Protein AF-0000000082936559 (afdb_homodimer)

InterPro domains:
  IPR000014 PAS domain [PF13426] (24-121)
  IPR000014 PAS domain [TIGR00229] (24-123)
  IPR000014 PAS domain [cd00130] (22-122)
  IPR003607 HD/PDEase domain [SM00471] (154-304)
  IPR003607 HD/PDEase domain [cd00077] (160-302)
  IPR035965 PAS domain superfamily [SSF55785] (23-120)
  IPR037522 HD-GYP domain [PF13487] (195-325)
  IPR037522 HD-GYP domain [PS51832] (136-346)
  IPR052020 Cyclic di-GMP and 3'3'-cGAMP-specific phosphodiesterases [PTHR45228] (118-339)

Sequence (694 aa):
MKSSKSINSELLPQKLESYLLLSDAVIITDHNHFILDVNKQYEVTTGYNRKTILGLKAGFLKSQLTPKTTHQQLKESLLNQQPWSGVLVNRKKTGELWHSSITITPLEIEGKYYYVGVFRELEQLPQGIYLSEDRKLETQRELLKVLAISCEIRDPEIEQHLVRVQQYTQYLIDEYYNEHVSELCETYLHNIIHCSILHDIGKAGIPEGILYKPGALTFYERQIIEMHPLLGADILNKMSTNINNELITSLEVAENIILYHHEKWDGTGYPKGLKGEEIPFEARVIAIVDVFDALTSRRAYKDSWPLEQAITYIAEQKGIHFDPVLTDTFVKLIRKEQSRPKPEIIHMKSSKSINSELLPQKLESYLLLSDAVIITDHNHFILDVNKQYEVTTGYNRKTILGLKAGFLKSQLTPKTTHQQLKESLLNQQPWSGVLVNRKKTGELWHSSITITPLEIEGKYYYVGVFRELEQLPQGIYLSEDRKLETQRELLKVLAISCEIRDPEIEQHLVRVQQYTQYLIDEYYNEHVSELCETYLHNIIHCSILHDIGKAGIPEGILYKPGALTFYERQIIEMHPLLGADILNKMSTNINNELITSLEVAENIILYHHEKWDGTGYPKGLKGEEIPFEARVIAIVDVFDALTSRRAYKDSWPLEQAITYIAEQKGIHFDPVLTDTFVKLIRKEQSRPKPEIIH

Organism: NCBI:txid1808955

Nearest PDB structures (foldseek):
  8dik-assembly1_A  TM=8.587E-01  e=4.522E-07  Escherichia coli
  1vb6-assembly1_B  TM=8.057E-01  e=4.203E-06  Escherichia coli K-12
  2mwg-assembly1_B  TM=6.690E-01  e=2.462E-07  Bacillus subtilis subsp. subtilis str. 168
  4gcz-assembly1_A  TM=4.541E-01  e=2.849E-09  Bacillus subtilis subsp. subtilis str. 168
  8a7f-assembly1_A  TM=3.632E-01  e=1.551E-09  Pseudomonas putida KT2440

Foldseek 3Di:
DPPPPPPPLPPDPPVCVVLLPDLFWKFKAFLQQFTNFTHPNVCVQQVDDGVVRHRPHPCPFAPVPPDPVLVVVVVVQVVVQHKDWDWGWGAGPVRDTFTWIKIWHWDDDPNTIMIMITIDGQCPDVDDHDDDPVNLLVVLLVVLLVLLCVLVVVAPCLNVLLVQLLVLLLLLLVLVCVVPVDPDDPVLSVCLSSLLSLQQSLCSVADPCLSVPDDDDDPVSVVRSLCSLVSSLVVVVVVCVVDPDPSDPDCPLNNLLNAPLQAFQCQPGDDRSDHHPSRPPSSLSSNLSSQLCVQADDDPRDDHDDNVVSLVVLQVCQNPGHDNVSNVSSSVSSVVVVPPPDPPPPD/DPPPPPPPLPPPDPVCVVLLPDLFWKFKAFLQQFTNFTHPNVCVQQVDDGVVRHRPHPCPFAPVPPDPVQVVVVVVCVVVQHKDWDWGWGAGPVRDTFTWIKIWHWDADPNTIMIMITIDGQCPDVDDHDDDPVNLLVVLLVVLLVLLCVLVVVAPCLNVLLVQLLVLLLLLLVLLCVVPVDPDDPVLSVCLSSLLSLQQSLCSVADPCLVVPDDDHDPVSVVRSLCSLVSSLVVVVVVCVVDPDPSDPDCPLNNLLNAPLQAFQCQPGDDRSDHHPSRPPSSLSSNLSSQLCVQADDDPRDDHDDNVVSLVVLQVCQNPGHDNVSNVSSSVSSVVVVPPPDPPPPD

Solvent-accessible surface area (backbone atoms only — not comparable to full-atom values): 37043 Å² total; per-residue (Å²): 132,79,74,73,74,73,74,76,74,72,72,74,58,72,77,58,54,56,59,47,65,42,67,43,23,23,41,32,22,40,78,85,36,29,25,69,44,60,19,68,42,31,26,68,72,34,61,47,52,60,84,78,48,49,66,36,56,71,69,74,39,62,57,80,70,42,54,67,68,58,52,50,52,46,51,54,27,51,75,67,61,37,60,44,71,38,59,43,37,28,36,28,68,88,62,48,76,40,52,24,40,36,37,34,20,59,40,79,54,96,92,36,53,32,34,42,35,42,38,40,65,42,79,78,35,82,57,37,44,58,32,45,52,68,52,41,52,49,48,36,47,29,50,49,48,42,48,25,44,46,22,38,60,78,44,88,58,41,68,63,50,40,52,48,39,28,50,50,41,43,52,43,50,52,53,46,42,70,73,58,70,55,87,66,50,66,70,57,55,51,43,41,31,60,33,50,49,43,39,62,37,7,51,49,72,43,58,63,76,65,74,67,44,84,73,83,70,49,73,70,52,44,55,54,58,58,40,22,26,61,46,20,40,52,52,51,50,56,41,51,72,50,41,89,41,92,64,71,71,74,62,58,62,38,42,45,25,14,38,35,27,55,33,14,26,64,26,82,27,36,74,81,35,40,41,52,83,68,42,51,69,62,9,50,54,46,32,53,35,50,52,50,50,60,38,53,37,74,46,100,86,39,80,43,44,54,68,68,58,45,49,50,50,50,58,69,30,43,57,40,52,32,48,49,68,59,38,54,51,43,50,53,50,54,56,52,58,67,68,45,78,70,79,74,73,79,122,133,79,75,72,74,71,73,74,74,72,75,75,56,73,76,58,53,54,60,46,65,43,68,45,24,25,41,32,25,38,79,85,37,31,25,68,46,59,18,67,41,32,25,68,70,34,62,49,54,60,84,78,47,51,67,36,53,71,69,74,40,60,57,79,70,40,56,66,66,57,51,50,52,47,50,54,27,51,75,68,63,36,60,42,71,37,61,44,38,26,36,28,68,86,63,48,76,40,52,25,41,34,39,35,21,58,42,79,54,97,90,38,51,32,34,43,34,43,38,40,65,42,81,76,35,80,57,38,45,58,31,45,53,67,52,42,52,49,48,36,47,28,51,48,49,44,48,26,45,46,23,40,60,77,43,89,59,40,66,61,49,38,51,50,39,28,50,48,40,42,52,43,50,53,52,46,42,70,71,56,71,55,86,66,50,66,69,55,55,51,45,42,30,60,34,50,49,43,38,61,36,8,51,48,71,44,57,62,75,63,74,67,43,82,73,83,70,50,76,69,51,44,56,55,58,59,41,21,26,61,46,20,41,53,49,50,52,56,41,50,73,52,39,89,41,92,63,72,70,75,62,59,61,38,41,45,24,16,39,36,27,56,32,14,27,65,26,82,26,36,74,80,34,39,39,52,82,70,41,52,68,60,10,49,54,46,32,52,36,50,51,50,49,60,39,52,37,76,46,100,87,39,82,44,44,55,67,68,58,46,48,50,50,52,58,71,29,44,57,40,51,32,49,49,69,59,40,53,51,43,52,53,50,53,56,52,58,66,68,46,80,69,79,73,74,80,123

Structure (mmCIF, N/CA/C/O backbone):
data_AF-0000000082936559-model_v1
#
loop_
_entity.id
_entity.type
_entity.pdbx_description
1 polymer 'HD domain-containing protein'
#
loop_
_atom_site.group_PDB
_atom_site.id
_atom_site.type_symbol
_atom_site.label_atom_id
_atom_site.label_alt_id
_atom_site.label_comp_id
_atom_site.label_asym_id
_atom_site.label_entity_id
_atom_site.label_seq_id
_atom_site.pdbx_PDB_ins_code
_atom_site.Cartn_x
_atom_site.Cartn_y
_atom_site.Cartn_z
_atom_site.occupancy
_atom_site.B_iso_or_equiv
_atom_site.auth_seq_id
_atom_site.auth_comp_id
_atom_site.auth_asym_id
_atom_site.auth_atom_id
_atom_site.pdbx_PDB_model_num
ATOM 1 N N . MET A 1 1 ? 34.688 -25.5 -45.125 1 20.89 1 MET A N 1
ATOM 2 C CA . MET A 1 1 ? 33.719 -26.578 -45.125 1 20.89 1 MET A CA 1
ATOM 3 C C . MET A 1 1 ? 33.125 -26.828 -43.719 1 20.89 1 MET A C 1
ATOM 5 O O . MET A 1 1 ? 33.781 -27.438 -42.875 1 20.89 1 MET A O 1
ATOM 9 N N . LYS A 1 2 ? 32.531 -25.75 -43.125 1 28.28 2 LYS A N 1
ATOM 10 C CA . LYS A 1 2 ? 32.031 -25.625 -41.781 1 28.28 2 LYS A CA 1
ATOM 11 C C . LYS A 1 2 ? 31.078 -26.781 -41.438 1 28.28 2 LYS A C 1
ATOM 13 O O . LYS A 1 2 ? 30.141 -27.062 -42.156 1 28.28 2 LYS A O 1
ATOM 18 N N . SER A 1 3 ? 31.703 -27.828 -40.906 1 27.31 3 SER A N 1
ATOM 19 C CA . SER A 1 3 ? 30.969 -29.016 -40.5 1 27.31 3 SER A CA 1
ATOM 20 C C . SER A 1 3 ? 29.656 -28.656 -39.844 1 27.31 3 SER A C 1
ATOM 22 O O . SER A 1 3 ? 29.625 -27.797 -38.969 1 27.31 3 SER A O 1
ATOM 24 N N . SER A 1 4 ? 28.609 -28.672 -40.562 1 29.44 4 SER A N 1
ATOM 25 C CA . SER A 1 4 ? 27.25 -28.547 -40.031 1 29.44 4 SER A CA 1
ATOM 26 C C . SER A 1 4 ? 27.016 -29.469 -38.844 1 29.44 4 SER A C 1
ATOM 28 O O . SER A 1 4 ? 27.047 -30.688 -38.969 1 29.44 4 SER A O 1
ATOM 30 N N . LYS A 1 5 ? 27.672 -29.172 -37.688 1 35.56 5 LYS A N 1
ATOM 31 C CA . LYS A 1 5 ? 27.375 -29.906 -36.469 1 35.56 5 LYS A CA 1
ATOM 32 C C . LYS A 1 5 ? 25.922 -30.359 -36.438 1 35.56 5 LYS A C 1
ATOM 34 O O . LYS A 1 5 ? 25.016 -29.531 -36.5 1 35.56 5 LYS A O 1
ATOM 39 N N . SER A 1 6 ? 25.641 -31.406 -37.156 1 33.69 6 SER A N 1
ATOM 40 C CA . SER A 1 6 ? 24.359 -32.094 -37.031 1 33.69 6 SER A CA 1
ATOM 41 C C . SER A 1 6 ? 23.812 -32.062 -35.625 1 33.69 6 SER A C 1
ATOM 43 O O . SER A 1 6 ? 24.484 -32.5 -34.688 1 33.69 6 SER A O 1
ATOM 45 N N . ILE A 1 7 ? 23.25 -30.984 -35.188 1 39.31 7 ILE A N 1
ATOM 46 C CA . ILE A 1 7 ? 22.516 -30.938 -33.938 1 39.31 7 ILE A CA 1
ATOM 47 C C . ILE A 1 7 ? 21.781 -32.25 -33.719 1 39.31 7 ILE A C 1
ATOM 49 O O . ILE A 1 7 ? 20.922 -32.656 -34.5 1 39.31 7 ILE A O 1
ATOM 53 N N . ASN A 1 8 ? 22.422 -33.312 -33.469 1 38.66 8 ASN A N 1
ATOM 54 C CA . ASN A 1 8 ? 21.797 -34.562 -32.969 1 38.66 8 ASN A CA 1
ATOM 55 C C . ASN A 1 8 ? 20.516 -34.281 -32.219 1 38.66 8 ASN A C 1
ATOM 57 O O . ASN A 1 8 ? 20.547 -33.719 -31.125 1 38.66 8 ASN A O 1
ATOM 61 N N . SER A 1 9 ? 19.422 -33.938 -32.781 1 45.56 9 SER A N 1
ATOM 62 C CA . SER A 1 9 ? 18.062 -33.844 -32.281 1 45.56 9 SER A CA 1
ATOM 63 C C . SER A 1 9 ? 17.781 -34.938 -31.25 1 45.56 9 SER A C 1
ATOM 65 O O . SER A 1 9 ? 17.578 -36.094 -31.609 1 45.56 9 SER A O 1
ATOM 67 N N . GLU A 1 10 ? 18.547 -35.094 -30.312 1 54.22 10 GLU A N 1
ATOM 68 C CA . GLU A 1 10 ? 18.234 -36.062 -29.266 1 54.22 10 GLU A CA 1
ATOM 69 C C . GLU A 1 10 ? 16.734 -36.094 -28.984 1 54.22 10 GLU A C 1
ATOM 71 O O . GLU A 1 10 ? 16.109 -35.062 -28.719 1 54.22 10 GLU A O 1
ATOM 76 N N . LEU A 1 11 ? 16.078 -37.125 -29.516 1 68.69 11 LEU A N 1
ATOM 77 C CA . LEU A 1 11 ? 14.656 -37.438 -29.391 1 68.69 11 LEU A CA 1
ATOM 78 C C . LEU A 1 11 ? 14.211 -37.375 -27.938 1 68.69 11 LEU A C 1
ATOM 80 O O . LEU A 1 11 ? 14.906 -37.844 -27.031 1 68.69 11 LEU A O 1
ATOM 84 N N . LEU A 1 12 ? 13.367 -36.531 -27.609 1 82.88 12 LEU A N 1
ATOM 85 C CA . LEU A 1 12 ? 12.727 -36.406 -26.312 1 82.88 12 LEU A CA 1
ATOM 86 C C . LEU A 1 12 ? 12.273 -37.781 -25.797 1 82.88 12 LEU A C 1
ATOM 88 O O . LEU A 1 12 ? 11.547 -38.5 -26.484 1 82.88 12 LEU A O 1
ATOM 92 N N . PRO A 1 13 ? 12.898 -38.188 -24.625 1 86.88 13 PRO A N 1
ATOM 93 C CA . PRO A 1 13 ? 12.406 -39.438 -24.031 1 86.88 13 PRO A CA 1
ATOM 94 C C . PRO A 1 13 ? 10.883 -39.438 -23.875 1 86.88 13 PRO A C 1
ATOM 96 O O . PRO A 1 13 ? 10.289 -38.406 -23.547 1 86.88 13 PRO A O 1
ATOM 99 N N . GLN A 1 14 ? 10.297 -40.531 -24.172 1 85.44 14 GLN A N 1
ATOM 100 C CA . GLN A 1 14 ? 8.852 -40.688 -24.172 1 85.44 14 GLN A CA 1
ATOM 101 C C . GLN A 1 14 ? 8.25 -40.281 -22.812 1 85.44 14 GLN A C 1
ATOM 103 O O . GLN A 1 14 ? 7.172 -39.719 -22.766 1 85.44 14 GLN A O 1
ATOM 108 N N . LYS A 1 15 ? 8.961 -40.531 -21.766 1 87.38 15 LYS A N 1
ATOM 109 C CA . LYS A 1 15 ? 8.484 -40.25 -20.422 1 87.38 15 LYS A CA 1
ATOM 110 C C . LYS A 1 15 ? 8.289 -38.75 -20.188 1 87.38 15 LYS A C 1
ATOM 112 O O . LYS A 1 15 ? 7.531 -38.344 -19.297 1 87.38 15 LYS A O 1
ATOM 117 N N . LEU A 1 16 ? 8.961 -38 -21.016 1 93.12 16 LEU A N 1
ATOM 118 C CA . LEU A 1 16 ? 8.922 -36.562 -20.812 1 93.12 16 LEU A CA 1
ATOM 119 C C . LEU A 1 16 ? 7.801 -35.938 -21.625 1 93.12 16 LEU A C 1
ATOM 121 O O . LEU A 1 16 ? 7.414 -34.781 -21.375 1 93.12 16 LEU A O 1
ATOM 125 N N . GLU A 1 17 ? 7.207 -36.656 -22.547 1 92.62 17 GLU A N 1
ATOM 126 C CA . GLU A 1 17 ? 6.219 -36.125 -23.484 1 92.62 17 GLU A CA 1
ATOM 127 C C . GLU A 1 17 ? 4.934 -35.719 -22.75 1 92.62 17 GLU A C 1
ATOM 129 O O . GLU A 1 17 ? 4.238 -34.812 -23.172 1 92.62 17 GLU A O 1
ATOM 134 N N . SER A 1 18 ? 4.668 -36.438 -21.688 1 92.75 18 SER A N 1
ATOM 135 C CA . SER A 1 18 ? 3.428 -36.188 -20.969 1 92.75 18 SER A CA 1
ATOM 136 C C . SER A 1 18 ? 3.395 -34.75 -20.406 1 92.75 18 SER A C 1
ATOM 138 O O . SER A 1 18 ? 2.336 -34.125 -20.344 1 92.75 18 SER A O 1
ATOM 140 N N . TYR A 1 19 ? 4.535 -34.25 -20.016 1 95.75 19 TYR A N 1
ATOM 141 C CA . TYR A 1 19 ? 4.605 -32.938 -19.391 1 95.75 19 TYR A CA 1
ATOM 142 C C . TYR A 1 19 ? 4.191 -31.828 -20.375 1 95.75 19 TYR A C 1
ATOM 144 O O . TYR A 1 19 ? 3.736 -30.766 -19.969 1 95.75 19 TYR A O 1
ATOM 152 N N . LEU A 1 20 ? 4.34 -32.125 -21.641 1 95.81 20 LEU A N 1
ATOM 153 C CA . LEU A 1 20 ? 4.043 -31.125 -22.672 1 95.81 20 LEU A CA 1
ATOM 154 C C . LEU A 1 20 ? 2.535 -30.953 -22.859 1 95.81 20 LEU A C 1
ATOM 156 O O . LEU A 1 20 ? 2.084 -30.047 -23.547 1 95.81 20 LEU A O 1
ATOM 160 N N . LEU A 1 21 ? 1.77 -31.766 -22.125 1 95.06 21 LEU A N 1
ATOM 161 C CA . LEU A 1 21 ? 0.316 -31.703 -22.234 1 95.06 21 LEU A CA 1
ATOM 162 C C . LEU A 1 21 ? -0.258 -30.781 -21.156 1 95.06 21 LEU A C 1
ATOM 164 O O . LEU A 1 21 ? -1.454 -30.484 -21.156 1 95.06 21 LEU A O 1
ATOM 168 N N . LEU A 1 22 ? 0.573 -30.359 -20.25 1 95.38 22 LEU A N 1
ATOM 169 C CA . LEU A 1 22 ? 0.114 -29.469 -19.188 1 95.38 22 LEU A CA 1
ATOM 170 C C . LEU A 1 22 ? -0.408 -28.156 -19.734 1 95.38 22 LEU A C 1
ATOM 172 O O . LEU A 1 22 ? 0.058 -27.688 -20.781 1 95.38 22 LEU A O 1
ATOM 176 N N . SER A 1 23 ? -1.338 -27.547 -18.984 1 94.31 23 SER A N 1
ATOM 177 C CA . SER A 1 23 ? -1.909 -26.266 -19.391 1 94.31 23 SER A CA 1
ATOM 178 C C . SER A 1 23 ? -1.054 -25.094 -18.922 1 94.31 23 SER A C 1
ATOM 180 O O . SER A 1 23 ? -1.28 -23.953 -19.312 1 94.31 23 SER A O 1
ATOM 182 N N . ASP A 1 24 ? -0.104 -25.359 -18.094 1 94.12 24 ASP A N 1
ATOM 183 C CA . ASP A 1 24 ? 0.945 -24.406 -17.781 1 94.12 24 ASP A CA 1
ATOM 184 C C . ASP A 1 24 ? 1.982 -24.344 -18.891 1 94.12 24 ASP A C 1
ATOM 186 O O . ASP A 1 24 ? 2.096 -25.266 -19.703 1 94.12 24 ASP A O 1
ATOM 190 N N . ALA A 1 25 ? 2.645 -23.25 -18.953 1 95.25 25 ALA A N 1
ATOM 191 C CA . ALA A 1 25 ? 3.791 -23.203 -19.859 1 95.25 25 ALA A CA 1
ATOM 192 C C . ALA A 1 25 ? 4.91 -24.125 -19.375 1 95.25 25 ALA A C 1
ATOM 194 O O . ALA A 1 25 ? 5.293 -24.078 -18.203 1 95.25 25 ALA A O 1
ATOM 195 N N . VAL A 1 26 ? 5.395 -25 -20.281 1 97.56 26 VAL A N 1
ATOM 196 C CA . VAL A 1 26 ? 6.395 -26 -19.906 1 97.56 26 VAL A CA 1
ATOM 197 C C . VAL A 1 26 ? 7.609 -25.891 -20.812 1 97.56 26 VAL A C 1
ATOM 199 O O . VAL A 1 26 ? 7.469 -25.734 -22.031 1 97.56 26 VAL A O 1
ATOM 202 N N . ILE A 1 27 ? 8.758 -25.953 -20.219 1 96.81 27 ILE A N 1
ATOM 203 C CA . ILE A 1 27 ? 10.023 -26.062 -20.938 1 96.81 27 ILE A CA 1
ATOM 204 C C . ILE A 1 27 ? 10.789 -27.297 -20.453 1 96.81 27 ILE A C 1
ATOM 206 O O . ILE A 1 27 ? 10.797 -27.609 -19.266 1 96.81 27 ILE A O 1
ATOM 210 N N . ILE A 1 28 ? 11.336 -28.078 -21.375 1 97.31 28 ILE A N 1
ATOM 211 C CA . ILE A 1 28 ? 12.172 -29.234 -21.047 1 97.31 28 ILE A CA 1
ATOM 212 C C . ILE A 1 28 ? 13.578 -29.016 -21.594 1 97.31 28 ILE A C 1
ATOM 214 O O . ILE A 1 28 ? 13.758 -28.703 -22.781 1 97.31 28 ILE A O 1
ATOM 218 N N . THR A 1 29 ? 14.555 -29.156 -20.719 1 96.19 29 THR A N 1
ATOM 219 C CA . THR A 1 29 ? 15.938 -28.953 -21.125 1 96.19 29 THR A CA 1
ATOM 220 C C . THR A 1 29 ? 16.781 -30.188 -20.797 1 96.19 29 THR A C 1
ATOM 222 O O . THR A 1 29 ? 16.375 -31.031 -19.984 1 96.19 29 THR A O 1
ATOM 225 N N . ASP A 1 30 ? 17.922 -30.25 -21.438 1 94.69 30 ASP A N 1
ATOM 226 C CA . ASP A 1 30 ? 18.891 -31.297 -21.109 1 94.69 30 ASP A CA 1
ATOM 227 C C . ASP A 1 30 ? 19.797 -30.875 -19.969 1 94.69 30 ASP A C 1
ATOM 229 O O . ASP A 1 30 ? 19.547 -29.844 -19.328 1 94.69 30 ASP A O 1
ATOM 233 N N . HIS A 1 31 ? 20.766 -31.734 -19.641 1 92.75 31 HIS A N 1
ATOM 234 C CA . HIS A 1 31 ? 21.641 -31.5 -18.5 1 92.75 31 HIS A CA 1
ATOM 235 C C . HIS A 1 31 ? 22.453 -30.219 -18.672 1 92.75 31 HIS A C 1
ATOM 237 O O . HIS A 1 31 ? 22.906 -29.641 -17.688 1 92.75 31 HIS A O 1
ATOM 243 N N . ASN A 1 32 ? 22.625 -29.766 -19.906 1 92.75 32 ASN A N 1
ATOM 244 C CA . ASN A 1 32 ? 23.344 -28.516 -20.172 1 92.75 32 ASN A CA 1
ATOM 245 C C . ASN A 1 32 ? 22.375 -27.344 -20.344 1 92.75 32 ASN A C 1
ATOM 247 O O . ASN A 1 32 ? 22.797 -26.25 -20.75 1 92.75 32 ASN A O 1
ATOM 251 N N . HIS A 1 33 ? 21.109 -27.562 -20.156 1 94.38 33 HIS A N 1
ATOM 252 C CA . HIS A 1 33 ? 20.062 -26.562 -20.156 1 94.38 33 HIS A CA 1
ATOM 253 C C . HIS A 1 33 ? 19.766 -26.047 -21.562 1 94.38 33 HIS A C 1
ATOM 255 O O . HIS A 1 33 ? 19.406 -24.891 -21.734 1 94.38 33 HIS A O 1
ATOM 261 N N . PHE A 1 34 ? 20.047 -26.922 -22.516 1 95.5 34 PHE A N 1
ATOM 262 C CA . PHE A 1 34 ? 19.547 -26.656 -23.859 1 95.5 34 PHE A CA 1
ATOM 263 C C . PHE A 1 34 ? 18.094 -27.125 -24 1 95.5 34 PHE A C 1
ATOM 265 O O . PHE A 1 34 ? 17.734 -28.219 -23.547 1 95.5 34 PHE A O 1
ATOM 272 N N . ILE A 1 35 ? 17.359 -26.359 -24.672 1 96.56 35 ILE A N 1
ATOM 273 C CA . ILE A 1 35 ? 15.922 -26.609 -24.781 1 96.56 35 ILE A CA 1
ATOM 274 C C . ILE A 1 35 ? 15.68 -27.812 -25.688 1 96.56 35 ILE A C 1
ATOM 276 O O . ILE A 1 35 ? 16.078 -27.797 -26.859 1 96.56 35 ILE A O 1
ATOM 280 N N . LEU A 1 36 ? 15.062 -28.766 -25.156 1 96.25 36 LEU A N 1
ATOM 281 C CA . LEU A 1 36 ? 14.703 -29.938 -25.938 1 96.25 36 LEU A CA 1
ATOM 282 C C . LEU A 1 36 ? 13.289 -29.812 -26.5 1 96.25 36 LEU A C 1
ATOM 284 O O . LEU A 1 36 ? 13.023 -30.281 -27.609 1 96.25 36 LEU A O 1
ATOM 288 N N . ASP A 1 37 ? 12.406 -29.234 -25.703 1 96.62 37 ASP A N 1
ATOM 289 C CA . ASP A 1 37 ? 11.031 -29.047 -26.156 1 96.62 37 ASP A CA 1
ATOM 290 C C . ASP A 1 37 ? 10.289 -28.047 -25.266 1 96.62 37 ASP A C 1
ATOM 292 O O . ASP A 1 37 ? 10.742 -27.734 -24.156 1 96.62 37 ASP A O 1
ATOM 296 N N . VAL A 1 38 ? 9.242 -27.531 -25.812 1 96.94 38 VAL A N 1
ATOM 297 C CA . VAL A 1 38 ? 8.305 -26.672 -25.094 1 96.94 38 VAL A CA 1
ATOM 298 C C . VAL A 1 38 ? 6.875 -27 -25.516 1 96.94 38 VAL A C 1
ATOM 300 O O . VAL A 1 38 ? 6.656 -27.594 -26.578 1 96.94 38 VAL A O 1
ATOM 303 N N . ASN A 1 39 ? 5.926 -26.641 -24.625 1 96.38 39 ASN A N 1
ATOM 304 C CA . ASN A 1 39 ? 4.551 -26.938 -25.016 1 96.38 39 ASN A CA 1
ATOM 305 C C . ASN A 1 39 ? 3.867 -25.734 -25.641 1 96.38 39 ASN A C 1
ATOM 307 O O . ASN A 1 39 ? 4.48 -24.672 -25.797 1 96.38 39 ASN A O 1
ATOM 311 N N . LYS A 1 40 ? 2.625 -25.969 -26.109 1 95.31 40 LYS A N 1
ATOM 312 C CA . LYS A 1 40 ? 1.855 -24.938 -26.797 1 95.31 40 LYS A CA 1
ATOM 313 C C . LYS A 1 40 ? 1.649 -23.719 -25.922 1 95.31 40 LYS A C 1
ATOM 315 O O . LYS A 1 40 ? 1.753 -22.578 -26.391 1 95.31 40 LYS A O 1
ATOM 320 N N . GLN A 1 41 ? 1.406 -23.953 -24.688 1 94.69 41 GLN A N 1
ATOM 321 C CA . GLN A 1 41 ? 1.154 -22.844 -23.766 1 94.69 41 GLN A CA 1
ATOM 322 C C . GLN A 1 41 ? 2.385 -21.953 -23.625 1 94.69 41 GLN A C 1
ATOM 324 O O . GLN A 1 41 ? 2.26 -20.734 -23.484 1 94.69 41 GLN A O 1
ATOM 329 N N . TYR A 1 42 ? 3.555 -22.516 -23.625 1 95.62 42 TYR A N 1
ATOM 330 C CA . TYR A 1 42 ? 4.793 -21.75 -23.594 1 95.62 42 TYR A CA 1
ATOM 331 C C . TYR A 1 42 ? 4.898 -20.828 -24.812 1 95.62 42 TYR A C 1
ATOM 333 O O . TYR A 1 42 ? 5.242 -19.656 -24.672 1 95.62 42 TYR A O 1
ATOM 341 N N . GLU A 1 43 ? 4.535 -21.375 -25.953 1 95.5 43 GLU A N 1
ATOM 342 C CA . GLU A 1 43 ? 4.562 -20.594 -27.188 1 95.5 43 GLU A CA 1
ATOM 343 C C . GLU A 1 43 ? 3.58 -19.438 -27.109 1 95.5 43 GLU A C 1
ATOM 345 O O . GLU A 1 43 ? 3.924 -18.297 -27.469 1 95.5 43 GLU A O 1
ATOM 350 N N . VAL A 1 44 ? 2.432 -19.734 -26.641 1 93.94 44 VAL A N 1
ATOM 351 C CA . VAL A 1 44 ? 1.371 -18.734 -26.594 1 93.94 44 VAL A CA 1
ATOM 352 C C . VAL A 1 44 ? 1.749 -17.641 -25.594 1 93.94 44 VAL A C 1
ATOM 354 O O . VAL A 1 44 ? 1.576 -16.453 -25.875 1 93.94 44 VAL A O 1
ATOM 357 N N . THR A 1 45 ? 2.34 -17.953 -24.531 1 91.38 45 THR A N 1
ATOM 358 C CA . THR A 1 45 ? 2.648 -17.031 -23.453 1 91.38 45 THR A CA 1
ATOM 359 C C . THR A 1 45 ? 3.836 -16.141 -23.828 1 91.38 45 THR A C 1
ATOM 361 O O . THR A 1 45 ? 3.805 -14.93 -23.609 1 91.38 45 THR A O 1
ATOM 364 N N . THR A 1 46 ? 4.867 -16.703 -24.391 1 92.62 46 THR A N 1
ATOM 365 C CA . THR A 1 46 ? 6.109 -15.977 -24.625 1 92.62 46 THR A CA 1
ATOM 366 C C . THR A 1 46 ? 6.113 -15.344 -26.016 1 92.62 46 THR A C 1
ATOM 368 O O . THR A 1 46 ? 6.84 -14.375 -26.266 1 92.62 46 THR A O 1
ATOM 371 N N . GLY A 1 47 ? 5.316 -16 -26.938 1 94.06 47 GLY A N 1
ATOM 372 C CA . GLY A 1 47 ? 5.301 -15.539 -28.312 1 94.06 47 GLY A CA 1
ATOM 373 C C . GLY A 1 47 ? 6.371 -16.188 -29.172 1 94.06 47 GLY A C 1
ATOM 374 O O . GLY A 1 47 ? 6.422 -15.961 -30.375 1 94.06 47 GLY A O 1
ATOM 375 N N . TYR A 1 48 ? 7.262 -17 -28.578 1 94.31 48 TYR A N 1
ATOM 376 C CA . TYR A 1 48 ? 8.312 -17.688 -29.344 1 94.31 48 TYR A CA 1
ATOM 377 C C . TYR A 1 48 ? 7.812 -19.016 -29.891 1 94.31 48 TYR A C 1
ATOM 379 O O . TYR A 1 48 ? 7.145 -19.781 -29.172 1 94.31 48 TYR A O 1
ATOM 387 N N . ASN A 1 49 ? 8.148 -19.25 -31.078 1 94.69 49 ASN A N 1
ATOM 388 C CA . ASN A 1 49 ? 7.754 -20.516 -31.703 1 94.69 49 ASN A CA 1
ATOM 389 C C . ASN A 1 49 ? 8.664 -21.656 -31.281 1 94.69 49 ASN A C 1
ATOM 391 O O . ASN A 1 49 ? 9.883 -21.484 -31.203 1 94.69 49 ASN A O 1
ATOM 395 N N . ARG A 1 50 ? 8.039 -22.766 -31.047 1 94.69 50 ARG A N 1
ATOM 396 C CA . ARG A 1 50 ? 8.75 -23.969 -30.625 1 94.69 50 ARG A CA 1
ATOM 397 C C . ARG A 1 50 ? 9.93 -24.266 -31.547 1 94.69 50 ARG A C 1
ATOM 399 O O . ARG A 1 50 ? 11.055 -24.438 -31.094 1 94.69 50 ARG A O 1
ATOM 406 N N . LYS A 1 51 ? 9.742 -24.219 -32.844 1 93.25 51 LYS A N 1
ATOM 407 C CA . LYS A 1 51 ? 10.758 -24.594 -33.812 1 93.25 51 LYS A CA 1
ATOM 408 C C . LYS A 1 51 ? 11.961 -23.672 -33.75 1 93.25 51 LYS A C 1
ATOM 410 O O . LYS A 1 51 ? 13.102 -24.094 -33.938 1 93.25 51 LYS A O 1
ATOM 415 N N . THR A 1 52 ? 11.734 -22.438 -33.344 1 92.88 52 THR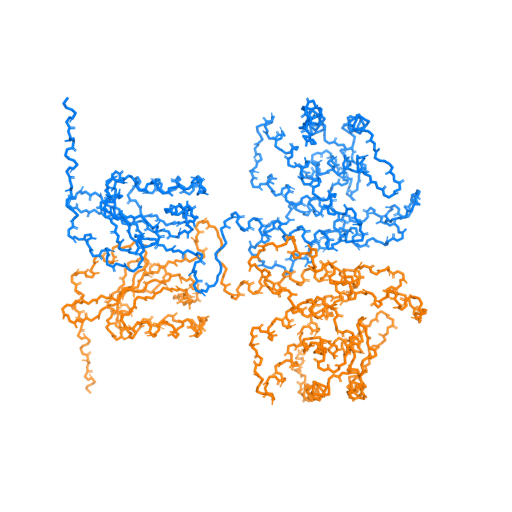 A N 1
ATOM 416 C CA . THR A 1 52 ? 12.789 -21.438 -33.375 1 92.88 52 THR A CA 1
ATOM 417 C C . THR A 1 52 ? 13.625 -21.5 -32.094 1 92.88 52 THR A C 1
ATOM 419 O O . THR A 1 52 ? 14.781 -21.062 -32.094 1 92.88 52 THR A O 1
ATOM 422 N N . ILE A 1 53 ? 13.07 -22.078 -31.078 1 92.88 53 ILE A N 1
ATOM 423 C CA . ILE A 1 53 ? 13.797 -21.938 -29.812 1 92.88 53 ILE A CA 1
ATOM 424 C C . ILE A 1 53 ? 14.383 -23.281 -29.406 1 92.88 53 ILE A C 1
ATOM 426 O O . ILE A 1 53 ? 15.203 -23.344 -28.484 1 92.88 53 ILE A O 1
ATOM 430 N N . LEU A 1 54 ? 14.086 -24.344 -30.109 1 94.38 54 LEU A N 1
ATOM 431 C CA . LEU A 1 54 ? 14.688 -25.641 -29.828 1 94.38 54 LEU A CA 1
ATOM 432 C C . LEU A 1 54 ? 16.203 -25.594 -30.031 1 94.38 54 LEU A C 1
ATOM 434 O O . LEU A 1 54 ? 16.688 -25.047 -31.031 1 94.38 54 LEU A O 1
ATOM 438 N N . GLY A 1 55 ? 16.922 -26.047 -29.031 1 93.19 55 GLY A N 1
ATOM 439 C CA . GLY A 1 55 ? 18.375 -26.094 -29.141 1 93.19 55 GLY A CA 1
ATOM 440 C C . GLY A 1 55 ? 19.047 -24.891 -28.5 1 93.19 55 GLY A C 1
ATOM 441 O O . GLY A 1 55 ? 20.25 -24.891 -28.281 1 93.19 55 GLY A O 1
ATOM 442 N N . LEU A 1 56 ? 18.281 -23.891 -28.172 1 93.62 56 LEU A N 1
ATOM 443 C CA . LEU A 1 56 ? 18.844 -22.734 -27.484 1 93.62 56 LEU A CA 1
ATOM 444 C C . LEU A 1 56 ? 18.984 -23.016 -26 1 93.62 56 LEU A C 1
ATOM 446 O O . LEU A 1 56 ? 18.375 -23.953 -25.469 1 93.62 56 LEU A O 1
ATOM 450 N N . LYS A 1 57 ? 19.781 -22.156 -25.375 1 93.94 57 LYS A N 1
ATOM 451 C CA . LYS A 1 57 ? 19.859 -22.219 -23.922 1 93.94 57 LYS A CA 1
ATOM 452 C C . LYS A 1 57 ? 18.609 -21.594 -23.297 1 93.94 57 LYS A C 1
ATOM 454 O O . LYS A 1 57 ? 18.125 -20.578 -23.75 1 93.94 57 LYS A O 1
ATOM 459 N N . ALA A 1 58 ? 18.109 -22.156 -22.203 1 91.56 58 ALA A N 1
ATOM 460 C CA . ALA A 1 58 ? 16.875 -21.75 -21.547 1 91.56 58 ALA A CA 1
ATOM 461 C C . ALA A 1 58 ? 16.953 -20.297 -21.094 1 91.56 58 ALA A C 1
ATOM 463 O O . ALA A 1 58 ? 15.93 -19.625 -20.953 1 91.56 58 ALA A O 1
ATOM 464 N N . GLY A 1 59 ? 18.094 -19.719 -20.922 1 88.88 59 GLY A N 1
ATOM 465 C CA . GLY A 1 59 ? 18.266 -18.359 -20.422 1 88.88 59 GLY A CA 1
ATOM 466 C C . GLY A 1 59 ? 18.141 -17.297 -21.516 1 88.88 59 GLY A C 1
ATOM 467 O O . GLY A 1 59 ? 18.406 -16.125 -21.266 1 88.88 59 GLY A O 1
ATOM 468 N N . PHE A 1 60 ? 17.656 -17.672 -22.641 1 89.31 60 PHE A N 1
ATOM 469 C CA . PHE A 1 60 ? 17.641 -16.734 -23.766 1 89.31 60 PHE A CA 1
ATOM 470 C C . PHE A 1 60 ? 16.594 -15.648 -23.547 1 89.31 60 PHE A C 1
ATOM 472 O O . PHE A 1 60 ? 16.688 -14.57 -24.141 1 89.31 60 PHE A O 1
ATOM 479 N N . LEU A 1 61 ? 15.586 -15.875 -22.703 1 87.75 61 LEU A N 1
ATOM 480 C CA . LEU A 1 61 ? 14.516 -14.898 -22.5 1 87.75 61 LEU A CA 1
ATOM 481 C C . LEU A 1 61 ? 14.789 -14.047 -21.266 1 87.75 61 LEU A C 1
ATOM 483 O O . LEU A 1 61 ? 13.93 -13.266 -20.844 1 87.75 61 LEU A O 1
ATOM 487 N N . LYS A 1 62 ? 15.945 -14.133 -20.703 1 86.56 62 LYS A N 1
ATOM 488 C CA . LYS A 1 62 ? 16.281 -13.406 -19.484 1 86.56 62 LYS A CA 1
ATOM 489 C C . LYS A 1 62 ? 16.188 -11.898 -19.703 1 86.56 62 LYS A C 1
ATOM 491 O O . LYS A 1 62 ? 16.641 -11.383 -20.719 1 86.56 62 LYS A O 1
ATOM 496 N N . SER A 1 63 ? 15.508 -11.211 -18.797 1 78.62 63 SER A N 1
ATOM 497 C CA . SER A 1 63 ? 15.383 -9.758 -18.875 1 78.62 63 SER A CA 1
ATOM 498 C C . SER A 1 63 ? 16.5 -9.062 -18.109 1 78.62 63 SER A C 1
ATOM 500 O O . SER A 1 63 ? 16.719 -7.863 -18.266 1 78.62 63 SER A O 1
ATOM 502 N N . GLN A 1 64 ? 17.234 -9.719 -17.141 1 76.94 64 GLN A N 1
ATOM 503 C CA . GLN A 1 64 ? 18.266 -9.203 -16.234 1 76.94 64 GLN A CA 1
ATOM 504 C C . GLN A 1 64 ? 17.641 -8.461 -15.062 1 76.94 64 GLN A C 1
ATOM 506 O O . GLN A 1 64 ? 18.344 -7.785 -14.305 1 76.94 64 GLN A O 1
ATOM 511 N N . LEU A 1 65 ? 16.359 -8.586 -14.992 1 71.25 65 LEU A N 1
ATOM 512 C CA . LEU A 1 65 ? 15.656 -7.922 -13.898 1 71.25 65 LEU A CA 1
ATOM 513 C C . LEU A 1 65 ? 15.43 -8.883 -12.734 1 71.25 65 LEU A C 1
ATOM 515 O O . LEU A 1 65 ? 15.078 -8.461 -11.633 1 71.25 65 LEU A O 1
ATOM 519 N N . THR A 1 66 ? 15.664 -10.117 -12.969 1 77.56 66 THR A N 1
ATOM 520 C CA . THR A 1 66 ? 15.641 -11.078 -11.867 1 77.56 66 THR A CA 1
ATOM 521 C C . THR A 1 66 ? 16.828 -10.852 -10.93 1 77.56 66 THR A C 1
ATOM 523 O O . THR A 1 66 ? 17.969 -10.719 -11.383 1 77.56 66 THR A O 1
ATOM 526 N N . PRO A 1 67 ? 16.562 -10.805 -9.688 1 70.56 67 PRO A N 1
ATOM 527 C CA . PRO A 1 67 ? 17.656 -10.594 -8.734 1 70.56 67 PRO A CA 1
ATOM 528 C C . PRO A 1 67 ? 18.766 -11.625 -8.883 1 70.56 67 PRO A C 1
ATOM 530 O O . PRO A 1 67 ? 18.5 -12.805 -9.133 1 70.56 67 PRO A O 1
ATOM 533 N N . LYS A 1 68 ? 19.969 -11.156 -8.656 1 79.25 68 LYS A N 1
ATOM 534 C CA . LYS A 1 68 ? 21.125 -12.023 -8.789 1 79.25 68 LYS A CA 1
ATOM 535 C C . LYS A 1 68 ? 21.094 -13.164 -7.785 1 79.25 68 LYS A C 1
ATOM 537 O O . LYS A 1 68 ? 21.484 -14.289 -8.094 1 79.25 68 LYS A O 1
ATOM 542 N N . THR A 1 69 ? 20.578 -12.828 -6.645 1 78.06 69 THR A N 1
ATOM 543 C CA . THR A 1 69 ? 20.469 -13.844 -5.602 1 78.06 69 THR A CA 1
ATOM 544 C C . THR A 1 69 ? 19.562 -14.984 -6.039 1 78.06 69 THR A C 1
ATOM 546 O O . THR A 1 69 ? 19.859 -16.156 -5.793 1 78.06 69 THR A O 1
ATOM 549 N N . THR A 1 70 ? 18.531 -14.617 -6.734 1 81.44 70 THR A N 1
ATOM 550 C CA . THR A 1 70 ? 17.578 -15.609 -7.234 1 81.44 70 THR A CA 1
ATOM 551 C C . THR A 1 70 ? 18.25 -16.5 -8.281 1 81.44 70 THR A C 1
ATOM 553 O O . THR A 1 70 ? 18.109 -17.719 -8.242 1 81.44 70 THR A O 1
ATOM 556 N N . HIS A 1 71 ? 19.016 -15.93 -9.109 1 85.88 71 HIS A N 1
ATOM 557 C CA . HIS A 1 71 ? 19.703 -16.688 -10.156 1 85.88 71 HIS A CA 1
ATOM 558 C C . HIS A 1 71 ? 20.75 -17.625 -9.57 1 85.88 71 HIS A C 1
ATOM 560 O O . HIS A 1 71 ? 20.922 -18.75 -10.039 1 85.88 71 HIS A O 1
ATOM 566 N N . GLN A 1 72 ? 21.391 -17.078 -8.625 1 88.25 72 GLN A N 1
ATOM 567 C CA . GLN A 1 72 ? 22.406 -17.891 -7.973 1 88.25 72 GLN A CA 1
ATOM 568 C C . GLN A 1 72 ? 21.797 -19.109 -7.289 1 88.25 72 GLN A C 1
ATOM 570 O O . GLN A 1 72 ? 22.328 -20.219 -7.398 1 88.25 72 GLN A O 1
ATOM 575 N N . GLN A 1 73 ? 20.75 -18.859 -6.645 1 88.75 73 GLN A N 1
ATOM 576 C CA . GLN A 1 73 ? 20.047 -19.953 -5.984 1 88.75 73 GLN A CA 1
ATOM 577 C C . GLN A 1 73 ? 19.578 -20.984 -7 1 88.75 73 GLN A C 1
ATOM 579 O O . GLN A 1 73 ? 19.703 -22.203 -6.762 1 88.75 73 GLN A O 1
ATOM 584 N N . LEU A 1 74 ? 19.109 -20.516 -8.062 1 91.12 74 LEU A N 1
ATOM 585 C CA . LEU A 1 74 ? 18.641 -21.375 -9.148 1 91.12 74 LEU A CA 1
ATOM 586 C C . LEU A 1 74 ? 19.781 -22.219 -9.688 1 91.12 74 LEU A C 1
ATOM 588 O O . LEU A 1 74 ? 19.672 -23.453 -9.75 1 91.12 74 LEU A O 1
ATOM 592 N N . LYS A 1 75 ? 20.844 -21.641 -9.977 1 91.38 75 LYS A N 1
ATOM 593 C CA . LYS A 1 75 ? 22 -22.344 -10.531 1 91.38 75 LYS A CA 1
ATOM 594 C C . LYS A 1 75 ? 22.531 -23.391 -9.555 1 91.38 75 LYS A C 1
ATOM 596 O O . LYS A 1 75 ? 22.828 -24.516 -9.945 1 91.38 75 LYS A O 1
ATOM 601 N N . GLU A 1 76 ? 22.625 -22.953 -8.359 1 93.25 76 GLU A N 1
ATOM 602 C CA . GLU A 1 76 ? 23.156 -23.844 -7.328 1 93.25 76 GLU A CA 1
ATOM 603 C C . GLU A 1 76 ? 22.266 -25.062 -7.156 1 93.25 76 GLU A C 1
ATOM 605 O O . GLU A 1 76 ? 22.766 -26.188 -7.066 1 93.25 76 GLU A O 1
ATOM 610 N N . SER A 1 77 ? 21.031 -24.875 -7.137 1 94.19 77 SER A N 1
ATOM 611 C CA . SER A 1 77 ? 20.094 -25.984 -6.969 1 94.19 77 SER A CA 1
ATOM 612 C C . SER A 1 77 ? 20.188 -26.953 -8.133 1 94.19 77 SER A C 1
ATOM 614 O O . SER A 1 77 ? 20.266 -28.172 -7.93 1 94.19 77 SER A O 1
ATOM 616 N N . LEU A 1 78 ? 20.25 -26.484 -9.32 1 93.25 78 LEU A N 1
ATOM 617 C CA . LEU A 1 78 ? 20.25 -27.344 -10.5 1 93.25 78 LEU A CA 1
ATOM 618 C C . LEU A 1 78 ? 21.578 -28.078 -10.648 1 93.25 78 LEU A C 1
ATOM 620 O O . LEU A 1 78 ? 21.609 -29.219 -11.117 1 93.25 78 LEU A O 1
ATOM 624 N N . LEU A 1 79 ? 22.625 -27.391 -10.273 1 92.06 79 LEU A N 1
ATOM 625 C CA . LEU A 1 79 ? 23.938 -28.031 -10.289 1 92.06 79 LEU A CA 1
ATOM 626 C C . LEU A 1 79 ? 23.953 -29.25 -9.375 1 92.06 79 LEU A C 1
ATOM 628 O O . LEU A 1 79 ? 24.625 -30.25 -9.664 1 92.06 79 LEU A O 1
ATOM 632 N N . ASN A 1 80 ? 23.219 -29.156 -8.328 1 94.31 80 ASN A N 1
ATOM 633 C CA . ASN A 1 80 ? 23.141 -30.25 -7.371 1 94.31 80 ASN A CA 1
ATOM 634 C C . ASN A 1 80 ? 21.969 -31.172 -7.684 1 94.31 80 ASN A C 1
ATOM 636 O O . ASN A 1 80 ? 21.609 -32.031 -6.859 1 94.31 80 ASN A O 1
ATOM 640 N N . GLN A 1 81 ? 21.344 -30.938 -8.852 1 93.56 81 GLN A N 1
ATOM 641 C CA . GLN A 1 81 ? 20.234 -31.766 -9.312 1 93.56 81 GLN A CA 1
ATOM 642 C C . GLN A 1 81 ? 19.078 -31.75 -8.305 1 93.56 81 GLN A C 1
ATOM 644 O O . GLN A 1 81 ? 18.469 -32.781 -8.047 1 93.56 81 GLN A O 1
ATOM 649 N N . GLN A 1 82 ? 18.922 -30.609 -7.695 1 95 82 GLN A N 1
ATOM 650 C CA . GLN A 1 82 ? 17.812 -30.391 -6.77 1 95 82 GLN A CA 1
ATOM 651 C C . GLN A 1 82 ? 16.734 -29.531 -7.406 1 95 82 GLN A C 1
ATOM 653 O O . GLN A 1 82 ? 17.016 -28.688 -8.258 1 95 82 GLN A O 1
ATOM 658 N N . PRO A 1 83 ? 15.477 -29.812 -6.988 1 94.94 83 PRO A N 1
ATOM 659 C CA . PRO A 1 83 ? 14.398 -28.969 -7.492 1 94.94 83 PRO A CA 1
ATOM 660 C C . PRO A 1 83 ? 14.531 -27.516 -7.039 1 94.94 83 PRO A C 1
ATOM 662 O O . PRO A 1 83 ? 15.172 -27.234 -6.023 1 94.94 83 PRO A O 1
ATOM 665 N N . TRP A 1 84 ? 14 -26.578 -7.793 1 92.69 84 TRP A N 1
ATOM 666 C CA . TRP A 1 84 ? 14.039 -25.156 -7.453 1 92.69 84 TRP A CA 1
ATOM 667 C C . TRP A 1 84 ? 12.742 -24.469 -7.863 1 92.69 84 TRP A C 1
ATOM 669 O O . TRP A 1 84 ? 12.188 -24.75 -8.93 1 92.69 84 TRP A O 1
ATOM 679 N N . SER A 1 85 ? 12.219 -23.609 -6.961 1 89.69 85 SER A N 1
ATOM 680 C CA . SER A 1 85 ? 11.055 -22.781 -7.262 1 89.69 85 SER A CA 1
ATOM 681 C C . SER A 1 85 ? 11.32 -21.312 -6.945 1 89.69 85 SER A C 1
ATOM 683 O O . SER A 1 85 ? 11.969 -21 -5.945 1 89.69 85 SER A O 1
ATOM 685 N N . GLY A 1 86 ? 10.82 -20.453 -7.828 1 82.56 86 GLY A N 1
ATOM 686 C CA . GLY A 1 86 ? 11 -19.016 -7.617 1 82.56 86 GLY A CA 1
ATOM 687 C C . GLY A 1 86 ? 10.336 -18.172 -8.688 1 82.56 86 GLY A C 1
ATOM 688 O O . GLY A 1 86 ? 9.602 -18.688 -9.531 1 82.56 86 GLY A O 1
ATOM 689 N N . VAL A 1 87 ? 10.547 -16.922 -8.57 1 81.88 87 VAL A N 1
ATOM 690 C CA . VAL A 1 87 ? 9.969 -15.977 -9.516 1 81.88 87 VAL A CA 1
ATOM 691 C C . VAL A 1 87 ? 11.055 -15.453 -10.453 1 81.88 87 VAL A C 1
ATOM 693 O O . VAL A 1 87 ? 12.141 -15.07 -10.016 1 81.88 87 VAL A O 1
ATOM 696 N N . LEU A 1 88 ? 10.781 -15.539 -11.719 1 83.88 88 LEU A N 1
ATOM 697 C CA . LEU A 1 88 ? 11.688 -15.008 -12.727 1 83.88 88 LEU A CA 1
ATOM 698 C C . LEU A 1 88 ? 11.016 -13.898 -13.531 1 83.88 88 LEU A C 1
ATOM 700 O O . LEU A 1 88 ? 9.805 -13.953 -13.781 1 83.88 88 LEU A O 1
ATOM 704 N N . VAL A 1 89 ? 11.797 -12.922 -13.828 1 81.81 89 VAL A N 1
ATOM 705 C CA . VAL A 1 89 ? 11.352 -11.875 -14.734 1 81.81 89 VAL A CA 1
ATOM 706 C C . VAL A 1 89 ? 12.008 -12.062 -16.109 1 81.81 89 VAL A C 1
ATOM 708 O O . VAL A 1 89 ? 13.203 -11.828 -16.266 1 81.81 89 VAL A O 1
ATOM 711 N N . ASN A 1 90 ? 11.203 -12.492 -17.078 1 88.56 90 ASN A N 1
ATOM 712 C CA . ASN A 1 90 ? 11.688 -12.734 -18.438 1 88.56 90 ASN A CA 1
ATOM 713 C C . ASN A 1 90 ? 11.07 -11.758 -19.438 1 88.56 90 ASN A C 1
ATOM 715 O O . ASN A 1 90 ? 10.297 -10.875 -19.047 1 88.56 90 ASN A O 1
ATOM 719 N N . ARG A 1 91 ? 11.57 -11.797 -20.609 1 87.75 91 ARG A N 1
ATOM 720 C CA . ARG A 1 91 ? 11.031 -10.938 -21.656 1 87.75 91 ARG A CA 1
ATOM 721 C C . ARG A 1 91 ? 10.375 -11.758 -22.766 1 87.75 91 ARG A C 1
ATOM 723 O O . ARG A 1 91 ? 10.992 -12.672 -23.312 1 87.75 91 ARG A O 1
ATOM 730 N N . LYS A 1 92 ? 9.148 -11.422 -23.078 1 90.25 92 LYS A N 1
ATOM 731 C CA . LYS A 1 92 ? 8.438 -12.062 -24.188 1 90.25 92 LYS A CA 1
ATOM 732 C C . LYS A 1 92 ? 8.969 -11.578 -25.531 1 90.25 92 LYS A C 1
ATOM 734 O O . LYS A 1 92 ? 9.82 -10.688 -25.594 1 90.25 92 LYS A O 1
ATOM 739 N N . LYS A 1 93 ? 8.492 -12.258 -26.547 1 91.5 93 LYS A N 1
ATOM 740 C CA . LYS A 1 93 ? 8.93 -11.875 -27.891 1 91.5 93 LYS A CA 1
ATOM 741 C C . LYS A 1 93 ? 8.523 -10.438 -28.203 1 91.5 93 LYS A C 1
ATOM 743 O O . LYS A 1 93 ? 9.25 -9.727 -28.906 1 91.5 93 LYS A O 1
ATOM 748 N N . THR A 1 94 ? 7.469 -9.969 -27.672 1 88.88 94 THR A N 1
ATOM 749 C CA . THR A 1 94 ? 6.953 -8.625 -27.891 1 88.88 94 THR A CA 1
ATOM 750 C C . THR A 1 94 ? 7.797 -7.59 -27.156 1 88.88 94 THR A C 1
ATOM 752 O O . THR A 1 94 ? 7.672 -6.387 -27.391 1 88.88 94 THR A O 1
ATOM 755 N N . GLY A 1 95 ? 8.602 -8.031 -26.203 1 86.25 95 GLY A N 1
ATOM 756 C CA . GLY A 1 95 ? 9.375 -7.117 -25.375 1 86.25 95 GLY A CA 1
ATOM 757 C C . GLY A 1 95 ? 8.766 -6.898 -24 1 86.25 95 GLY A C 1
ATOM 758 O O . GLY A 1 95 ? 9.414 -6.352 -23.109 1 86.25 95 GLY A O 1
ATOM 759 N N . GLU A 1 96 ? 7.602 -7.312 -23.844 1 82.75 96 GLU A N 1
ATOM 760 C CA . GLU A 1 96 ? 6.91 -7.18 -22.562 1 82.75 96 GLU A CA 1
ATOM 761 C C . GLU A 1 96 ? 7.555 -8.055 -21.5 1 82.75 96 GLU A C 1
ATOM 763 O O . GLU A 1 96 ? 8.055 -9.141 -21.797 1 82.75 96 GLU A O 1
ATOM 768 N N . LEU A 1 97 ? 7.555 -7.535 -20.266 1 79.81 97 LEU A N 1
ATOM 769 C CA . LEU A 1 97 ? 8.086 -8.32 -19.156 1 79.81 97 LEU A CA 1
ATOM 770 C C . LEU A 1 97 ? 7.117 -9.422 -18.75 1 79.81 97 LEU A C 1
ATOM 772 O O . LEU A 1 97 ? 5.902 -9.219 -18.75 1 79.81 97 LEU A O 1
ATOM 776 N N . TRP A 1 98 ? 7.645 -10.555 -18.484 1 83.19 98 TRP A N 1
ATOM 777 C CA . TRP A 1 98 ? 6.898 -11.727 -18.047 1 83.19 98 TRP A CA 1
ATOM 778 C C . TRP A 1 98 ? 7.301 -12.141 -16.641 1 83.19 98 TRP A C 1
ATOM 780 O O . TRP A 1 98 ? 8.328 -12.797 -16.438 1 83.19 98 TRP A O 1
ATOM 790 N N . HIS A 1 99 ? 6.461 -11.664 -15.656 1 78.19 99 HIS A N 1
ATOM 791 C CA . HIS A 1 99 ? 6.645 -12.133 -14.281 1 78.19 99 HIS A CA 1
ATOM 792 C C . HIS A 1 99 ? 6.02 -13.508 -14.086 1 78.19 99 HIS A C 1
ATOM 794 O O . HIS A 1 99 ? 4.797 -13.656 -14.141 1 78.19 99 HIS A O 1
ATOM 800 N N . SER A 1 100 ? 6.855 -14.492 -13.82 1 83.69 100 SER A N 1
ATOM 801 C CA . SER A 1 100 ? 6.336 -15.859 -13.742 1 83.69 100 SER A CA 1
ATOM 802 C C . SER A 1 100 ? 6.914 -16.609 -12.547 1 83.69 100 SER A C 1
ATOM 804 O O . SER A 1 100 ? 8.07 -16.391 -12.18 1 83.69 100 SER A O 1
ATOM 806 N N . SER A 1 101 ? 6.078 -17.312 -11.891 1 86 101 SER A N 1
ATOM 807 C CA . SER A 1 101 ? 6.543 -18.312 -10.945 1 86 101 SER A CA 1
ATOM 808 C C . SER A 1 101 ? 6.922 -19.609 -11.648 1 86 101 SER A C 1
ATOM 810 O O . SER A 1 101 ? 6.164 -20.109 -12.484 1 86 101 SER A O 1
ATOM 812 N N . ILE A 1 102 ? 8.148 -20.094 -11.391 1 90.19 102 ILE A N 1
ATOM 813 C CA . ILE A 1 102 ? 8.602 -21.312 -12.055 1 90.19 102 ILE A CA 1
ATOM 814 C C . ILE A 1 102 ? 8.992 -22.359 -11.016 1 90.19 102 ILE A C 1
ATOM 816 O O . ILE A 1 102 ? 9.531 -22.016 -9.961 1 90.19 102 ILE A O 1
ATOM 820 N N . THR A 1 103 ? 8.656 -23.609 -11.297 1 93 103 THR A N 1
ATOM 821 C CA . THR A 1 103 ? 9.211 -24.766 -10.609 1 93 103 THR A CA 1
ATOM 822 C C . THR A 1 103 ? 9.961 -25.656 -11.578 1 93 103 THR A C 1
ATOM 824 O O . THR A 1 103 ? 9.422 -26.078 -12.602 1 93 103 THR A O 1
ATOM 827 N N . ILE A 1 104 ? 11.234 -25.906 -11.258 1 95.69 104 ILE A N 1
ATOM 828 C CA . ILE A 1 104 ? 12.07 -26.75 -12.094 1 95.69 104 ILE A CA 1
ATOM 829 C C . ILE A 1 104 ? 12.297 -28.094 -11.391 1 95.69 104 ILE A C 1
ATOM 831 O O . ILE A 1 104 ? 12.773 -28.141 -10.258 1 95.69 104 ILE A O 1
ATOM 835 N N . THR A 1 105 ? 12.016 -29.172 -12.094 1 96.88 105 THR A N 1
ATOM 836 C CA . THR A 1 105 ? 12.148 -30.531 -11.562 1 96.88 105 THR A CA 1
ATOM 837 C C . THR A 1 105 ? 13.234 -31.297 -12.305 1 96.88 105 THR A C 1
ATOM 839 O O . THR A 1 105 ? 13.117 -31.547 -13.508 1 96.88 105 THR A O 1
ATOM 842 N N . PRO A 1 106 ? 14.25 -31.656 -11.609 1 96.88 106 PRO A N 1
ATOM 843 C CA . PRO A 1 106 ? 15.227 -32.562 -12.227 1 96.88 106 PRO A CA 1
ATOM 844 C C . PRO A 1 106 ? 14.727 -34 -12.328 1 96.88 106 PRO A C 1
ATOM 846 O O . PRO A 1 106 ? 14.156 -34.531 -11.375 1 96.88 106 PRO A O 1
ATOM 849 N N . LEU A 1 107 ? 14.867 -34.594 -13.5 1 95.56 107 LEU A N 1
ATOM 850 C CA . LEU A 1 107 ? 14.469 -35.969 -13.727 1 95.56 107 LEU A CA 1
ATOM 851 C C . LEU A 1 107 ? 15.617 -36.781 -14.297 1 95.56 107 LEU A C 1
ATOM 853 O O . LEU A 1 107 ? 16.281 -36.344 -15.25 1 95.56 107 LEU A O 1
ATOM 857 N N . GLU A 1 108 ? 15.859 -37.906 -13.695 1 93.88 108 GLU A N 1
ATOM 858 C CA . GLU A 1 108 ? 16.875 -38.812 -14.227 1 93.88 108 GLU A CA 1
ATOM 859 C C . GLU A 1 108 ? 16.234 -39.906 -15.078 1 93.88 108 GLU A C 1
ATOM 861 O O . GLU A 1 108 ? 15.414 -40.688 -14.594 1 93.88 108 GLU A O 1
ATOM 866 N N . ILE A 1 109 ? 16.594 -39.938 -16.344 1 91.31 109 ILE A N 1
ATOM 867 C CA . ILE A 1 109 ? 16.109 -40.938 -17.266 1 91.31 109 ILE A CA 1
ATOM 868 C C . ILE A 1 109 ? 17.297 -41.656 -17.938 1 91.31 109 ILE A C 1
ATOM 870 O O . ILE A 1 109 ? 18.047 -41 -18.672 1 91.31 109 ILE A O 1
ATOM 874 N N . GLU A 1 110 ? 17.406 -42.969 -17.75 1 89 110 GLU A N 1
ATOM 875 C CA . GLU A 1 110 ? 18.453 -43.812 -18.359 1 89 110 GLU A CA 1
ATOM 876 C C . GLU A 1 110 ? 19.828 -43.188 -18.109 1 89 110 GLU A C 1
ATOM 878 O O . GLU A 1 110 ? 20.625 -43.062 -19.031 1 89 110 GLU A O 1
ATOM 883 N N . GLY A 1 111 ? 20.047 -42.656 -16.922 1 89.31 111 GLY A N 1
ATOM 884 C CA . GLY A 1 111 ? 21.359 -42.188 -16.484 1 89.31 111 GLY A CA 1
ATOM 885 C C . GLY A 1 111 ? 21.641 -40.75 -16.891 1 89.31 111 GLY A C 1
ATOM 886 O O . GLY A 1 111 ? 22.703 -40.219 -16.594 1 89.31 111 GLY A O 1
ATOM 887 N N . LYS A 1 112 ? 20.672 -40.156 -17.578 1 92.5 112 LYS A N 1
ATOM 888 C CA . LYS A 1 112 ? 20.812 -38.75 -17.969 1 92.5 112 LYS A CA 1
ATOM 889 C C . LYS A 1 112 ? 19.812 -37.844 -17.25 1 92.5 112 LYS A C 1
ATOM 891 O O . LYS A 1 112 ? 18.672 -38.281 -17.016 1 92.5 112 LYS A O 1
ATOM 896 N N . TYR A 1 113 ? 20.328 -36.656 -16.953 1 94.62 113 TYR A N 1
ATOM 897 C CA . TYR A 1 113 ? 19.422 -35.75 -16.266 1 94.62 113 TYR A CA 1
ATOM 898 C C . TYR A 1 113 ? 18.75 -34.812 -17.25 1 94.62 113 TYR A C 1
ATOM 900 O O . TYR A 1 113 ? 19.391 -34.344 -18.203 1 94.62 113 TYR A O 1
ATOM 908 N N . TYR A 1 114 ? 17.469 -34.594 -16.984 1 96.31 114 TYR A N 1
ATOM 909 C CA . TYR A 1 114 ? 16.641 -33.625 -17.688 1 96.31 114 TYR A CA 1
ATOM 910 C C . TYR A 1 114 ? 15.953 -32.688 -16.688 1 96.31 114 TYR A C 1
ATOM 912 O O . TYR A 1 114 ? 15.836 -33 -15.508 1 96.31 114 TYR A O 1
ATOM 920 N N . TYR A 1 115 ? 15.602 -31.547 -17.188 1 97.12 115 TYR A N 1
ATOM 921 C CA . TYR A 1 115 ? 14.945 -30.562 -16.328 1 97.12 115 TYR A CA 1
ATOM 922 C C . TYR A 1 115 ? 13.609 -30.125 -16.922 1 97.12 115 TYR A C 1
ATOM 924 O O . TYR A 1 115 ? 13.547 -29.703 -18.078 1 97.12 115 TYR A O 1
ATOM 932 N N . VAL A 1 116 ? 12.555 -30.297 -16.125 1 97.38 116 VAL A N 1
ATOM 933 C CA . VAL A 1 116 ? 11.219 -29.859 -16.516 1 97.38 116 VAL A CA 1
ATOM 934 C C . VAL A 1 116 ? 10.844 -28.594 -15.773 1 97.38 116 VAL A C 1
ATOM 936 O O . VAL A 1 116 ? 10.695 -28.594 -14.547 1 97.38 116 VAL A O 1
ATOM 939 N N . GLY A 1 117 ? 10.719 -27.484 -16.516 1 96.75 117 GLY A N 1
ATOM 940 C CA . GLY A 1 117 ? 10.281 -26.219 -15.945 1 96.75 117 GLY A CA 1
ATOM 941 C C . GLY A 1 117 ? 8.82 -25.922 -16.219 1 96.75 117 GLY A C 1
ATOM 942 O O . GLY A 1 117 ? 8.383 -25.922 -17.375 1 96.75 117 GLY A O 1
ATOM 943 N N . VAL A 1 118 ? 8.062 -25.656 -15.133 1 95.69 118 VAL A N 1
ATOM 944 C CA . VAL A 1 118 ? 6.648 -25.281 -15.234 1 95.69 118 VAL A CA 1
ATOM 945 C C . VAL A 1 118 ? 6.461 -23.828 -14.812 1 95.69 118 VAL A C 1
ATOM 947 O O . VAL A 1 118 ? 6.727 -23.469 -13.664 1 95.69 118 VAL A O 1
ATOM 950 N N . PHE A 1 119 ? 5.953 -23 -15.805 1 92.38 119 PHE A N 1
ATOM 951 C CA . PHE A 1 119 ? 5.777 -21.562 -15.594 1 92.38 119 PHE A CA 1
ATOM 952 C C . PHE A 1 119 ? 4.312 -21.234 -15.352 1 92.38 119 PHE A C 1
ATOM 954 O O . PHE A 1 119 ? 3.426 -21.781 -16 1 92.38 119 PHE A O 1
ATOM 961 N N . ARG A 1 120 ? 4.168 -20.234 -14.43 1 85.81 120 ARG A N 1
ATOM 962 C CA . ARG A 1 120 ? 2.846 -19.641 -14.234 1 85.81 120 ARG A CA 1
ATOM 963 C C . ARG A 1 120 ? 2.934 -18.125 -14.156 1 85.81 120 ARG A C 1
ATOM 965 O O . ARG A 1 120 ? 3.76 -17.578 -13.414 1 85.81 120 ARG A O 1
ATOM 972 N N . GLU A 1 121 ? 2.049 -17.516 -14.883 1 77.94 121 GLU A N 1
ATOM 973 C CA . GLU A 1 121 ? 2.035 -16.047 -14.891 1 77.94 121 GLU A CA 1
ATOM 974 C C . GLU A 1 121 ? 1.439 -15.5 -13.602 1 77.94 121 GLU A C 1
ATOM 976 O O . GLU A 1 121 ? 0.4 -15.969 -13.133 1 77.94 121 GLU A O 1
ATOM 981 N N . LEU A 1 122 ? 2.131 -14.625 -12.977 1 69.62 122 LEU A N 1
ATOM 982 C CA . LEU A 1 122 ? 1.688 -14.07 -11.703 1 69.62 122 LEU A CA 1
ATOM 983 C C . LEU A 1 122 ? 0.781 -12.859 -11.922 1 69.62 122 LEU A C 1
ATOM 985 O O . LEU A 1 122 ? -0.072 -12.562 -11.086 1 69.62 122 LEU A O 1
ATOM 989 N N . GLU A 1 123 ? 1.021 -11.977 -12.898 1 58.59 123 GLU A N 1
ATOM 990 C CA . GLU A 1 123 ? 0.241 -10.758 -13.109 1 58.59 123 GLU A CA 1
ATOM 991 C C . GLU A 1 123 ? -1.223 -11.086 -13.383 1 58.59 123 GLU A C 1
ATOM 993 O O . GLU A 1 123 ? -2.115 -10.312 -13.023 1 58.59 123 GLU A O 1
ATOM 998 N N . GLN A 1 124 ? -1.522 -12.172 -14.109 1 56.66 124 GLN A N 1
ATOM 999 C CA . GLN A 1 124 ? -2.871 -12.484 -14.57 1 56.66 124 GLN A CA 1
ATOM 1000 C C . GLN A 1 124 ? -3.557 -13.469 -13.625 1 56.66 124 GLN A C 1
ATOM 1002 O O . GLN A 1 124 ? -4.285 -14.359 -14.062 1 56.66 124 GLN A O 1
ATOM 1007 N N . LEU A 1 125 ? -3.193 -13.227 -12.273 1 57.81 125 LEU A N 1
ATOM 1008 C CA . LEU A 1 125 ? -3.949 -14.117 -11.406 1 57.81 125 LEU A CA 1
ATOM 1009 C C . LEU A 1 125 ? -5.375 -13.609 -11.211 1 57.81 125 LEU A C 1
ATOM 1011 O O . LEU A 1 125 ? -5.594 -12.414 -11.016 1 57.81 125 LEU A O 1
ATOM 1015 N N . PRO A 1 126 ? -6.359 -14.422 -11.555 1 54.06 126 PRO A N 1
ATOM 1016 C CA . PRO A 1 126 ? -7.746 -13.953 -11.492 1 54.06 126 PRO A CA 1
ATOM 1017 C C . PRO A 1 126 ? -8.086 -13.297 -10.156 1 54.06 126 PRO A C 1
ATOM 1019 O O . PRO A 1 126 ? -9.031 -12.516 -10.07 1 54.06 126 PRO A O 1
ATOM 1022 N N . GLN A 1 127 ? -7.297 -13.734 -9.102 1 57.03 127 GLN A N 1
ATOM 1023 C CA . GLN A 1 127 ? -7.582 -13.148 -7.797 1 57.03 127 GLN A CA 1
ATOM 1024 C C . GLN A 1 127 ? -6.297 -12.727 -7.09 1 57.03 127 GLN A C 1
ATOM 1026 O O . GLN A 1 127 ? -5.309 -13.469 -7.094 1 57.03 127 GLN A O 1
ATOM 1031 N N . GLY A 1 128 ? -6.223 -11.477 -6.668 1 61.25 128 GLY A N 1
ATOM 1032 C CA . GLY A 1 128 ? -5.098 -10.93 -5.922 1 61.25 128 GLY A CA 1
ATOM 1033 C C . GLY A 1 128 ? -4.098 -10.203 -6.801 1 61.25 128 GLY A C 1
ATOM 1034 O O . GLY A 1 128 ? -4.391 -9.891 -7.953 1 61.25 128 GLY A O 1
ATOM 1035 N N . ILE A 1 129 ? -3.193 -9.68 -6.199 1 65.31 129 ILE A N 1
ATOM 1036 C CA . ILE A 1 129 ? -2.145 -8.969 -6.93 1 65.31 129 ILE A CA 1
ATOM 1037 C C . ILE A 1 129 ? -0.776 -9.484 -6.484 1 65.31 129 ILE A C 1
ATOM 1039 O O . ILE A 1 129 ? -0.588 -9.836 -5.32 1 65.31 129 ILE A O 1
ATOM 1043 N N . TYR A 1 130 ? -0.03 -9.828 -7.422 1 64.19 130 TYR A N 1
ATOM 1044 C CA . TYR A 1 130 ? 1.378 -10.086 -7.141 1 64.19 130 TYR A CA 1
ATOM 1045 C C . TYR A 1 130 ? 2.207 -8.82 -7.305 1 64.19 130 TYR A C 1
ATOM 1047 O O . TYR A 1 130 ? 2.105 -8.125 -8.32 1 64.19 130 TYR A O 1
ATOM 1055 N N . LEU A 1 131 ? 2.811 -8.492 -6.133 1 65.94 131 LEU A N 1
ATOM 1056 C CA . LEU A 1 131 ? 3.762 -7.387 -6.184 1 65.94 131 LEU A CA 1
ATOM 1057 C C . LEU A 1 131 ? 5.195 -7.906 -6.148 1 65.94 131 LEU A C 1
ATOM 1059 O O . LEU A 1 131 ? 5.59 -8.586 -5.199 1 65.94 131 LEU A O 1
ATOM 1063 N N . SER A 1 132 ? 5.84 -7.641 -7.227 1 62.66 132 SER A N 1
ATOM 1064 C CA . SER A 1 132 ? 7.27 -7.93 -7.207 1 62.66 132 SER A CA 1
ATOM 1065 C C . SER A 1 132 ? 7.977 -7.148 -6.105 1 62.66 132 SER A C 1
ATOM 1067 O O . SER A 1 132 ? 7.402 -6.23 -5.52 1 62.66 132 SER A O 1
ATOM 1069 N N . GLU A 1 133 ? 9.172 -7.527 -5.801 1 65.12 133 GLU A N 1
ATOM 1070 C CA . GLU A 1 133 ? 9.93 -6.809 -4.781 1 65.12 133 GLU A CA 1
ATOM 1071 C C . GLU A 1 133 ? 10.109 -5.34 -5.164 1 65.12 133 GLU A C 1
ATOM 1073 O O . GLU A 1 133 ? 9.961 -4.453 -4.32 1 65.12 133 GLU A O 1
ATOM 1078 N N . ASP A 1 134 ? 10.414 -5.133 -6.387 1 67.19 134 ASP A N 1
ATOM 1079 C CA . ASP A 1 134 ? 10.602 -3.764 -6.859 1 67.19 134 ASP A CA 1
ATOM 1080 C C . ASP A 1 134 ? 9.305 -2.965 -6.746 1 67.19 134 ASP A C 1
ATOM 1082 O O . ASP A 1 134 ? 9.312 -1.814 -6.305 1 67.19 134 ASP A O 1
ATOM 1086 N N . ARG A 1 135 ? 8.211 -3.619 -7.094 1 69 135 ARG A N 1
ATOM 1087 C CA . ARG A 1 135 ? 6.926 -2.932 -7.023 1 69 135 ARG A CA 1
ATOM 1088 C C . ARG A 1 135 ? 6.508 -2.705 -5.574 1 69 135 ARG A C 1
ATOM 1090 O O . ARG A 1 135 ? 5.879 -1.693 -5.258 1 69 135 ARG A O 1
ATOM 1097 N N . LYS A 1 136 ? 6.844 -3.703 -4.816 1 72.56 136 LYS A N 1
ATOM 1098 C CA . LYS A 1 136 ? 6.582 -3.539 -3.391 1 72.56 136 LYS A CA 1
ATOM 1099 C C . LYS A 1 136 ? 7.305 -2.314 -2.838 1 72.56 136 LYS A C 1
ATOM 1101 O O . LYS A 1 136 ? 6.699 -1.486 -2.152 1 72.56 136 LYS A O 1
ATOM 1106 N N . LEU A 1 137 ? 8.562 -2.201 -3.154 1 75.31 137 LEU A N 1
ATOM 1107 C CA . LEU A 1 137 ? 9.375 -1.086 -2.68 1 75.31 137 LEU A CA 1
ATOM 1108 C C . LEU A 1 137 ? 8.852 0.237 -3.234 1 75.31 137 LEU A C 1
AT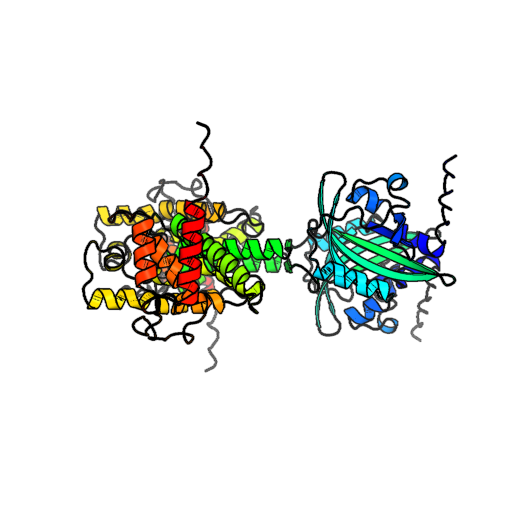OM 1110 O O . LEU A 1 137 ? 8.812 1.24 -2.52 1 75.31 137 LEU A O 1
ATOM 1114 N N . GLU A 1 138 ? 8.461 0.204 -4.434 1 77.62 138 GLU A N 1
ATOM 1115 C CA . GLU A 1 138 ? 7.922 1.409 -5.059 1 77.62 138 GLU A CA 1
ATOM 1116 C C . GLU A 1 138 ? 6.617 1.839 -4.391 1 77.62 138 GLU A C 1
ATOM 1118 O O . GLU A 1 138 ? 6.402 3.027 -4.148 1 77.62 138 GLU A O 1
ATOM 1123 N N . THR A 1 139 ? 5.812 0.86 -4.152 1 76.44 139 THR A N 1
ATOM 1124 C CA . THR A 1 139 ? 4.555 1.148 -3.473 1 76.44 139 THR A CA 1
ATOM 1125 C C . THR A 1 139 ? 4.809 1.726 -2.084 1 76.44 139 THR A C 1
ATOM 1127 O O . THR A 1 139 ? 4.141 2.676 -1.669 1 76.44 139 THR A O 1
ATOM 1130 N N . GLN A 1 140 ? 5.699 1.167 -1.467 1 78.88 140 GLN A N 1
ATOM 1131 C CA . GLN A 1 140 ? 6.066 1.661 -0.145 1 78.88 140 GLN A CA 1
ATOM 1132 C C . GLN A 1 140 ? 6.551 3.107 -0.213 1 78.88 140 GLN A C 1
ATOM 1134 O O . GLN A 1 140 ? 6.152 3.939 0.605 1 78.88 140 GLN A O 1
ATOM 1139 N N . ARG A 1 141 ? 7.441 3.396 -1.134 1 81.56 141 ARG A N 1
ATOM 1140 C CA . ARG A 1 141 ? 7.973 4.742 -1.315 1 81.56 141 ARG A CA 1
ATOM 1141 C C . ARG A 1 141 ? 6.855 5.742 -1.597 1 81.56 141 ARG A C 1
ATOM 1143 O O . ARG A 1 141 ? 6.855 6.848 -1.055 1 81.56 141 ARG A O 1
ATOM 1150 N N . GLU A 1 142 ? 5.969 5.305 -2.426 1 80.88 142 GLU A N 1
ATOM 1151 C CA . GLU A 1 142 ? 4.848 6.172 -2.773 1 80.88 142 GLU A CA 1
ATOM 1152 C C . GLU A 1 142 ? 3.965 6.445 -1.561 1 80.88 142 GLU A C 1
ATOM 1154 O O . GLU A 1 142 ? 3.512 7.574 -1.359 1 80.88 142 GLU A O 1
ATOM 1159 N N . LEU A 1 143 ? 3.768 5.457 -0.83 1 78.56 143 LEU A N 1
ATOM 1160 C CA . LEU A 1 143 ? 2.939 5.598 0.363 1 78.56 143 LEU A CA 1
ATOM 1161 C C . LEU A 1 143 ? 3.598 6.531 1.374 1 78.56 143 LEU A C 1
ATOM 1163 O O . LEU A 1 143 ? 2.934 7.395 1.953 1 78.56 143 LEU A O 1
ATOM 1167 N N . LEU A 1 144 ? 4.852 6.367 1.571 1 83.56 144 LEU A N 1
ATOM 1168 C CA . LEU A 1 144 ? 5.578 7.234 2.492 1 83.56 144 LEU A CA 1
ATOM 1169 C C . LEU A 1 144 ? 5.547 8.688 2.018 1 83.56 144 LEU A C 1
ATOM 1171 O O . LEU A 1 144 ? 5.41 9.602 2.828 1 83.56 144 LEU A O 1
ATOM 1175 N N . LYS A 1 145 ? 5.676 8.852 0.775 1 85.88 145 LYS A N 1
ATOM 1176 C CA . LYS A 1 145 ? 5.641 10.195 0.198 1 85.88 145 LYS A CA 1
ATOM 1177 C C . LYS A 1 145 ? 4.285 10.859 0.438 1 85.88 145 LYS A C 1
ATOM 1179 O O . LYS A 1 145 ? 4.223 12.031 0.833 1 85.88 145 LYS A O 1
ATOM 1184 N N . VAL A 1 146 ? 3.254 10.117 0.217 1 81.94 146 VAL A N 1
ATOM 1185 C CA . VAL A 1 146 ? 1.909 10.656 0.409 1 81.94 146 VAL A CA 1
ATOM 1186 C C . VAL A 1 146 ? 1.699 11.008 1.88 1 81.94 146 VAL A C 1
ATOM 1188 O O . VAL A 1 146 ? 1.121 12.047 2.199 1 81.94 146 VAL A O 1
ATOM 1191 N N . LEU A 1 147 ? 2.131 10.18 2.703 1 82.44 147 LEU A N 1
ATOM 1192 C CA . LEU A 1 147 ? 2.014 10.43 4.137 1 82.44 147 LEU A CA 1
ATOM 1193 C C . LEU A 1 147 ? 2.771 11.688 4.531 1 82.44 147 LEU A C 1
ATOM 1195 O O . LEU A 1 147 ? 2.252 12.523 5.273 1 82.44 147 LEU A O 1
ATOM 1199 N N . ALA A 1 148 ? 3.99 11.797 4.039 1 89.25 148 ALA A N 1
ATOM 1200 C CA . ALA A 1 148 ? 4.816 12.961 4.344 1 89.25 148 ALA A CA 1
ATOM 1201 C C . ALA A 1 148 ? 4.156 14.25 3.85 1 89.25 148 ALA A C 1
ATOM 1203 O O . ALA A 1 148 ? 4.09 15.234 4.578 1 89.25 148 ALA A O 1
ATOM 1204 N N . ILE A 1 149 ? 3.627 14.227 2.664 1 86.31 149 ILE A N 1
ATOM 1205 C CA . ILE A 1 149 ? 2.994 15.391 2.061 1 86.31 149 ILE A CA 1
ATOM 1206 C C . ILE A 1 149 ? 1.739 15.766 2.848 1 86.31 149 ILE A C 1
ATOM 1208 O O . ILE A 1 149 ? 1.504 16.938 3.135 1 86.31 149 ILE A O 1
ATOM 1212 N N . SER A 1 150 ? 0.992 14.75 3.23 1 84 150 SER A N 1
ATOM 1213 C CA . SER A 1 150 ? -0.248 14.984 3.963 1 84 150 SER A CA 1
ATOM 1214 C C . SER A 1 150 ? 0.023 15.656 5.309 1 84 150 SER A C 1
ATOM 1216 O O . SER A 1 150 ? -0.729 16.531 5.734 1 84 150 SER A O 1
ATOM 1218 N N . CYS A 1 151 ? 1.088 15.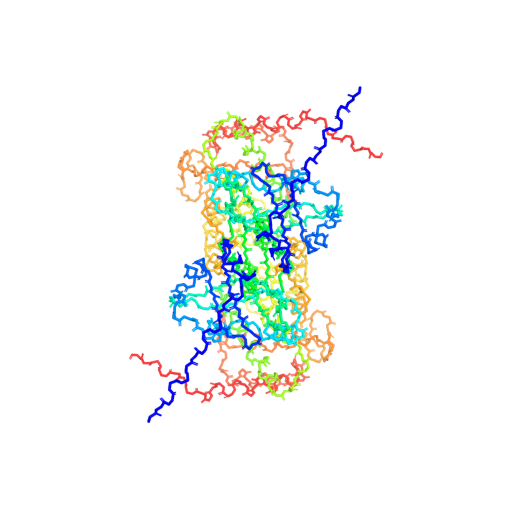297 5.906 1 86.12 151 CYS A N 1
ATOM 1219 C CA . CYS A 1 151 ? 1.428 15.836 7.219 1 86.12 151 CYS A CA 1
ATOM 1220 C C . CYS A 1 151 ? 1.944 17.266 7.109 1 86.12 151 CYS A C 1
ATOM 1222 O O . CYS A 1 151 ? 1.877 18.031 8.078 1 86.12 151 CYS A O 1
ATOM 1224 N N . GLU A 1 152 ? 2.469 17.641 5.883 1 86.19 152 GLU A N 1
ATOM 1225 C CA . GLU A 1 152 ? 3.092 18.953 5.719 1 86.19 152 GLU A CA 1
ATOM 1226 C C . GLU A 1 152 ? 2.393 19.766 4.633 1 86.19 152 GLU A C 1
ATOM 1228 O O . GLU A 1 152 ? 3.016 20.609 3.98 1 86.19 152 GLU A O 1
ATOM 1233 N N . ILE A 1 153 ? 1.136 19.5 4.477 1 80.69 153 ILE A N 1
ATOM 1234 C CA . ILE A 1 153 ? 0.388 20.016 3.332 1 80.69 153 ILE A CA 1
ATOM 1235 C C . ILE A 1 153 ? 0.303 21.531 3.408 1 80.69 153 ILE A C 1
ATOM 1237 O O . ILE A 1 153 ? 0.077 22.203 2.396 1 80.69 153 ILE A O 1
ATOM 1241 N N . ARG A 1 154 ? 0.491 22.141 4.488 1 80.19 154 ARG A N 1
ATOM 1242 C CA . ARG A 1 154 ? 0.371 23.578 4.668 1 80.19 154 ARG A CA 1
ATOM 1243 C C . ARG A 1 154 ? 1.586 24.312 4.102 1 80.19 154 ARG A C 1
ATOM 1245 O O . ARG A 1 154 ? 1.545 25.531 3.883 1 80.19 154 ARG A O 1
ATOM 1252 N N . ASP A 1 155 ? 2.648 23.609 3.959 1 81.81 155 ASP A N 1
ATOM 1253 C CA . ASP A 1 155 ? 3.842 24.172 3.33 1 81.81 155 ASP A CA 1
ATOM 1254 C C . ASP A 1 155 ? 3.752 24.094 1.809 1 81.81 155 ASP A C 1
ATOM 1256 O O . ASP A 1 155 ? 3.781 23 1.236 1 81.81 155 ASP A O 1
ATOM 1260 N N . PRO A 1 156 ? 3.666 25.203 1.185 1 79.5 156 PRO A N 1
ATOM 1261 C CA . PRO A 1 156 ? 3.504 25.188 -0.271 1 79.5 156 PRO A CA 1
ATOM 1262 C C . PRO A 1 156 ? 4.688 24.547 -0.992 1 79.5 156 PRO A C 1
ATOM 1264 O O . PRO A 1 156 ? 4.551 24.094 -2.131 1 79.5 156 PRO A O 1
ATOM 1267 N N . GLU A 1 157 ? 5.871 24.516 -0.388 1 83.5 157 GLU A N 1
ATOM 1268 C CA . GLU A 1 157 ? 7.066 24 -1.044 1 83.5 157 GLU A CA 1
ATOM 1269 C C . GLU A 1 157 ? 7.395 22.594 -0.558 1 83.5 157 GLU A C 1
ATOM 1271 O O . GLU A 1 157 ? 8.492 22.078 -0.813 1 83.5 157 GLU A O 1
ATOM 1276 N N . ILE A 1 158 ? 6.488 22 0.121 1 86.38 158 ILE A N 1
ATOM 1277 C CA . ILE A 1 158 ? 6.793 20.766 0.83 1 86.38 158 ILE A CA 1
ATOM 1278 C C . ILE A 1 158 ? 7.195 19.672 -0.17 1 86.38 158 ILE A C 1
ATOM 1280 O O . ILE A 1 158 ? 8.141 18.922 0.067 1 86.38 158 ILE A O 1
ATOM 1284 N N . GLU A 1 159 ? 6.512 19.516 -1.268 1 84.81 159 GLU A N 1
ATOM 1285 C CA . GLU A 1 159 ? 6.789 18.453 -2.225 1 84.81 159 GLU A CA 1
ATOM 1286 C C . GLU A 1 159 ? 8.203 18.562 -2.779 1 84.81 159 GLU A C 1
ATOM 1288 O O . GLU A 1 159 ? 8.945 17.578 -2.814 1 84.81 159 GLU A O 1
ATOM 1293 N N . GLN A 1 160 ? 8.547 19.781 -3.189 1 88.88 160 GLN A N 1
ATOM 1294 C CA . GLN A 1 160 ? 9.883 20 -3.742 1 88.88 160 GLN A CA 1
ATOM 1295 C C . GLN A 1 160 ? 10.961 19.781 -2.682 1 88.88 160 GLN A C 1
ATOM 1297 O O . GLN A 1 160 ? 12.016 19.219 -2.971 1 88.88 160 GLN A O 1
ATOM 1302 N N . HIS A 1 161 ? 10.672 20.25 -1.547 1 91.94 161 HIS A N 1
ATOM 1303 C CA . HIS A 1 161 ? 11.602 20.062 -0.439 1 91.94 161 HIS A CA 1
ATOM 1304 C C . HIS A 1 161 ? 11.867 18.594 -0.183 1 91.94 161 HIS A C 1
ATOM 1306 O O . HIS A 1 161 ? 13.016 18.172 -0.072 1 91.94 161 HIS A O 1
ATOM 1312 N N . LEU A 1 162 ? 10.82 17.797 -0.109 1 92.19 162 LEU A N 1
ATOM 1313 C CA . LEU A 1 162 ? 10.953 16.375 0.197 1 92.19 162 LEU A CA 1
ATOM 1314 C C . LEU A 1 162 ? 11.711 15.648 -0.907 1 92.19 162 LEU A C 1
ATOM 1316 O O . LEU A 1 162 ? 12.539 14.773 -0.627 1 92.19 162 LEU A O 1
ATOM 1320 N N . VAL A 1 163 ? 11.492 16.031 -2.105 1 89.75 163 VAL A N 1
ATOM 1321 C CA . VAL A 1 163 ? 12.172 15.414 -3.242 1 89.75 163 VAL A CA 1
ATOM 1322 C C . VAL A 1 163 ? 13.664 15.734 -3.186 1 89.75 163 VAL A C 1
ATOM 1324 O O . VAL A 1 163 ? 14.5 14.852 -3.371 1 89.75 163 VAL A O 1
ATOM 1327 N N . ARG A 1 164 ? 13.969 16.984 -2.926 1 93.75 164 ARG A N 1
ATOM 1328 C CA . ARG A 1 164 ? 15.367 17.406 -2.857 1 93.75 164 ARG A CA 1
ATOM 1329 C C . ARG A 1 164 ? 16.078 16.703 -1.707 1 93.75 164 ARG A C 1
ATOM 1331 O O . ARG A 1 164 ? 17.219 16.25 -1.862 1 93.75 164 ARG A O 1
ATOM 1338 N N . VAL A 1 165 ? 15.461 16.641 -0.615 1 95.06 165 VAL A N 1
ATOM 1339 C CA . VAL A 1 165 ? 16.062 15.984 0.541 1 95.06 165 VAL A CA 1
ATOM 1340 C C . VAL A 1 165 ? 16.359 14.523 0.207 1 95.06 165 VAL A C 1
ATOM 1342 O O . VAL A 1 165 ? 17.438 14.016 0.505 1 95.06 165 VAL A O 1
ATOM 1345 N N . GLN A 1 166 ? 15.422 13.852 -0.393 1 93.81 166 GLN A N 1
ATOM 1346 C CA . GLN A 1 166 ? 15.617 12.453 -0.768 1 93.81 166 GLN A CA 1
ATOM 1347 C C . GLN A 1 166 ? 16.766 12.312 -1.766 1 93.81 166 GLN A C 1
ATOM 1349 O O . GLN A 1 166 ? 17.594 11.398 -1.65 1 93.81 166 GLN A O 1
ATOM 1354 N N . GLN A 1 167 ? 16.844 13.164 -2.686 1 94 167 GLN A N 1
ATOM 1355 C CA . GLN A 1 167 ? 17.875 13.125 -3.719 1 94 167 GLN A CA 1
ATOM 1356 C C . GLN A 1 167 ? 19.266 13.336 -3.121 1 94 167 GLN A C 1
ATOM 1358 O O . GLN A 1 167 ? 20.188 12.586 -3.414 1 94 167 GLN A O 1
ATOM 1363 N N . TYR A 1 168 ? 19.375 14.406 -2.357 1 96.12 168 TYR A N 1
ATOM 1364 C CA . TYR A 1 168 ? 20.672 14.695 -1.74 1 96.12 168 TYR A CA 1
ATOM 1365 C C . TYR A 1 168 ? 21.078 13.578 -0.785 1 96.12 168 TYR A C 1
ATOM 1367 O O . TYR A 1 168 ? 22.266 13.273 -0.646 1 96.12 168 TYR A O 1
ATOM 1375 N N . THR A 1 169 ? 20.062 13.023 -0.09 1 97.31 169 THR A N 1
ATOM 1376 C CA . THR A 1 169 ? 20.359 11.883 0.774 1 97.31 169 THR A CA 1
ATOM 1377 C C . THR A 1 169 ? 20.938 10.727 -0.032 1 97.31 169 THR A C 1
ATOM 1379 O O . THR A 1 169 ? 21.938 10.125 0.367 1 97.31 169 THR A O 1
ATOM 1382 N N . GLN A 1 170 ? 20.359 10.453 -1.147 1 94.62 170 GLN A N 1
ATOM 1383 C CA . GLN A 1 170 ? 20.844 9.391 -2.02 1 94.62 170 GLN A CA 1
ATOM 1384 C C . GLN A 1 170 ? 22.266 9.672 -2.488 1 94.62 170 GLN A C 1
ATOM 1386 O O . GLN A 1 170 ? 23.125 8.797 -2.436 1 94.62 170 GLN A O 1
ATOM 1391 N N . TYR A 1 171 ? 22.531 10.898 -2.895 1 95 171 TYR A N 1
ATOM 1392 C CA . TYR A 1 171 ? 23.859 11.273 -3.371 1 95 171 TYR A CA 1
ATOM 1393 C C . TYR A 1 171 ? 24.891 11.094 -2.273 1 95 171 TYR A C 1
ATOM 1395 O O . TYR A 1 171 ? 25.984 10.562 -2.516 1 95 171 TYR A O 1
ATOM 1403 N N . LEU A 1 172 ? 24.547 11.562 -1.134 1 96.25 172 LEU A N 1
ATOM 1404 C CA . LEU A 1 172 ? 25.484 11.508 -0.015 1 96.25 172 LEU A CA 1
ATOM 1405 C C . LEU A 1 172 ? 25.766 10.062 0.376 1 96.25 172 LEU A C 1
ATOM 1407 O O . LEU A 1 172 ? 26.922 9.695 0.607 1 96.25 172 LEU A O 1
ATOM 1411 N N . ILE A 1 173 ? 24.734 9.234 0.425 1 94.56 173 ILE A N 1
ATOM 1412 C CA . ILE A 1 173 ? 24.875 7.832 0.801 1 94.56 173 ILE A CA 1
ATOM 1413 C C . ILE A 1 173 ? 25.719 7.098 -0.245 1 94.56 173 ILE A C 1
ATOM 1415 O O . ILE A 1 173 ? 26.609 6.332 0.099 1 94.56 173 ILE A O 1
ATOM 1419 N N . ASP A 1 174 ? 25.438 7.336 -1.47 1 90.12 174 ASP A N 1
ATOM 1420 C CA . ASP A 1 174 ? 26.188 6.699 -2.549 1 90.12 174 ASP A CA 1
ATOM 1421 C C . ASP A 1 174 ? 27.672 7.066 -2.479 1 90.12 174 ASP A C 1
ATOM 1423 O O . ASP A 1 174 ? 28.531 6.203 -2.625 1 90.12 174 ASP A O 1
ATOM 1427 N N . GLU A 1 175 ? 27.891 8.336 -2.316 1 91.69 175 GLU A N 1
ATOM 1428 C CA . GLU A 1 175 ? 29.281 8.805 -2.227 1 91.69 175 GLU A CA 1
ATOM 1429 C C . GLU A 1 175 ? 29.969 8.234 -0.999 1 91.69 175 GLU A C 1
ATOM 1431 O O . GLU A 1 175 ? 31.141 7.84 -1.07 1 91.69 175 GLU A O 1
ATOM 1436 N N . TYR A 1 176 ? 29.234 8.25 0.094 1 91.62 176 TYR A N 1
ATOM 1437 C CA . TYR A 1 176 ? 29.781 7.691 1.324 1 91.62 176 TYR A CA 1
ATOM 1438 C C . TYR A 1 176 ? 30.141 6.223 1.144 1 91.62 176 TYR A C 1
ATOM 1440 O O . TYR A 1 176 ? 31.188 5.773 1.589 1 91.62 176 TYR A O 1
ATOM 1448 N N . TYR A 1 177 ? 29.234 5.496 0.555 1 86.69 177 TYR A N 1
ATOM 1449 C CA . TYR A 1 177 ? 29.438 4.07 0.325 1 86.69 177 TYR A CA 1
ATOM 1450 C C . TYR A 1 177 ? 30.641 3.83 -0.566 1 86.69 177 TYR A C 1
ATOM 1452 O O . TYR A 1 177 ? 31.422 2.904 -0.328 1 86.69 177 TYR A O 1
ATOM 1460 N N . ASN A 1 178 ? 30.797 4.555 -1.533 1 85 178 ASN A N 1
ATOM 1461 C CA . ASN A 1 178 ? 31.922 4.426 -2.469 1 85 178 ASN A CA 1
ATOM 1462 C C . ASN A 1 178 ? 33.25 4.703 -1.788 1 85 178 ASN A C 1
ATOM 1464 O O . ASN A 1 178 ? 34.25 4.078 -2.119 1 85 178 ASN A O 1
ATOM 1468 N N . GLU A 1 179 ? 33.25 5.617 -0.884 1 85.31 179 GLU A N 1
ATOM 1469 C CA . GLU A 1 179 ? 34.5 6.062 -0.255 1 85.31 179 GLU A CA 1
ATOM 1470 C C . GLU A 1 179 ? 34.875 5.16 0.916 1 85.31 179 GLU A C 1
ATOM 1472 O O . GLU A 1 179 ? 36.062 4.992 1.221 1 85.31 179 GLU A O 1
ATOM 1477 N N . HIS A 1 180 ? 34 4.684 1.649 1 81.38 180 HIS A N 1
ATOM 1478 C CA . HIS A 1 180 ? 34.312 4.008 2.902 1 81.38 180 HIS A CA 1
ATOM 1479 C C . HIS A 1 180 ? 34 2.516 2.82 1 81.38 180 HIS A C 1
ATOM 1481 O O . HIS A 1 180 ? 34.281 1.774 3.771 1 81.38 180 HIS A O 1
ATOM 1487 N N . VAL A 1 181 ? 33.906 1.919 1.696 1 64.62 181 VAL A N 1
ATOM 1488 C CA . VAL A 1 181 ? 33.594 0.501 1.576 1 64.62 181 VAL A CA 1
ATOM 1489 C C . VAL A 1 181 ? 32.75 0.053 2.783 1 64.62 181 VAL A C 1
ATOM 1491 O O . VAL A 1 181 ? 33.312 -0.417 3.779 1 64.62 181 VAL A O 1
ATOM 1494 N N . SER A 1 182 ? 31.703 0.575 3.01 1 65.25 182 SER A N 1
ATOM 1495 C CA . SER A 1 182 ? 30.953 0.46 4.25 1 65.25 182 SER A CA 1
ATOM 1496 C C . SER A 1 182 ? 30.234 -0.886 4.344 1 65.25 182 SER A C 1
ATOM 1498 O O . SER A 1 182 ? 29.906 -1.488 3.32 1 65.25 182 SER A O 1
ATOM 1500 N N . GLU A 1 183 ? 30.297 -1.392 5.535 1 70.38 183 GLU A N 1
ATOM 1501 C CA . GLU A 1 183 ? 29.625 -2.625 5.922 1 70.38 183 GLU A CA 1
ATOM 1502 C C . GLU A 1 183 ? 28.109 -2.412 6.051 1 70.38 183 GLU A C 1
ATOM 1504 O O . GLU A 1 183 ? 27.391 -3.322 6.449 1 70.38 183 GLU A O 1
ATOM 1509 N N . LEU A 1 184 ? 27.781 -1.25 5.605 1 79.69 184 LEU A N 1
ATOM 1510 C CA . LEU A 1 184 ? 26.344 -1.021 5.754 1 79.69 184 LEU A CA 1
ATOM 1511 C C . LEU A 1 184 ? 25.562 -1.79 4.699 1 79.69 184 LEU A C 1
ATOM 1513 O O . LEU A 1 184 ? 25.969 -1.847 3.537 1 79.69 184 LEU A O 1
ATOM 1517 N N . CYS A 1 185 ? 24.609 -2.396 5.188 1 81.56 185 CYS A N 1
ATOM 1518 C CA . CYS A 1 185 ? 23.75 -3.203 4.336 1 81.56 185 CYS A CA 1
ATOM 1519 C C . CYS A 1 185 ? 22.984 -2.328 3.344 1 81.56 185 CYS A C 1
ATOM 1521 O O . CYS A 1 185 ? 22.516 -1.244 3.697 1 81.56 185 CYS A O 1
ATOM 1523 N N . GLU A 1 186 ? 22.906 -2.807 2.139 1 78.12 186 GLU A N 1
ATOM 1524 C CA . GLU A 1 186 ? 22.234 -2.082 1.066 1 78.12 186 GLU A CA 1
ATOM 1525 C C . GLU A 1 186 ? 20.781 -1.788 1.431 1 78.12 186 GLU A C 1
ATOM 1527 O O . GLU A 1 186 ? 20.266 -0.709 1.132 1 78.12 186 GLU A O 1
ATOM 1532 N N . THR A 1 187 ? 20.203 -2.744 2.053 1 78.06 187 THR A N 1
ATOM 1533 C CA . THR A 1 187 ? 18.812 -2.568 2.457 1 78.06 187 THR A CA 1
ATOM 1534 C C . THR A 1 187 ? 18.672 -1.412 3.445 1 78.06 187 THR A C 1
ATOM 1536 O O . THR A 1 187 ? 17.719 -0.637 3.375 1 78.06 187 THR A O 1
ATOM 1539 N N . TYR A 1 188 ? 19.656 -1.339 4.277 1 88 188 TYR A N 1
ATOM 1540 C CA . TYR A 1 188 ? 19.672 -0.26 5.262 1 88 188 TYR A CA 1
ATOM 1541 C C . TYR A 1 188 ? 19.828 1.095 4.578 1 88 188 TYR A C 1
ATOM 1543 O O . TYR A 1 188 ? 19.094 2.037 4.887 1 88 188 TYR A O 1
ATOM 1551 N N . LEU A 1 189 ? 20.719 1.197 3.67 1 88.44 189 LEU A N 1
ATOM 1552 C CA . LEU A 1 189 ? 20.984 2.439 2.953 1 88.44 189 LEU A CA 1
ATOM 1553 C C . LEU A 1 189 ? 19.766 2.877 2.148 1 88.44 189 LEU A C 1
ATOM 1555 O O . LEU A 1 189 ? 19.422 4.059 2.135 1 88.44 189 LEU A O 1
ATOM 1559 N N . HIS A 1 190 ? 19.109 1.913 1.558 1 84.69 190 HIS A N 1
ATOM 1560 C CA . HIS A 1 190 ? 17.891 2.207 0.809 1 84.69 190 HIS A CA 1
ATOM 1561 C C . HIS A 1 190 ? 16.797 2.727 1.727 1 84.69 190 HIS A C 1
ATOM 1563 O O . HIS A 1 190 ? 16.031 3.623 1.35 1 84.69 190 HIS A O 1
ATOM 1569 N N . ASN A 1 191 ? 16.766 2.17 2.893 1 89 191 ASN A N 1
ATOM 1570 C CA . ASN A 1 191 ? 15.766 2.607 3.863 1 89 191 ASN A CA 1
ATOM 1571 C C . ASN A 1 191 ? 16 4.051 4.301 1 89 191 ASN A C 1
ATOM 1573 O O . ASN A 1 191 ? 15.047 4.801 4.516 1 89 191 ASN A O 1
ATOM 1577 N N . ILE A 1 192 ? 17.25 4.406 4.391 1 94.25 192 ILE A N 1
ATOM 1578 C CA . ILE A 1 192 ? 17.562 5.777 4.777 1 94.25 192 ILE A CA 1
ATOM 1579 C C . ILE A 1 192 ? 17.047 6.75 3.723 1 94.25 192 ILE A C 1
ATOM 1581 O O . ILE A 1 192 ? 16.406 7.75 4.055 1 94.25 192 ILE A O 1
ATOM 1585 N N . ILE A 1 193 ? 17.312 6.371 2.531 1 93.19 193 ILE A N 1
ATOM 1586 C CA . ILE A 1 193 ? 16.906 7.23 1.422 1 93.19 193 ILE A CA 1
ATOM 1587 C C . ILE A 1 193 ? 15.391 7.367 1.393 1 93.19 193 ILE A C 1
ATOM 1589 O O . ILE A 1 193 ? 14.859 8.484 1.353 1 93.19 193 ILE A O 1
ATOM 1593 N N . HIS A 1 194 ? 14.695 6.348 1.567 1 89.44 194 HIS A N 1
ATOM 1594 C CA . HIS A 1 194 ? 13.242 6.344 1.412 1 89.44 194 HIS A CA 1
ATOM 1595 C C . HIS A 1 194 ? 12.562 6.969 2.621 1 89.44 194 HIS A C 1
ATOM 1597 O O . HIS A 1 194 ? 11.539 7.648 2.48 1 89.44 194 HIS A O 1
ATOM 1603 N N . CYS A 1 195 ? 13.102 6.762 3.76 1 92.81 195 CYS A N 1
ATOM 1604 C CA . CYS A 1 195 ? 12.461 7.223 4.988 1 92.81 195 CYS A CA 1
ATOM 1605 C C . CYS A 1 195 ? 12.82 8.68 5.273 1 92.81 195 CYS A C 1
ATOM 1607 O O . CYS A 1 195 ? 12.188 9.32 6.113 1 92.81 195 CYS A O 1
ATOM 1609 N N . SER A 1 196 ? 13.773 9.211 4.516 1 95.81 196 SER A N 1
ATOM 1610 C CA . SER A 1 196 ? 14.219 10.586 4.754 1 95.81 196 SER A CA 1
ATOM 1611 C C . SER A 1 196 ? 13.062 11.57 4.617 1 95.81 196 SER A C 1
ATOM 1613 O O . SER A 1 196 ? 13.047 12.609 5.285 1 95.81 196 SER A O 1
ATOM 1615 N N . ILE A 1 197 ? 12.078 11.234 3.848 1 93.12 197 ILE A N 1
ATOM 1616 C CA . ILE A 1 197 ? 10.984 12.148 3.527 1 93.12 197 ILE A CA 1
ATOM 1617 C C . ILE A 1 197 ? 10.109 12.359 4.762 1 93.12 197 ILE A C 1
ATOM 1619 O O . ILE A 1 197 ? 9.359 13.328 4.836 1 93.12 197 ILE A O 1
ATOM 1623 N N . LEU A 1 198 ? 10.227 11.523 5.77 1 93.62 198 LEU A N 1
ATOM 1624 C CA . LEU A 1 198 ? 9.344 11.562 6.934 1 93.62 198 LEU A CA 1
ATOM 1625 C C . LEU A 1 198 ? 9.953 12.414 8.047 1 93.62 198 LEU A C 1
ATOM 1627 O O . LEU A 1 198 ? 9.352 12.57 9.109 1 93.62 198 LEU A O 1
ATOM 1631 N N . HIS A 1 199 ? 11.109 13.062 7.871 1 96.69 199 HIS A N 1
ATOM 1632 C CA . HIS A 1 199 ? 11.891 13.648 8.953 1 96.69 199 HIS A CA 1
ATOM 1633 C C . HIS A 1 199 ? 11.094 14.719 9.688 1 96.69 199 HIS A C 1
ATOM 1635 O O . HIS A 1 199 ? 11.234 14.875 10.906 1 96.69 199 HIS A O 1
ATOM 1641 N N . ASP A 1 200 ? 10.18 15.383 8.984 1 95.94 200 ASP A N 1
ATOM 1642 C CA . ASP A 1 200 ? 9.531 16.562 9.547 1 95.94 200 ASP A CA 1
ATOM 1643 C C . ASP A 1 200 ? 8.031 16.344 9.703 1 95.94 200 ASP A C 1
ATOM 1645 O O . ASP A 1 200 ? 7.266 17.297 9.812 1 95.94 200 ASP A O 1
ATOM 1649 N N . ILE A 1 201 ? 7.562 15.109 9.75 1 92.81 201 ILE A N 1
ATOM 1650 C CA . ILE A 1 201 ? 6.125 14.844 9.805 1 92.81 201 ILE A CA 1
ATOM 1651 C C . ILE A 1 201 ? 5.551 15.383 11.109 1 92.81 201 ILE A C 1
ATOM 1653 O O . ILE A 1 201 ? 4.355 15.672 11.203 1 92.81 201 ILE A O 1
ATOM 1657 N N . GLY A 1 202 ? 6.383 15.562 12.156 1 93.75 202 GLY A N 1
ATOM 1658 C CA . GLY A 1 202 ? 5.938 16.062 13.445 1 93.75 202 GLY A CA 1
ATOM 1659 C C . GLY A 1 202 ? 5.52 17.531 13.398 1 93.75 202 GLY A C 1
ATOM 1660 O O . GLY A 1 202 ? 4.848 18.016 14.312 1 93.75 202 GLY A O 1
ATOM 1661 N N . LYS A 1 203 ? 5.883 18.266 12.344 1 92.44 203 LYS A N 1
ATOM 1662 C CA . LYS A 1 203 ? 5.496 19.672 12.188 1 92.44 203 LYS A CA 1
ATOM 1663 C C . LYS A 1 203 ? 3.98 19.812 12.07 1 92.44 203 LYS A C 1
ATOM 1665 O O . LYS A 1 203 ? 3.432 20.891 12.305 1 92.44 203 LYS A O 1
ATOM 1670 N N . ALA A 1 204 ? 3.396 18.734 11.703 1 88.38 204 ALA A N 1
ATOM 1671 C CA . ALA A 1 204 ? 1.94 18.734 11.602 1 88.38 204 ALA A CA 1
ATOM 1672 C C . ALA A 1 204 ? 1.293 19.062 12.945 1 88.38 204 ALA A C 1
ATOM 1674 O O . ALA A 1 204 ? 0.179 19.578 12.992 1 88.38 204 ALA A O 1
ATOM 1675 N N . GLY A 1 205 ? 2.01 18.812 14 1 86.5 205 GLY A N 1
ATOM 1676 C CA . GLY A 1 205 ? 1.476 19.031 15.336 1 86.5 205 GLY A CA 1
ATOM 1677 C C . GLY A 1 205 ? 1.83 20.391 15.898 1 86.5 205 GLY A C 1
ATOM 1678 O O . GLY A 1 205 ? 1.381 20.75 16.984 1 86.5 205 GLY A O 1
ATOM 1679 N N . ILE A 1 206 ? 2.605 21.188 15.203 1 89.69 206 ILE A N 1
ATOM 1680 C CA . ILE A 1 206 ? 3.039 22.5 15.656 1 89.69 206 ILE A CA 1
ATOM 1681 C C . ILE A 1 206 ? 2.02 23.562 15.227 1 89.69 206 ILE A C 1
ATOM 1683 O O . ILE A 1 206 ? 1.585 23.578 14.078 1 89.69 206 ILE A O 1
ATOM 1687 N N . PRO A 1 207 ? 1.654 24.438 16.156 1 85.31 207 PRO A N 1
ATOM 1688 C CA . PRO A 1 207 ? 0.73 25.5 15.766 1 85.31 207 PRO A CA 1
ATOM 1689 C C . PRO A 1 207 ? 1.252 26.344 14.602 1 85.31 207 PRO A C 1
ATOM 1691 O O . PRO A 1 207 ? 2.432 26.703 14.57 1 85.31 207 PRO A O 1
ATOM 1694 N N . GLU A 1 208 ? 0.352 26.688 13.719 1 85 208 GLU A N 1
ATOM 1695 C CA . GLU A 1 208 ? 0.718 27.375 12.484 1 85 208 GLU A CA 1
ATOM 1696 C C . GLU A 1 208 ? 1.316 28.75 12.781 1 85 208 GLU A C 1
ATOM 1698 O O . GLU A 1 208 ? 2.238 29.188 12.094 1 85 208 GLU A O 1
ATOM 1703 N N . GLY A 1 209 ? 0.75 29.375 13.734 1 84.19 209 GLY A N 1
ATOM 1704 C CA . GLY A 1 209 ? 1.229 30.703 14.086 1 84.19 209 GLY A CA 1
ATOM 1705 C C . GLY A 1 209 ? 2.674 30.719 14.547 1 84.19 209 GLY A C 1
ATOM 1706 O O . GLY A 1 209 ? 3.354 31.734 14.453 1 84.19 209 GLY A O 1
ATOM 1707 N N . ILE A 1 210 ? 3.086 29.578 15.047 1 87.5 210 ILE A N 1
ATOM 1708 C CA . ILE A 1 210 ? 4.469 29.453 15.492 1 87.5 210 ILE A CA 1
ATOM 1709 C C . ILE A 1 210 ? 5.336 28.922 14.359 1 87.5 210 ILE A C 1
ATOM 1711 O O . ILE A 1 210 ? 6.414 29.453 14.086 1 87.5 210 ILE A O 1
ATOM 1715 N N . LEU A 1 211 ? 4.875 28 13.641 1 87.38 211 LEU A N 1
ATOM 1716 C CA . LEU A 1 211 ? 5.613 27.297 12.586 1 87.38 211 LEU A CA 1
ATOM 1717 C C . LEU A 1 211 ? 5.965 28.25 11.445 1 87.38 211 LEU A C 1
ATOM 1719 O O . LEU A 1 211 ? 7.059 28.188 10.883 1 87.38 211 LEU A O 1
ATOM 1723 N N . TYR A 1 212 ? 5.098 29.141 11.133 1 84.25 212 TYR A N 1
ATOM 1724 C CA . TYR A 1 212 ? 5.297 30 9.977 1 84.25 212 TYR A CA 1
ATOM 1725 C C . TYR A 1 212 ? 5.469 31.453 10.406 1 84.25 212 TYR A C 1
ATOM 1727 O O . TYR A 1 212 ? 5.25 32.375 9.617 1 84.25 212 TYR A O 1
ATOM 1735 N N . LYS A 1 213 ? 5.746 31.625 11.625 1 84.81 213 LYS A N 1
ATOM 1736 C CA . LYS A 1 213 ? 5.957 32.969 12.141 1 84.81 213 LYS A CA 1
ATOM 1737 C C . LYS A 1 213 ? 7.098 33.688 11.406 1 84.81 213 LYS A C 1
ATOM 1739 O O . LYS A 1 213 ? 8.203 33.125 11.312 1 84.81 213 LYS A O 1
ATOM 1744 N N . PRO A 1 214 ? 6.605 34.844 10.945 1 82.69 214 PRO A N 1
ATOM 1745 C CA . PRO A 1 214 ? 7.707 35.625 10.367 1 82.69 214 PRO A CA 1
ATOM 1746 C C . PRO A 1 214 ? 8.625 36.25 11.422 1 82.69 214 PRO A C 1
ATOM 1748 O O . PRO A 1 214 ? 8.156 36.656 12.484 1 82.69 214 PRO A O 1
ATOM 1751 N N . GLY A 1 215 ? 9.914 36.188 11.312 1 81.5 215 GLY A N 1
ATOM 1752 C CA . GLY A 1 215 ? 10.836 36.781 12.258 1 81.5 215 GLY A CA 1
ATOM 1753 C C . GLY A 1 215 ? 11.406 35.781 13.25 1 81.5 215 GLY A C 1
ATOM 1754 O O . GLY A 1 215 ? 11.258 34.594 13.086 1 81.5 215 GLY A O 1
ATOM 1755 N N . ALA A 1 216 ? 11.922 36.375 14.391 1 87.06 216 ALA A N 1
ATOM 1756 C CA . ALA A 1 216 ? 12.609 35.531 15.359 1 87.06 216 ALA A CA 1
ATOM 1757 C C . ALA A 1 216 ? 11.617 34.875 16.312 1 87.06 216 ALA A C 1
ATOM 1759 O O . ALA A 1 216 ? 10.633 35.469 16.719 1 87.06 216 ALA A O 1
ATOM 1760 N N . LEU A 1 217 ? 11.828 33.656 16.656 1 90.44 217 LEU A N 1
ATOM 1761 C CA . LEU A 1 217 ? 11.023 32.938 17.641 1 90.44 217 LEU A CA 1
ATOM 1762 C C . LEU A 1 217 ? 11.422 33.312 19.062 1 90.44 217 LEU A C 1
ATOM 1764 O O . LEU A 1 217 ? 12.602 33.531 19.344 1 90.44 217 LEU A O 1
ATOM 1768 N N . THR A 1 218 ? 10.383 33.469 19.844 1 89.94 218 THR A N 1
ATOM 1769 C CA . THR A 1 218 ? 10.688 33.594 21.266 1 89.94 218 THR A CA 1
ATOM 1770 C C . THR A 1 218 ? 11.227 32.281 21.828 1 89.94 218 THR A C 1
ATOM 1772 O O . THR A 1 218 ? 11.203 31.266 21.156 1 89.94 218 THR A O 1
ATOM 1775 N N . PHE A 1 219 ? 11.758 32.406 23.078 1 90.56 219 PHE A N 1
ATOM 1776 C CA . PHE A 1 219 ? 12.281 31.234 23.734 1 90.56 219 PHE A CA 1
ATOM 1777 C C . PHE A 1 219 ? 11.219 30.141 23.828 1 90.56 219 PHE A C 1
ATOM 1779 O O . PHE A 1 219 ? 11.484 28.969 23.547 1 90.56 219 PHE A O 1
ATOM 1786 N N . TYR A 1 220 ? 10.016 30.5 24.203 1 89.94 220 TYR A N 1
ATOM 1787 C CA . TYR A 1 220 ? 8.922 29.547 24.391 1 89.94 220 TYR A CA 1
ATOM 1788 C C . TYR A 1 220 ? 8.469 28.969 23.047 1 89.94 220 TYR A C 1
ATOM 1790 O O . TYR A 1 220 ? 8.172 27.781 22.953 1 89.94 220 TYR A O 1
ATOM 1798 N N . GLU A 1 221 ? 8.422 29.812 22.016 1 91.69 221 GLU A N 1
ATOM 1799 C CA . GLU A 1 221 ? 8.039 29.359 20.688 1 91.69 221 GLU A CA 1
ATOM 1800 C C . GLU A 1 221 ? 9.047 28.344 20.125 1 91.69 221 GLU A C 1
ATOM 1802 O O . GLU A 1 221 ? 8.664 27.359 19.516 1 91.69 221 GLU A O 1
ATOM 1807 N N . ARG A 1 222 ? 10.281 28.641 20.406 1 93.25 222 ARG A N 1
ATOM 1808 C CA . ARG A 1 222 ? 11.344 27.734 19.969 1 93.25 222 ARG A CA 1
ATOM 1809 C C . ARG A 1 222 ? 11.195 26.375 20.625 1 93.25 222 ARG A C 1
ATOM 1811 O O . ARG A 1 222 ? 11.344 25.328 19.969 1 93.25 222 ARG A O 1
ATOM 1818 N N . GLN A 1 223 ? 10.945 26.391 21.859 1 92.56 223 GLN A N 1
ATOM 1819 C CA . GLN A 1 223 ? 10.766 25.141 22.578 1 92.56 223 GLN A CA 1
ATOM 1820 C C . GLN A 1 223 ? 9.617 24.328 21.984 1 92.56 223 GLN A C 1
ATOM 1822 O O . GLN A 1 223 ? 9.703 23.094 21.922 1 92.56 223 GLN A O 1
ATOM 1827 N N . ILE A 1 224 ? 8.586 25.016 21.531 1 91.44 224 ILE A N 1
ATOM 1828 C CA . ILE A 1 224 ? 7.438 24.344 20.922 1 91.44 224 ILE A CA 1
ATOM 1829 C C . ILE A 1 224 ? 7.844 23.688 19.609 1 91.44 224 ILE A C 1
ATOM 1831 O O . ILE A 1 224 ? 7.523 22.531 19.359 1 91.44 224 ILE A O 1
ATOM 1835 N N . ILE A 1 225 ? 8.578 24.406 18.828 1 93.19 225 ILE A N 1
ATOM 1836 C CA . ILE A 1 225 ? 9.023 23.891 17.531 1 93.19 225 ILE A CA 1
ATOM 1837 C C . ILE A 1 225 ? 9.938 22.688 17.734 1 93.19 225 ILE A C 1
ATOM 1839 O O . ILE A 1 225 ? 9.859 21.703 17 1 93.19 225 ILE A O 1
ATOM 1843 N N . GLU A 1 226 ? 10.742 22.734 18.797 1 95.69 226 GLU A N 1
ATOM 1844 C CA . GLU A 1 226 ? 11.727 21.688 19.078 1 95.69 226 GLU A CA 1
ATOM 1845 C C . GLU A 1 226 ? 11.047 20.406 19.562 1 95.69 226 GLU A C 1
ATOM 1847 O O . GLU A 1 226 ? 11.695 19.359 19.672 1 95.69 226 GLU A O 1
ATOM 1852 N N . MET A 1 227 ? 9.758 20.438 19.688 1 94.94 227 MET A N 1
ATOM 1853 C CA . MET A 1 227 ? 9.008 19.234 20.094 1 94.94 227 MET A CA 1
ATOM 1854 C C . MET A 1 227 ? 8.594 18.422 18.875 1 94.94 227 MET A C 1
ATOM 1856 O O . MET A 1 227 ? 8.164 17.281 19 1 94.94 227 MET A O 1
ATOM 1860 N N . HIS A 1 228 ? 8.797 18.938 17.609 1 95.06 228 HIS A N 1
ATOM 1861 C CA . HIS A 1 228 ? 8.227 18.297 16.438 1 95.06 228 HIS A CA 1
ATOM 1862 C C . HIS A 1 228 ? 8.82 16.906 16.219 1 95.06 228 HIS A C 1
ATOM 1864 O O . HIS A 1 228 ? 8.148 16 15.719 1 95.06 228 HIS A O 1
ATOM 1870 N N . PRO A 1 229 ? 10.133 16.641 16.656 1 97.19 229 PRO A N 1
ATOM 1871 C CA . PRO A 1 229 ? 10.625 15.266 16.531 1 97.19 229 PRO A CA 1
ATOM 1872 C C . PRO A 1 229 ? 9.852 14.273 17.391 1 97.19 229 PRO A C 1
ATOM 1874 O O . PRO A 1 229 ? 9.531 13.172 16.938 1 97.19 229 PRO A O 1
ATOM 1877 N N . LEU A 1 230 ? 9.516 14.68 18.578 1 95.12 230 LEU A N 1
ATOM 1878 C CA . LEU A 1 230 ? 8.75 13.828 19.469 1 95.12 230 LEU A CA 1
ATOM 1879 C C . LEU A 1 230 ? 7.324 13.633 18.953 1 95.12 230 LEU A C 1
ATOM 1881 O O . LEU A 1 230 ? 6.793 12.523 19 1 95.12 230 LEU A O 1
ATOM 1885 N N . LEU A 1 231 ? 6.727 14.727 18.484 1 92.06 231 LEU A N 1
ATOM 1886 C CA . LEU A 1 231 ? 5.402 14.648 17.875 1 92.06 231 LEU A CA 1
ATOM 1887 C C . LEU A 1 231 ? 5.41 13.734 16.656 1 92.06 231 LEU A C 1
ATOM 1889 O O . LEU A 1 231 ? 4.469 12.969 16.438 1 92.06 231 LEU A O 1
ATOM 1893 N N . GLY A 1 232 ? 6.484 13.836 15.898 1 94.06 232 GLY A N 1
ATOM 1894 C CA . GLY A 1 232 ? 6.617 12.992 14.719 1 94.06 232 GLY A CA 1
ATOM 1895 C C . GLY A 1 232 ? 6.711 11.516 15.047 1 94.06 232 GLY A C 1
ATOM 1896 O O . GLY A 1 232 ? 6.121 10.688 14.359 1 94.06 232 GLY A O 1
ATOM 1897 N N . ALA A 1 233 ? 7.457 11.188 16.078 1 92.06 233 ALA A N 1
ATOM 1898 C CA . ALA A 1 233 ? 7.547 9.805 16.531 1 92.06 233 ALA A CA 1
ATOM 1899 C C . ALA A 1 233 ? 6.176 9.273 16.938 1 92.06 233 ALA A C 1
ATOM 1901 O O . ALA A 1 233 ? 5.848 8.117 16.672 1 92.06 233 ALA A O 1
ATOM 1902 N N . ASP A 1 234 ? 5.398 10.062 17.578 1 87.62 234 ASP A N 1
ATOM 1903 C CA . ASP A 1 234 ? 4.047 9.688 17.984 1 87.62 234 ASP A CA 1
ATOM 1904 C C . ASP A 1 234 ? 3.166 9.422 16.766 1 87.62 234 ASP A C 1
ATOM 1906 O O . ASP A 1 234 ? 2.385 8.461 16.75 1 87.62 234 ASP A O 1
ATOM 1910 N N . ILE A 1 235 ? 3.311 10.305 15.797 1 85.88 235 ILE A N 1
ATOM 1911 C CA . ILE A 1 235 ? 2.535 10.172 14.57 1 85.88 235 ILE A CA 1
ATOM 1912 C C . ILE A 1 235 ? 2.906 8.875 13.867 1 85.88 235 ILE A C 1
ATOM 1914 O O . ILE A 1 235 ? 2.029 8.117 13.445 1 85.88 235 ILE A O 1
ATOM 1918 N N . LEU A 1 236 ? 4.188 8.609 13.805 1 87.25 236 LEU A N 1
ATOM 1919 C CA . LEU A 1 236 ? 4.664 7.383 13.172 1 87.25 236 LEU A CA 1
ATOM 1920 C C . LEU A 1 236 ? 4.133 6.156 13.898 1 87.25 236 LEU A C 1
ATOM 1922 O O . LEU A 1 236 ? 3.74 5.172 13.266 1 87.25 236 LEU A O 1
ATOM 1926 N N . ASN A 1 237 ? 4.176 6.211 15.164 1 83.06 237 ASN A N 1
ATOM 1927 C CA . ASN A 1 237 ? 3.678 5.102 15.977 1 83.06 237 ASN A CA 1
ATOM 1928 C C . ASN A 1 237 ? 2.189 4.859 15.734 1 83.06 237 ASN A C 1
ATOM 1930 O O . ASN A 1 237 ? 1.751 3.709 15.656 1 83.06 237 ASN A O 1
ATOM 1934 N N . LYS A 1 238 ? 1.463 5.871 15.688 1 76.44 238 LYS A N 1
ATOM 1935 C CA . LYS A 1 238 ? 0.035 5.758 15.406 1 76.44 238 LYS A CA 1
ATOM 1936 C C . LYS A 1 238 ? -0.205 5.148 14.031 1 76.44 238 LYS A C 1
ATOM 1938 O O . LYS A 1 238 ? -1.108 4.328 13.859 1 76.44 238 LYS A O 1
ATOM 1943 N N . MET A 1 239 ? 0.598 5.57 13.141 1 74.94 239 MET A N 1
ATOM 1944 C CA . MET A 1 239 ? 0.469 5.082 11.773 1 74.94 239 MET A CA 1
ATOM 1945 C C . MET A 1 239 ? 0.841 3.604 11.688 1 74.94 239 MET A C 1
ATOM 1947 O O . MET A 1 239 ? 0.198 2.838 10.969 1 74.94 239 MET A O 1
ATOM 1951 N N . SER A 1 240 ? 1.887 3.242 12.359 1 74.19 240 SER A N 1
ATOM 1952 C CA . SER A 1 240 ? 2.373 1.866 12.336 1 74.19 240 SER A CA 1
ATOM 1953 C C . SER A 1 240 ? 1.36 0.91 12.953 1 74.19 240 SER A C 1
ATOM 1955 O O . SER A 1 240 ? 1.259 -0.248 12.539 1 74.19 240 SER A O 1
ATOM 1957 N N . THR A 1 241 ? 0.7 1.345 13.922 1 70.94 241 THR A N 1
ATOM 1958 C CA . THR A 1 241 ? -0.296 0.508 14.578 1 70.94 241 THR A CA 1
ATOM 1959 C C . THR A 1 241 ? -1.512 0.303 13.68 1 70.94 241 THR A C 1
ATOM 1961 O O . THR A 1 241 ? -2.207 -0.71 13.789 1 70.94 241 THR A O 1
ATOM 1964 N N . ASN A 1 242 ? -1.646 1.209 12.797 1 64.31 242 ASN A N 1
ATOM 1965 C CA . ASN A 1 242 ? -2.814 1.15 11.922 1 64.31 242 ASN A CA 1
ATOM 1966 C C . ASN A 1 242 ? -2.486 0.489 10.586 1 64.31 242 ASN A C 1
ATOM 1968 O O . ASN A 1 242 ? -3.371 0.294 9.75 1 64.31 242 ASN A O 1
ATOM 1972 N N . ILE A 1 243 ? -1.235 0.229 10.367 1 63.09 243 ILE A N 1
ATOM 1973 C CA . ILE A 1 243 ? -0.824 -0.454 9.148 1 63.09 243 ILE A CA 1
ATOM 1974 C C . ILE A 1 243 ? -0.217 -1.812 9.492 1 63.09 243 ILE A C 1
ATOM 1976 O O . ILE A 1 243 ? 0.871 -1.883 10.07 1 63.09 243 ILE A O 1
ATOM 1980 N N . ASN A 1 244 ? -0.882 -2.889 9.562 1 56.06 244 ASN A N 1
ATOM 1981 C CA . ASN A 1 244 ? -0.361 -4.227 9.812 1 56.06 244 ASN A CA 1
ATOM 1982 C C . ASN A 1 244 ? 0.133 -4.887 8.531 1 56.06 244 ASN A C 1
ATOM 1984 O O . ASN A 1 244 ? 0.116 -6.113 8.414 1 56.06 244 ASN A O 1
ATOM 1988 N N . ASN A 1 245 ? 0.698 -4.023 7.676 1 57.12 245 ASN A N 1
ATOM 1989 C CA . ASN A 1 245 ? 0.805 -4.684 6.379 1 57.12 245 ASN A CA 1
ATOM 1990 C C . ASN A 1 245 ? 2.26 -4.941 6 1 57.12 245 ASN A C 1
ATOM 1992 O O . ASN A 1 245 ? 3.162 -4.246 6.473 1 57.12 245 ASN A O 1
ATOM 1996 N N . GLU A 1 246 ? 2.453 -6.008 5.398 1 57.72 246 GLU A N 1
ATOM 1997 C CA . GLU A 1 246 ? 3.713 -6.5 4.848 1 57.72 246 GLU A CA 1
ATOM 1998 C C . GLU A 1 246 ? 4.395 -5.438 3.992 1 57.72 246 GLU A C 1
ATOM 2000 O O . GLU A 1 246 ? 5.578 -5.559 3.668 1 57.72 246 GLU A O 1
ATOM 2005 N N . LEU A 1 247 ? 3.65 -4.383 3.812 1 60.72 247 LEU A N 1
ATOM 2006 C CA . LEU A 1 247 ? 4.191 -3.371 2.912 1 60.72 247 LEU A CA 1
ATOM 2007 C C . LEU A 1 247 ? 5.051 -2.369 3.676 1 60.72 247 LEU A C 1
ATOM 2009 O O . LEU A 1 247 ? 5.961 -1.767 3.105 1 60.72 247 LEU A O 1
ATOM 2013 N N . ILE A 1 248 ? 4.719 -2.139 4.902 1 59.34 248 ILE A N 1
ATOM 2014 C CA . ILE A 1 248 ? 5.492 -1.155 5.648 1 59.34 248 ILE A CA 1
ATOM 2015 C C . ILE A 1 248 ? 6.27 -1.851 6.766 1 59.34 248 ILE A C 1
ATOM 2017 O O . ILE A 1 248 ? 5.688 -2.264 7.77 1 59.34 248 ILE A O 1
ATOM 2021 N N . THR A 1 249 ? 7.434 -2.449 6.328 1 54.62 249 THR A N 1
ATOM 2022 C CA . THR A 1 249 ? 8.305 -3.105 7.293 1 54.62 249 THR A CA 1
ATOM 2023 C C . THR A 1 249 ? 9.469 -2.195 7.676 1 54.62 249 THR A C 1
ATOM 2025 O O . THR A 1 249 ? 9.906 -1.37 6.871 1 54.62 249 THR A O 1
ATOM 2028 N N . SER A 1 250 ? 9.812 -2.188 9.086 1 60.88 250 SER A N 1
ATOM 2029 C CA . SER A 1 250 ? 10.977 -1.622 9.75 1 60.88 250 SER A CA 1
ATOM 2030 C C . SER A 1 250 ? 10.906 -0.1 9.797 1 60.88 250 SER A C 1
ATOM 2032 O O . SER A 1 250 ? 11.469 0.583 8.945 1 60.88 250 SER A O 1
ATOM 2034 N N . LEU A 1 251 ? 10.125 0.347 10.602 1 77.94 251 LEU A N 1
ATOM 2035 C CA . LEU A 1 251 ? 9.945 1.784 10.773 1 77.94 251 LEU A CA 1
ATOM 2036 C C . LEU A 1 251 ? 11 2.35 11.727 1 77.94 251 LEU A C 1
ATOM 2038 O O . LEU A 1 251 ? 10.883 3.492 12.172 1 77.94 251 LEU A O 1
ATOM 2042 N N . GLU A 1 252 ? 12.047 1.442 11.938 1 87.44 252 GLU A N 1
ATOM 2043 C CA . GLU A 1 252 ? 13.078 1.9 12.859 1 87.44 252 GLU A CA 1
ATOM 2044 C C . GLU A 1 252 ? 13.891 3.045 12.25 1 87.44 252 GLU A C 1
ATOM 2046 O O . GLU A 1 252 ? 14.156 4.047 12.922 1 87.44 252 GLU A O 1
ATOM 2051 N N . VAL A 1 253 ? 14.281 2.879 11.055 1 92.88 253 VAL A N 1
ATOM 2052 C CA . VAL A 1 253 ? 15.062 3.904 10.367 1 92.88 253 VAL A CA 1
ATOM 2053 C C . VAL A 1 253 ? 14.266 5.203 10.297 1 92.88 253 VAL A C 1
ATOM 2055 O O . VAL A 1 253 ? 14.797 6.281 10.57 1 92.88 253 VAL A O 1
ATOM 2058 N N . ALA A 1 254 ? 12.953 5.059 10.008 1 93.19 254 ALA A N 1
ATOM 2059 C CA . ALA A 1 254 ? 12.086 6.234 9.953 1 93.19 254 ALA A CA 1
ATOM 2060 C C . ALA A 1 254 ? 11.992 6.914 11.312 1 93.19 254 ALA A C 1
ATOM 2062 O O . ALA A 1 254 ? 12.078 8.141 11.406 1 93.19 254 ALA A O 1
ATOM 2063 N N . GLU A 1 255 ? 11.867 6.109 12.32 1 94.56 255 GLU A N 1
ATOM 2064 C CA . GLU A 1 255 ? 11.75 6.637 13.68 1 94.56 255 GLU A CA 1
ATOM 2065 C C . GLU A 1 255 ? 13.008 7.387 14.094 1 94.56 255 GLU A C 1
ATOM 2067 O O . GLU A 1 255 ? 12.93 8.469 14.68 1 94.56 255 GLU A O 1
ATOM 2072 N N . ASN A 1 256 ? 14.148 6.812 13.812 1 97.5 256 ASN A N 1
ATOM 2073 C CA . ASN A 1 256 ? 15.422 7.445 14.141 1 97.5 256 ASN A CA 1
ATOM 2074 C C . ASN A 1 256 ? 15.586 8.773 13.406 1 97.5 256 ASN A C 1
ATOM 2076 O O . ASN A 1 256 ? 16.031 9.758 14 1 97.5 256 ASN A O 1
ATOM 2080 N N . ILE A 1 257 ? 15.25 8.766 12.18 1 97.5 257 ILE A N 1
ATOM 2081 C CA . ILE A 1 257 ? 15.359 9.977 11.375 1 97.5 257 ILE A CA 1
ATOM 2082 C C . ILE A 1 257 ? 14.461 11.062 11.961 1 97.5 257 ILE A C 1
ATOM 2084 O O . ILE A 1 257 ? 14.898 12.195 12.156 1 97.5 257 ILE A O 1
ATOM 2088 N N . ILE A 1 258 ? 13.25 10.672 12.297 1 97.19 258 ILE A N 1
ATOM 2089 C CA . ILE A 1 258 ? 12.273 11.617 12.82 1 97.19 258 ILE A CA 1
ATOM 2090 C C . ILE A 1 258 ? 12.758 12.172 14.156 1 97.19 258 ILE A C 1
ATOM 2092 O O . ILE A 1 258 ? 12.789 13.391 14.359 1 97.19 258 ILE A O 1
ATOM 2096 N N . LEU A 1 259 ? 13.281 11.383 14.992 1 97.69 259 LEU A N 1
ATOM 2097 C CA . LEU A 1 259 ? 13.617 11.75 16.359 1 97.69 259 LEU A CA 1
ATOM 2098 C C . LEU A 1 259 ? 14.914 12.547 16.422 1 97.69 259 LEU A C 1
ATOM 2100 O O . LEU A 1 259 ? 15.031 13.492 17.203 1 97.69 259 LEU A O 1
ATOM 2104 N N . TYR A 1 260 ? 15.867 12.18 15.516 1 98.56 260 TYR A N 1
ATOM 2105 C CA . TYR A 1 260 ? 17.219 12.594 15.875 1 98.56 260 TYR A CA 1
ATOM 2106 C C . TYR A 1 260 ? 17.828 13.453 14.773 1 98.56 260 TYR A C 1
ATOM 2108 O O . TYR A 1 260 ? 19 13.844 14.867 1 98.56 260 TYR A O 1
ATOM 2116 N N . HIS A 1 261 ? 17.109 13.852 13.773 1 98.44 261 HIS A N 1
ATOM 2117 C CA . HIS A 1 261 ? 17.734 14.57 12.672 1 98.44 261 HIS A CA 1
ATOM 2118 C C . HIS A 1 261 ? 18.156 15.977 13.094 1 98.44 261 HIS A C 1
ATOM 2120 O O . HIS A 1 261 ? 18.922 16.641 12.398 1 98.44 261 HIS A O 1
ATOM 2126 N N . HIS A 1 262 ? 17.719 16.453 14.273 1 98.38 262 HIS A N 1
ATOM 2127 C CA . HIS A 1 262 ? 18.125 17.75 14.781 1 98.38 262 HIS A CA 1
ATOM 2128 C C . HIS A 1 262 ? 19.172 17.625 15.883 1 98.38 262 HIS A C 1
ATOM 2130 O O . HIS A 1 262 ? 19.578 18.609 16.484 1 98.38 262 HIS A O 1
ATOM 2136 N N . GLU A 1 263 ? 19.562 16.406 16.203 1 98.5 263 GLU A N 1
ATOM 2137 C CA . GLU A 1 263 ? 20.719 16.25 17.078 1 98.5 263 GLU A CA 1
ATOM 2138 C C . GLU A 1 263 ? 21.984 16.781 16.406 1 98.5 263 GLU A C 1
ATOM 2140 O O . GLU A 1 263 ? 22.156 16.656 15.195 1 98.5 263 GLU A O 1
ATOM 2145 N N . LYS A 1 264 ? 22.812 17.328 17.203 1 98.5 264 LYS A N 1
ATOM 2146 C CA . LYS A 1 264 ? 24.062 17.891 16.688 1 98.5 264 LYS A CA 1
ATOM 2147 C C . LYS A 1 264 ? 25.25 17.078 17.188 1 98.5 264 LYS A C 1
ATOM 2149 O O . LYS A 1 264 ? 25.25 16.562 18.297 1 98.5 264 LYS A O 1
ATOM 2154 N N . TRP A 1 265 ? 26.25 17.078 16.406 1 98.5 265 TRP A N 1
ATOM 2155 C CA . TRP A 1 265 ? 27.438 16.281 16.688 1 98.5 265 TRP A CA 1
ATOM 2156 C C . TRP A 1 265 ? 28 16.609 18.062 1 98.5 265 TRP A C 1
ATOM 2158 O O . TRP A 1 265 ? 28.5 15.734 18.766 1 98.5 265 TRP A O 1
ATOM 2168 N N . ASP A 1 266 ? 27.938 17.859 18.484 1 98.19 266 ASP A N 1
ATOM 2169 C CA . ASP A 1 266 ? 28.562 18.328 19.734 1 98.19 266 ASP A CA 1
ATOM 2170 C C . ASP A 1 266 ? 27.625 18.125 20.922 1 98.19 266 ASP A C 1
ATOM 2172 O O . ASP A 1 266 ? 27.969 18.484 22.047 1 98.19 266 ASP A O 1
ATOM 2176 N N . GLY A 1 267 ? 26.406 17.688 20.688 1 97.88 267 GLY A N 1
ATOM 2177 C CA . GLY A 1 267 ? 25.5 17.344 21.766 1 97.88 267 GLY A CA 1
ATOM 2178 C C . GLY A 1 267 ? 24.547 18.469 22.125 1 97.88 267 GLY A C 1
ATOM 2179 O O . GLY A 1 267 ? 23.734 18.328 23.031 1 97.88 267 GLY A O 1
ATOM 2180 N N . THR A 1 268 ? 24.531 19.578 21.344 1 97.19 268 THR A N 1
ATOM 2181 C CA . THR A 1 268 ? 23.703 20.734 21.688 1 97.19 268 THR A CA 1
ATOM 2182 C C . THR A 1 268 ? 22.359 20.656 20.953 1 97.19 268 THR A C 1
ATOM 2184 O O . THR A 1 268 ? 21.547 21.594 21.047 1 97.19 268 THR A O 1
ATOM 2187 N N . GLY A 1 269 ? 22.125 19.609 20.234 1 97.38 269 GLY A N 1
ATOM 2188 C CA . GLY A 1 269 ? 20.875 19.453 19.484 1 97.38 269 GLY A CA 1
ATOM 2189 C C . GLY A 1 269 ? 19.734 18.938 20.344 1 97.38 269 GLY A C 1
ATOM 2190 O O . GLY A 1 269 ? 19.812 18.969 21.578 1 97.38 269 GLY A O 1
ATOM 2191 N N . TYR A 1 270 ? 18.688 18.625 19.812 1 97.06 270 TYR A N 1
ATOM 2192 C CA . TYR A 1 270 ? 17.469 18.172 20.484 1 97.06 270 TYR A CA 1
ATOM 2193 C C . TYR A 1 270 ? 16.828 17 19.734 1 97.06 270 TYR A C 1
ATOM 2195 O O . TYR A 1 270 ? 17.125 16.781 18.562 1 97.06 270 TYR A O 1
ATOM 2203 N N . PRO A 1 271 ? 16 16.188 20.266 1 96.88 271 PRO A N 1
ATOM 2204 C CA . PRO A 1 271 ? 15.391 16.422 21.578 1 96.88 271 PRO A CA 1
ATOM 2205 C C . PRO A 1 271 ? 16.172 15.781 22.719 1 96.88 271 PRO A C 1
ATOM 2207 O O . PRO A 1 271 ? 15.914 16.062 23.891 1 96.88 271 PRO A O 1
ATOM 2210 N N . LYS A 1 272 ? 17.188 14.906 22.484 1 96.75 272 LYS A N 1
ATOM 2211 C CA . LYS A 1 272 ? 17.828 14.117 23.531 1 96.75 272 LYS A CA 1
ATOM 2212 C C . LYS A 1 272 ? 19.219 14.641 23.859 1 96.75 272 LYS A C 1
ATOM 2214 O O . LYS A 1 272 ? 19.812 14.266 24.875 1 96.75 272 LYS A O 1
ATOM 2219 N N . GLY A 1 273 ? 19.703 15.422 22.984 1 97.56 273 GLY A N 1
ATOM 2220 C CA . GLY A 1 273 ? 21.062 15.93 23.188 1 97.56 273 GLY A CA 1
ATOM 2221 C C . GLY A 1 273 ? 22.125 14.883 22.969 1 97.56 273 GLY A C 1
ATOM 2222 O O . GLY A 1 273 ? 23.125 14.836 23.703 1 97.56 273 GLY A O 1
ATOM 2223 N N . LEU A 1 274 ? 21.922 13.953 22.047 1 98.12 274 LEU A N 1
ATOM 2224 C CA . LEU A 1 274 ? 22.906 12.93 21.703 1 98.12 274 LEU A CA 1
ATOM 2225 C C . LEU A 1 274 ? 24.156 13.547 21.078 1 98.12 274 LEU A C 1
ATOM 2227 O O . LEU A 1 274 ? 24.094 14.641 20.516 1 98.12 274 LEU A O 1
ATOM 2231 N N . LYS A 1 275 ? 25.344 12.766 21.25 1 97.88 275 LYS A N 1
ATOM 2232 C CA . LYS A 1 275 ? 26.609 13.297 20.766 1 97.88 275 LYS A CA 1
ATOM 2233 C C . LYS A 1 275 ? 27.344 12.289 19.891 1 97.88 275 LYS A C 1
ATOM 2235 O O . LYS A 1 275 ? 27.344 11.094 20.188 1 97.88 275 LYS A O 1
ATOM 2240 N N . GLY A 1 276 ? 27.922 12.789 18.906 1 97.56 276 GLY A N 1
ATOM 2241 C CA . GLY A 1 276 ? 28.766 11.945 18.062 1 97.56 276 GLY A CA 1
ATOM 2242 C C . GLY A 1 276 ? 28.031 10.742 17.5 1 97.56 276 GLY A C 1
ATOM 2243 O O . GLY A 1 276 ? 26.938 10.883 16.922 1 97.56 276 GLY A O 1
ATOM 2244 N N . GLU A 1 277 ? 28.594 9.562 17.75 1 97.12 277 GLU A N 1
ATOM 2245 C CA . GLU A 1 277 ? 28.078 8.336 17.156 1 97.12 277 GLU A CA 1
ATOM 2246 C C . GLU A 1 277 ? 26.922 7.77 17.969 1 97.12 277 GLU A C 1
ATOM 2248 O O . GLU A 1 277 ? 26.297 6.773 17.578 1 97.12 277 GLU A O 1
ATOM 2253 N N . GLU A 1 278 ? 26.562 8.531 19.047 1 97.94 278 GLU A N 1
ATOM 2254 C CA . GLU A 1 278 ? 25.297 8.203 19.703 1 97.94 278 GLU A CA 1
ATOM 2255 C C . GLU A 1 278 ? 24.109 8.508 18.812 1 97.94 278 GLU A C 1
ATOM 2257 O O . GLU A 1 278 ? 23.031 7.922 18.969 1 97.94 278 GLU A O 1
ATOM 2262 N N . ILE A 1 279 ? 24.297 9.508 17.938 1 98.44 279 ILE A N 1
ATOM 2263 C CA . ILE A 1 279 ? 23.281 9.836 16.953 1 98.44 279 ILE A CA 1
ATOM 2264 C C . ILE A 1 279 ? 23.281 8.773 15.844 1 98.44 279 ILE A C 1
ATOM 2266 O O . ILE A 1 279 ? 24.312 8.508 15.227 1 98.44 279 ILE A O 1
ATOM 2270 N N . PRO A 1 280 ? 22.188 8.133 15.625 1 97.75 280 PRO A N 1
ATOM 2271 C CA . PRO A 1 280 ? 22.141 7.133 14.562 1 97.75 280 PRO A CA 1
ATOM 2272 C C . PRO A 1 280 ? 22.641 7.676 13.219 1 97.75 280 PRO A C 1
ATOM 2274 O O . PRO A 1 280 ? 22.375 8.836 12.883 1 97.75 280 PRO A O 1
ATOM 2277 N N . PHE A 1 281 ? 23.281 6.828 12.461 1 97.12 281 PHE A N 1
ATOM 2278 C CA . PHE A 1 281 ? 23.906 7.211 11.195 1 97.12 281 PHE A CA 1
ATOM 2279 C C . PHE A 1 281 ? 22.891 7.879 10.273 1 97.12 281 PHE A C 1
ATOM 2281 O O . PHE A 1 281 ? 23.188 8.906 9.664 1 97.12 281 PHE A O 1
ATOM 2288 N N . GLU A 1 282 ? 21.656 7.293 10.172 1 97.12 282 GLU A N 1
ATOM 2289 C CA . GLU A 1 282 ? 20.625 7.812 9.289 1 97.12 282 GLU A CA 1
ATOM 2290 C C . GLU A 1 282 ? 20.234 9.242 9.672 1 97.12 282 GLU A C 1
ATOM 2292 O O . GLU A 1 282 ? 19.969 10.07 8.805 1 97.12 282 GLU A O 1
ATOM 2297 N N . ALA A 1 283 ? 20.219 9.547 10.953 1 98.38 283 ALA A N 1
ATOM 2298 C CA . ALA A 1 283 ? 19.875 10.883 11.414 1 98.38 283 ALA A CA 1
ATOM 2299 C C . ALA A 1 283 ? 21 11.875 11.094 1 98.38 283 ALA A C 1
ATOM 2301 O O . ALA A 1 283 ? 20.719 13.031 10.758 1 98.38 283 ALA A O 1
ATOM 2302 N N . ARG A 1 284 ? 22.219 11.43 11.203 1 98.56 284 ARG A N 1
ATOM 2303 C CA . ARG A 1 284 ? 23.359 12.281 10.891 1 98.56 284 ARG A CA 1
ATOM 2304 C C . ARG A 1 284 ? 23.359 12.672 9.414 1 98.56 284 ARG A C 1
ATOM 2306 O O . ARG A 1 284 ? 23.672 13.812 9.07 1 98.56 284 ARG A O 1
ATOM 2313 N N . VAL A 1 285 ? 22.984 11.734 8.602 1 98.12 285 VAL A N 1
ATOM 2314 C CA . VAL A 1 285 ? 22.922 11.977 7.164 1 98.12 285 VAL A CA 1
ATOM 2315 C C . VAL A 1 285 ? 21.859 13.047 6.871 1 98.12 285 VAL A C 1
ATOM 2317 O O . VAL A 1 285 ? 22.141 14.016 6.16 1 98.12 285 VAL A O 1
ATOM 2320 N N . ILE A 1 286 ? 20.656 12.898 7.48 1 98.44 286 ILE A N 1
ATOM 2321 C CA . ILE A 1 286 ? 19.531 13.773 7.184 1 98.44 286 ILE A CA 1
ATOM 2322 C C . ILE A 1 286 ? 19.812 15.172 7.734 1 98.44 286 ILE A C 1
ATOM 2324 O O . ILE A 1 286 ? 19.406 16.172 7.129 1 98.44 286 ILE A O 1
ATOM 2328 N N . ALA A 1 287 ? 20.531 15.266 8.812 1 98.56 287 ALA A N 1
ATOM 2329 C CA . ALA A 1 287 ? 20.844 16.547 9.43 1 98.56 287 ALA A CA 1
ATOM 2330 C C . ALA A 1 287 ? 21.578 17.469 8.445 1 98.56 287 ALA A C 1
ATOM 2332 O O . ALA A 1 287 ? 21.234 18.641 8.32 1 98.56 287 ALA A O 1
ATOM 2333 N N . ILE A 1 288 ? 22.516 16.953 7.738 1 98.31 288 ILE A N 1
ATOM 2334 C CA . ILE A 1 288 ? 23.312 17.734 6.805 1 98.31 288 ILE A CA 1
ATOM 2335 C C . ILE A 1 288 ? 22.453 18.141 5.609 1 98.31 288 ILE A C 1
ATOM 2337 O O . ILE A 1 288 ? 22.438 19.312 5.215 1 98.31 288 ILE A O 1
ATOM 2341 N N . VAL A 1 289 ? 21.703 17.219 5.102 1 97.94 289 VAL A N 1
ATOM 2342 C CA . VAL A 1 289 ? 20.938 17.391 3.869 1 97.94 289 VAL A CA 1
ATOM 2343 C C . VAL A 1 289 ? 19.812 18.391 4.105 1 97.94 289 VAL A C 1
ATOM 2345 O O . VAL A 1 289 ? 19.562 19.281 3.275 1 97.94 289 VAL A O 1
ATOM 2348 N N . ASP A 1 290 ? 19.141 18.234 5.215 1 97 290 ASP A N 1
ATOM 2349 C CA . ASP A 1 290 ? 18.016 19.094 5.543 1 97 290 ASP A CA 1
ATOM 2350 C C . ASP A 1 290 ? 18.469 20.547 5.68 1 97 290 ASP A C 1
ATOM 2352 O O . ASP A 1 290 ? 17.812 21.453 5.16 1 97 290 ASP A O 1
ATOM 2356 N N . VAL A 1 291 ? 19.578 20.797 6.371 1 96.88 291 VAL A N 1
ATOM 2357 C CA . VAL A 1 291 ? 20.094 22.141 6.566 1 96.88 291 VAL A CA 1
ATOM 2358 C C . VAL A 1 291 ? 20.547 22.719 5.23 1 96.88 291 VAL A C 1
ATOM 2360 O O . VAL A 1 291 ? 20.266 23.875 4.918 1 96.88 291 VAL A O 1
ATOM 2363 N N . PHE A 1 292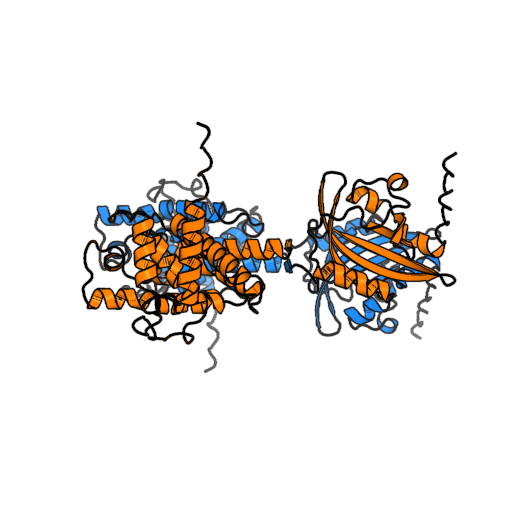 ? 21.219 21.891 4.465 1 96.81 292 PHE A N 1
ATOM 2364 C CA . PHE A 1 292 ? 21.672 22.344 3.158 1 96.81 292 PHE A CA 1
ATOM 2365 C C . PHE A 1 292 ? 20.5 22.797 2.299 1 96.81 292 PHE A C 1
ATOM 2367 O O . PHE A 1 292 ? 20.547 23.875 1.69 1 96.81 292 PHE A O 1
ATOM 2374 N N . ASP A 1 293 ? 19.469 21.953 2.232 1 95.19 293 ASP A N 1
ATOM 2375 C CA . ASP A 1 293 ? 18.297 22.297 1.443 1 95.19 293 ASP A CA 1
ATOM 2376 C C . ASP A 1 293 ? 17.641 23.594 1.954 1 95.19 293 ASP A C 1
ATOM 2378 O O . ASP A 1 293 ? 17.188 24.422 1.162 1 95.19 293 ASP A O 1
ATOM 2382 N N . ALA A 1 294 ? 17.594 23.719 3.277 1 91.31 294 ALA A N 1
ATOM 2383 C CA . ALA A 1 294 ? 17.016 24.922 3.879 1 91.31 294 ALA A CA 1
ATOM 2384 C C . ALA A 1 294 ? 17.797 26.172 3.488 1 91.31 294 ALA A C 1
ATOM 2386 O O . ALA A 1 294 ? 17.219 27.234 3.279 1 91.31 294 ALA A O 1
ATOM 2387 N N . LEU A 1 295 ? 19.062 26.047 3.396 1 93.44 295 LEU A N 1
ATOM 2388 C CA . LEU A 1 295 ? 19.922 27.172 3.084 1 93.44 295 LEU A CA 1
ATOM 2389 C C . LEU A 1 295 ? 19.828 27.547 1.609 1 93.44 295 LEU A C 1
ATOM 2391 O O . LEU A 1 295 ? 19.906 28.734 1.256 1 93.44 295 LEU A O 1
ATOM 2395 N N . THR A 1 296 ? 19.578 26.578 0.772 1 93.19 296 THR A N 1
ATOM 2396 C CA . THR A 1 296 ? 19.734 26.812 -0.66 1 93.19 296 THR A CA 1
ATOM 2397 C C . THR A 1 296 ? 18.359 26.906 -1.334 1 93.19 296 THR A C 1
ATOM 2399 O O . THR A 1 296 ? 18.281 27.125 -2.545 1 93.19 296 THR A O 1
ATOM 2402 N N . SER A 1 297 ? 17.328 26.688 -0.658 1 88 297 SER A N 1
ATOM 2403 C CA . SER A 1 297 ? 16 26.734 -1.245 1 88 297 SER A CA 1
ATOM 2404 C C . SER A 1 297 ? 15.281 28.031 -0.874 1 88 297 SER A C 1
ATOM 2406 O O . SER A 1 297 ? 15.469 28.562 0.221 1 88 297 SER A O 1
ATOM 2408 N N . ARG A 1 298 ? 14.586 28.531 -1.858 1 74.69 298 ARG A N 1
ATOM 2409 C CA . ARG A 1 298 ? 13.82 29.766 -1.634 1 74.69 298 ARG A CA 1
ATOM 2410 C C . ARG A 1 298 ? 12.617 29.484 -0.739 1 74.69 298 ARG A C 1
ATOM 2412 O O . ARG A 1 298 ? 11.922 28.484 -0.905 1 74.69 298 ARG A O 1
ATOM 2419 N N . ARG A 1 299 ? 12.602 30.266 0.328 1 64.81 299 ARG A N 1
ATOM 2420 C CA . ARG A 1 299 ? 11.406 30.25 1.159 1 64.81 299 ARG A CA 1
ATOM 2421 C C . ARG A 1 299 ? 10.68 31.578 1.088 1 64.81 299 ARG A C 1
ATOM 2423 O O . ARG A 1 299 ? 11.172 32.531 0.485 1 64.81 299 ARG A O 1
ATOM 2430 N N . ALA A 1 300 ? 9.406 31.594 1.391 1 57.72 300 ALA A N 1
ATOM 2431 C CA . ALA A 1 300 ? 8.555 32.781 1.268 1 57.72 300 ALA A CA 1
ATOM 2432 C C . ALA A 1 300 ? 9.242 34.031 1.837 1 57.72 300 ALA A C 1
ATOM 2434 O O . ALA A 1 300 ? 9.102 35.125 1.292 1 57.72 300 ALA A O 1
ATOM 2435 N N . TYR A 1 301 ? 10.117 33.844 2.848 1 55.59 301 TYR A N 1
ATOM 2436 C CA . TYR A 1 301 ? 10.594 35.031 3.521 1 55.59 301 TYR A CA 1
ATOM 2437 C C . TYR A 1 301 ? 12.117 35.094 3.49 1 55.59 301 TYR A C 1
ATOM 2439 O O . TYR A 1 301 ? 12.711 36.031 4.062 1 55.59 301 TYR A O 1
ATOM 2447 N N . LYS A 1 302 ? 12.711 34.062 2.932 1 62.41 302 LYS A N 1
ATOM 2448 C CA . LYS A 1 302 ? 14.172 34.094 2.951 1 62.41 302 LYS A CA 1
ATOM 2449 C C . LYS A 1 302 ? 14.742 33.719 1.583 1 62.41 302 LYS A C 1
ATOM 2451 O O . LYS A 1 302 ? 14.289 32.781 0.946 1 62.41 302 LYS A O 1
ATOM 2456 N N . ASP A 1 303 ? 15.578 34.594 1.199 1 73.56 303 ASP A N 1
ATOM 2457 C CA . ASP A 1 303 ? 16.281 34.312 -0.053 1 73.56 303 ASP A CA 1
ATOM 2458 C C . ASP A 1 303 ? 17.234 33.125 0.099 1 73.56 303 ASP A C 1
ATOM 2460 O O . ASP A 1 303 ? 17.75 32.875 1.188 1 73.56 303 ASP A O 1
ATOM 2464 N N . SER A 1 304 ? 17.25 32.375 -0.889 1 84.88 304 SER A N 1
ATOM 2465 C CA . SER A 1 304 ? 18.203 31.25 -0.912 1 84.88 304 SER A CA 1
ATOM 2466 C C . SER A 1 304 ? 19.641 31.766 -0.898 1 84.88 304 SER A C 1
ATOM 2468 O O . SER A 1 304 ? 19.953 32.812 -1.471 1 84.88 304 SER A O 1
ATOM 2470 N N . TRP A 1 305 ? 20.5 31.047 -0.095 1 90.38 305 TRP A N 1
ATOM 2471 C CA . TRP A 1 305 ? 21.938 31.344 -0.101 1 90.38 305 TRP A CA 1
ATOM 2472 C C . TRP A 1 305 ? 22.578 30.875 -1.401 1 90.38 305 TRP A C 1
ATOM 2474 O O . TRP A 1 305 ? 22.141 29.906 -2.006 1 90.38 305 TRP A O 1
ATOM 2484 N N . PRO A 1 306 ? 23.578 31.656 -1.767 1 90.62 306 PRO A N 1
ATOM 2485 C CA . PRO A 1 306 ? 24.422 31.078 -2.826 1 90.62 306 PRO A CA 1
ATOM 2486 C C . PRO A 1 306 ? 25.031 29.734 -2.434 1 90.62 306 PRO A C 1
ATOM 2488 O O . PRO A 1 306 ? 25.391 29.547 -1.271 1 90.62 306 PRO A O 1
ATOM 2491 N N . LEU A 1 307 ? 25.219 28.922 -3.355 1 92.06 307 LEU A N 1
ATOM 2492 C CA . LEU A 1 307 ? 25.688 27.547 -3.145 1 92.06 307 LEU A CA 1
ATOM 2493 C C . LEU A 1 307 ? 27.016 27.547 -2.375 1 92.06 307 LEU A C 1
ATOM 2495 O O . LEU A 1 307 ? 27.172 26.781 -1.43 1 92.06 307 LEU A O 1
ATOM 2499 N N . GLU A 1 308 ? 27.922 28.422 -2.754 1 92.62 308 GLU A N 1
ATOM 2500 C CA . GLU A 1 308 ? 29.234 28.453 -2.115 1 92.62 308 GLU A CA 1
ATOM 2501 C C . GLU A 1 308 ? 29.125 28.875 -0.651 1 92.62 308 GLU A C 1
ATOM 2503 O O . GLU A 1 308 ? 29.875 28.391 0.195 1 92.62 308 GLU A O 1
ATOM 2508 N N . GLN A 1 309 ? 28.266 29.75 -0.427 1 94.75 309 GLN A N 1
ATOM 2509 C CA . GLN A 1 309 ? 28.047 30.188 0.95 1 94.75 309 GLN A CA 1
ATOM 2510 C C . GLN A 1 309 ? 27.484 29.047 1.799 1 94.75 309 GLN A C 1
ATOM 2512 O O . GLN A 1 309 ? 27.875 28.875 2.953 1 94.75 309 GLN A O 1
ATOM 2517 N N . ALA A 1 310 ? 26.578 28.344 1.255 1 95.62 310 ALA A N 1
ATOM 2518 C CA . ALA A 1 310 ? 25.953 27.219 1.953 1 95.62 310 ALA A CA 1
ATOM 2519 C C . ALA A 1 310 ? 26.984 26.125 2.26 1 95.62 310 ALA A C 1
ATOM 2521 O O . ALA A 1 310 ? 27.031 25.594 3.371 1 95.62 310 ALA A O 1
ATOM 2522 N N . ILE A 1 311 ? 27.859 25.875 1.343 1 95.88 311 ILE A N 1
ATOM 2523 C CA . ILE A 1 311 ? 28.875 24.828 1.497 1 95.88 311 ILE A CA 1
ATOM 2524 C C . ILE A 1 311 ? 29.891 25.25 2.557 1 95.88 311 ILE A C 1
ATOM 2526 O O . ILE A 1 311 ? 30.328 24.438 3.369 1 95.88 311 ILE A O 1
ATOM 2530 N N . THR A 1 312 ? 30.25 26.5 2.492 1 96.5 312 THR A N 1
ATOM 2531 C CA . THR A 1 312 ? 31.188 27.031 3.48 1 96.5 312 THR A CA 1
ATOM 2532 C C . THR A 1 312 ? 30.609 26.906 4.887 1 96.5 312 THR A C 1
ATOM 2534 O O . THR A 1 312 ? 31.312 26.516 5.82 1 96.5 312 THR A O 1
ATOM 2537 N N . TYR A 1 313 ? 29.359 27.25 4.984 1 96.88 313 TYR A N 1
ATOM 2538 C CA . TYR A 1 313 ? 28.703 27.156 6.281 1 96.88 313 TYR A CA 1
ATOM 2539 C C . TYR A 1 313 ? 28.719 25.719 6.785 1 96.88 313 TYR A C 1
ATOM 2541 O O . TYR A 1 313 ? 29.031 25.453 7.949 1 96.88 313 TYR A O 1
ATOM 2549 N N . ILE A 1 314 ? 28.344 24.781 5.945 1 97.69 314 ILE A N 1
ATOM 2550 C CA . ILE A 1 314 ? 28.312 23.359 6.316 1 97.69 314 ILE A CA 1
ATOM 2551 C C . ILE A 1 314 ? 29.703 22.906 6.742 1 97.69 314 ILE A C 1
ATOM 2553 O O . ILE A 1 314 ? 29.844 22.203 7.742 1 97.69 314 ILE A O 1
ATOM 2557 N N . ALA A 1 315 ? 30.703 23.344 6.047 1 97.81 315 ALA A N 1
ATOM 2558 C CA . ALA A 1 315 ? 32.094 23 6.383 1 97.81 315 ALA A CA 1
ATOM 2559 C C . ALA A 1 315 ? 32.469 23.578 7.742 1 97.81 315 ALA A C 1
ATOM 2561 O O . ALA A 1 315 ? 33.219 22.953 8.5 1 97.81 315 ALA A O 1
ATOM 2562 N N . GLU A 1 316 ? 32 24.75 7.992 1 98.06 316 GLU A N 1
ATOM 2563 C CA . GLU A 1 316 ? 32.312 25.422 9.258 1 98.06 316 GLU A CA 1
ATOM 2564 C C . GLU A 1 316 ? 31.672 24.703 10.43 1 98.06 316 GLU A C 1
ATOM 2566 O O . GLU A 1 316 ? 32.156 24.766 11.562 1 98.06 316 GLU A O 1
ATOM 2571 N N . GLN A 1 317 ? 30.578 24.016 10.133 1 98.25 317 GLN A N 1
ATOM 2572 C CA . GLN A 1 317 ? 29.828 23.344 11.195 1 98.25 317 GLN A CA 1
ATOM 2573 C C . GLN A 1 317 ? 30.312 21.922 11.383 1 98.25 317 GLN A C 1
ATOM 2575 O O . GLN A 1 317 ? 29.734 21.156 12.172 1 98.25 317 GLN A O 1
ATOM 2580 N N . LYS A 1 318 ? 31.438 21.547 10.695 1 98.19 318 LYS A N 1
ATOM 2581 C CA . LYS A 1 318 ? 32.031 20.219 10.812 1 98.19 318 LYS A CA 1
ATOM 2582 C C . LYS A 1 318 ? 32.469 19.953 12.25 1 98.19 318 LYS A C 1
ATOM 2584 O O . LYS A 1 318 ? 33.188 20.75 12.859 1 98.19 318 LYS A O 1
ATOM 2589 N N . GLY A 1 319 ? 31.938 18.906 12.758 1 98 319 GLY A N 1
ATOM 2590 C CA . GLY A 1 319 ? 32.312 18.516 14.109 1 98 319 GLY A CA 1
ATOM 2591 C C . GLY A 1 319 ? 31.562 19.281 15.188 1 98 319 GLY A C 1
ATOM 2592 O O . GLY A 1 319 ? 31.797 19.078 16.375 1 98 319 GLY A O 1
ATOM 2593 N N . ILE A 1 320 ? 30.719 20.156 14.836 1 98.31 320 ILE A N 1
ATOM 2594 C CA . ILE A 1 320 ? 29.859 20.891 15.758 1 98.31 320 ILE A CA 1
ATOM 2595 C C . ILE A 1 320 ? 28.406 20.453 15.562 1 98.31 320 ILE A C 1
ATOM 2597 O O . ILE A 1 320 ? 27.875 19.703 16.375 1 98.31 320 ILE A O 1
ATOM 2601 N N . HIS A 1 321 ? 27.844 20.781 14.391 1 98.31 321 HIS A N 1
ATOM 2602 C CA . HIS A 1 321 ? 26.484 20.391 14.047 1 98.31 321 HIS A CA 1
ATOM 2603 C C . HIS A 1 321 ? 26.469 19.031 13.344 1 98.31 321 HIS A C 1
ATOM 2605 O O . HIS A 1 321 ? 25.562 18.234 13.562 1 98.31 321 HIS A O 1
ATOM 2611 N N . PHE A 1 322 ? 27.484 18.812 12.562 1 98.69 322 PHE A N 1
ATOM 2612 C CA . PHE A 1 322 ? 27.391 17.688 11.633 1 98.69 322 PHE A CA 1
ATOM 2613 C C . PHE A 1 322 ? 28.531 16.703 11.867 1 98.69 322 PHE A C 1
ATOM 2615 O O . PHE A 1 322 ? 29.609 17.078 12.312 1 98.69 322 PHE A O 1
ATOM 2622 N N . ASP A 1 323 ? 28.344 15.391 11.547 1 98.12 323 ASP A N 1
ATOM 2623 C CA . ASP A 1 323 ? 29.359 14.344 11.477 1 98.12 323 ASP A CA 1
ATOM 2624 C C . ASP A 1 323 ? 30.516 14.773 10.586 1 98.12 323 ASP A C 1
ATOM 2626 O O . ASP A 1 323 ? 30.328 15.086 9.414 1 98.12 323 ASP A O 1
ATOM 2630 N N . PRO A 1 324 ? 31.688 14.742 11.133 1 98.12 324 PRO A N 1
ATOM 2631 C CA . PRO A 1 324 ? 32.844 15.25 10.383 1 98.12 324 PRO A CA 1
ATOM 2632 C C . PRO A 1 324 ? 33.062 14.484 9.078 1 98.12 324 PRO A C 1
ATOM 2634 O O . PRO A 1 324 ? 33.375 15.086 8.047 1 98.12 324 PRO A O 1
ATOM 2637 N N . VAL A 1 325 ? 32.969 13.195 9.125 1 96.38 325 VAL A N 1
ATOM 2638 C CA . VAL A 1 325 ? 33.25 12.375 7.945 1 96.38 325 VAL A CA 1
ATOM 2639 C C . VAL A 1 325 ? 32.156 12.648 6.887 1 96.38 325 VAL A C 1
ATOM 2641 O O . VAL A 1 325 ? 32.5 12.82 5.707 1 96.38 325 VAL A O 1
ATOM 2644 N N . LEU A 1 326 ? 30.938 12.688 7.277 1 97.12 326 LEU A N 1
ATOM 2645 C CA . LEU A 1 326 ? 29.828 12.945 6.355 1 97.12 326 LEU A CA 1
ATOM 2646 C C . LEU A 1 326 ? 29.938 14.352 5.773 1 97.12 326 LEU A C 1
ATOM 2648 O O . LEU A 1 326 ? 29.578 14.57 4.613 1 97.12 326 LEU A O 1
ATOM 2652 N N . THR A 1 327 ? 30.391 15.305 6.617 1 98.25 327 THR A N 1
ATOM 2653 C CA . THR A 1 327 ? 30.547 16.688 6.16 1 98.25 327 THR A CA 1
ATOM 2654 C C . THR A 1 327 ? 31.562 16.766 5.031 1 98.25 327 THR A C 1
ATOM 2656 O O . THR A 1 327 ? 31.312 17.391 3.998 1 98.25 327 THR A O 1
ATOM 2659 N N . ASP A 1 328 ? 32.656 16.094 5.227 1 97.31 328 ASP A N 1
ATOM 2660 C CA . ASP A 1 328 ? 33.688 16.062 4.195 1 97.31 328 ASP A CA 1
ATOM 2661 C C . ASP A 1 328 ? 33.156 15.438 2.906 1 97.31 328 ASP A C 1
ATOM 2663 O O . ASP A 1 328 ? 33.406 15.961 1.814 1 97.31 328 ASP A O 1
ATOM 2667 N N . THR A 1 329 ? 32.5 14.359 3.104 1 95.94 329 THR A N 1
ATOM 2668 C CA . THR A 1 329 ? 31.938 13.656 1.951 1 95.94 329 THR A CA 1
ATOM 2669 C C . THR A 1 329 ? 30.938 14.539 1.211 1 95.94 329 THR A C 1
ATOM 2671 O O . THR A 1 329 ? 30.938 14.586 -0.021 1 95.94 329 THR A O 1
ATOM 2674 N N . PHE A 1 330 ? 30.078 15.25 1.932 1 97.31 330 PHE A N 1
ATOM 2675 C CA . PHE A 1 330 ? 29.016 16.062 1.354 1 97.31 330 PHE A CA 1
ATOM 2676 C C . PHE A 1 330 ? 29.594 17.266 0.618 1 97.31 330 PHE A C 1
ATOM 2678 O O . PHE A 1 330 ? 29.156 17.594 -0.488 1 97.31 330 PHE A O 1
ATOM 2685 N N . VAL A 1 331 ? 30.562 17.891 1.232 1 96.56 331 VAL A N 1
ATOM 2686 C CA . VAL A 1 331 ? 31.188 19.078 0.642 1 96.56 331 VAL A CA 1
ATOM 2687 C C . VAL A 1 331 ? 31.875 18.688 -0.662 1 96.56 331 VAL A C 1
ATOM 2689 O O . VAL A 1 331 ? 31.766 19.391 -1.668 1 96.56 331 VAL A O 1
ATOM 2692 N N . LYS A 1 332 ? 32.562 17.625 -0.636 1 94.5 332 LYS A N 1
ATOM 2693 C CA . LYS A 1 332 ? 33.219 17.125 -1.836 1 94.5 332 LYS A CA 1
ATOM 2694 C C . LYS A 1 332 ? 32.219 16.844 -2.943 1 94.5 332 LYS A C 1
ATOM 2696 O O . LYS A 1 332 ? 32.438 17.156 -4.109 1 94.5 332 LYS A O 1
ATOM 2701 N N . LEU A 1 333 ? 31.156 16.203 -2.588 1 94 333 LEU A N 1
ATOM 2702 C CA . LEU A 1 333 ? 30.109 15.82 -3.52 1 94 333 LEU A CA 1
ATOM 2703 C C . LEU A 1 333 ? 29.531 17.047 -4.223 1 94 333 LEU A C 1
ATOM 2705 O O . LEU A 1 333 ? 29.406 17.062 -5.449 1 94 333 LEU A O 1
ATOM 2709 N N . ILE A 1 334 ? 29.188 18.094 -3.488 1 93.69 334 ILE A N 1
ATOM 2710 C CA . ILE A 1 334 ? 28.531 19.266 -4.035 1 93.69 334 ILE A CA 1
ATOM 2711 C C . ILE A 1 334 ? 29.5 20.047 -4.926 1 93.69 334 ILE A C 1
ATOM 2713 O O . ILE A 1 334 ? 29.109 20.562 -5.973 1 93.69 334 ILE A O 1
ATOM 2717 N N . ARG A 1 335 ? 30.703 20.109 -4.543 1 89.94 335 ARG A N 1
ATOM 2718 C CA . ARG A 1 335 ? 31.719 20.781 -5.348 1 89.94 335 ARG A CA 1
ATOM 2719 C C . ARG A 1 335 ? 31.953 20.047 -6.664 1 89.94 335 ARG A C 1
ATOM 2721 O O . ARG A 1 335 ? 32.156 20.672 -7.703 1 89.94 335 ARG A O 1
ATOM 2728 N N . LYS A 1 336 ? 31.844 18.766 -6.594 1 87.38 336 LYS A N 1
ATOM 2729 C CA . LYS A 1 336 ? 31.984 17.969 -7.805 1 87.38 336 LYS A CA 1
ATOM 2730 C C . LYS A 1 336 ? 30.812 18.219 -8.758 1 87.38 336 LYS A C 1
ATOM 2732 O O . LYS A 1 336 ? 31 18.266 -9.977 1 87.38 336 LYS A O 1
ATOM 2737 N N . GLU A 1 337 ? 29.609 18.25 -8.242 1 81.44 337 GLU A N 1
ATOM 2738 C CA . GLU A 1 337 ? 28.422 18.469 -9.047 1 81.44 337 GLU A CA 1
ATOM 2739 C C . GLU A 1 337 ? 28.406 19.844 -9.68 1 81.44 337 GLU A C 1
ATOM 2741 O O . GLU A 1 337 ? 27.859 20.031 -10.766 1 81.44 337 GLU A O 1
ATOM 2746 N N . GLN A 1 338 ? 28.891 20.828 -9.016 1 74.5 338 GLN A N 1
ATOM 2747 C CA . GLN A 1 338 ? 29 22.188 -9.547 1 74.5 338 GLN A CA 1
ATOM 2748 C C . GLN A 1 338 ? 30 22.234 -10.711 1 74.5 338 GLN A C 1
ATOM 2750 O O . GLN A 1 338 ? 29.844 23.062 -11.617 1 74.5 338 GLN A O 1
ATOM 2755 N N . SER A 1 339 ? 30.969 21.422 -10.641 1 66.5 339 SER A N 1
ATOM 2756 C CA . SER A 1 339 ? 31.984 21.422 -11.688 1 66.5 339 SER A CA 1
ATOM 2757 C C . SER A 1 339 ? 31.484 20.703 -12.938 1 66.5 339 SER A C 1
ATOM 2759 O O . SER A 1 339 ? 32.094 20.828 -14.008 1 66.5 339 SER A O 1
ATOM 2761 N N . ARG A 1 340 ? 30.406 19.969 -12.812 1 57.78 340 ARG A N 1
ATOM 2762 C CA . ARG A 1 340 ? 29.859 19.328 -14 1 57.78 340 ARG A CA 1
ATOM 2763 C C . ARG A 1 340 ? 29.109 20.328 -14.867 1 57.78 340 ARG A C 1
ATOM 2765 O O . ARG A 1 340 ? 28.344 21.141 -14.359 1 57.78 340 ARG A O 1
ATOM 2772 N N . PRO A 1 341 ? 29.453 20.484 -16.156 1 51.28 341 PRO A N 1
ATOM 2773 C CA . PRO A 1 341 ? 28.828 21.453 -17.047 1 51.28 341 PRO A CA 1
ATOM 2774 C C . PRO A 1 341 ? 27.312 21.281 -17.125 1 51.28 341 PRO A C 1
ATOM 2776 O O . PRO A 1 341 ? 26.812 20.156 -17.125 1 51.28 341 PRO A O 1
ATOM 2779 N N . LYS A 1 342 ? 26.484 22.188 -16.562 1 48.03 342 LYS A N 1
ATOM 2780 C CA . LYS A 1 342 ? 25.031 22.141 -16.719 1 48.03 342 LYS A CA 1
ATOM 2781 C C . LYS A 1 342 ? 24.625 21.734 -18.125 1 48.03 342 LYS A C 1
ATOM 2783 O O . LYS A 1 342 ? 25.188 22.234 -19.109 1 48.03 342 LYS A O 1
ATOM 2788 N N . PRO A 1 343 ? 23.859 20.672 -18.25 1 36.44 343 PRO A N 1
ATOM 2789 C CA . PRO A 1 343 ? 23.469 20.453 -19.656 1 36.44 343 PRO A CA 1
ATOM 2790 C C . PRO A 1 343 ? 22.938 21.734 -20.312 1 36.44 343 PRO A C 1
ATOM 2792 O O . PRO A 1 343 ? 22.312 22.562 -19.641 1 36.44 343 PRO A O 1
ATOM 2795 N N . GLU A 1 344 ? 23.625 22.234 -21.297 1 32.5 344 GLU A N 1
ATOM 2796 C CA . GLU A 1 344 ? 23.125 23.312 -22.156 1 32.5 344 GLU A CA 1
ATOM 2797 C C . GLU A 1 344 ? 21.656 23.109 -22.484 1 32.5 344 GLU A C 1
ATOM 2799 O O . GLU A 1 344 ? 21.266 22.047 -22.969 1 32.5 344 GLU A O 1
ATOM 2804 N N . ILE A 1 345 ? 20.828 23.562 -21.672 1 30.36 345 ILE A N 1
ATOM 2805 C CA . ILE A 1 345 ? 19.469 23.641 -22.188 1 30.36 345 ILE A CA 1
ATOM 2806 C C . ILE A 1 345 ? 19.484 24.125 -23.625 1 30.36 345 ILE A C 1
ATOM 2808 O O . ILE A 1 345 ? 19.953 25.219 -23.922 1 30.36 345 ILE A O 1
ATOM 2812 N N . ILE A 1 346 ? 19.578 23.234 -24.609 1 26.34 346 ILE A N 1
ATOM 2813 C CA . ILE A 1 346 ? 19.234 23.656 -25.969 1 26.34 346 ILE A CA 1
ATOM 2814 C C . ILE A 1 346 ? 17.906 24.391 -25.953 1 26.34 346 ILE A C 1
ATOM 2816 O O . ILE A 1 346 ? 16.875 23.844 -25.562 1 26.34 346 ILE A O 1
ATOM 2820 N N . HIS A 1 347 ? 17.953 25.672 -25.719 1 22.98 347 HIS A N 1
ATOM 2821 C CA . HIS A 1 347 ? 16.812 26.438 -26.203 1 22.98 347 HIS A CA 1
ATOM 2822 C C . HIS A 1 347 ? 16.469 26.078 -27.641 1 22.98 347 HIS A C 1
ATOM 2824 O O . HIS A 1 347 ? 17.375 25.906 -28.469 1 22.98 347 HIS A O 1
ATOM 2830 N N . MET B 1 1 ? -24.781 -56.625 6.707 1 20.98 1 MET B N 1
ATOM 2831 C CA . MET B 1 1 ? -23.734 -57.156 5.832 1 20.98 1 MET B CA 1
ATOM 2832 C C . MET B 1 1 ? -23.328 -56.125 4.797 1 20.98 1 MET B C 1
ATOM 2834 O O . MET B 1 1 ? -24 -55.938 3.781 1 20.98 1 MET B O 1
ATOM 2838 N N . LYS B 1 2 ? -22.906 -54.906 5.289 1 28.39 2 LYS B N 1
ATOM 2839 C CA . LYS B 1 2 ? -22.625 -53.656 4.574 1 28.39 2 LYS B CA 1
ATOM 2840 C C . LYS B 1 2 ? -21.609 -53.875 3.465 1 28.39 2 LYS B C 1
ATOM 2842 O O . LYS B 1 2 ? -20.578 -54.531 3.684 1 28.39 2 LYS B O 1
ATOM 2847 N N . SER B 1 3 ? -22.188 -54.188 2.311 1 27.23 3 SER B N 1
ATOM 2848 C CA . SER B 1 3 ? -21.375 -54.406 1.117 1 27.23 3 SER B CA 1
ATOM 2849 C C . SER B 1 3 ? -20.188 -53.438 1.051 1 27.23 3 SER B C 1
ATOM 2851 O O . SER B 1 3 ? -20.375 -52.219 1.192 1 27.23 3 SER B O 1
ATOM 2853 N N . SER B 1 4 ? -19.094 -53.844 1.525 1 29.47 4 SER B N 1
ATOM 2854 C CA . SER B 1 4 ? -17.844 -53.125 1.359 1 29.47 4 SER B CA 1
ATOM 2855 C C . SER B 1 4 ? -17.609 -52.719 -0.096 1 29.47 4 SER B C 1
ATOM 2857 O O . SER B 1 4 ? -17.453 -53.594 -0.963 1 29.47 4 SER B O 1
ATOM 2859 N N . LYS B 1 5 ? -18.422 -51.781 -0.603 1 36.06 5 LYS B N 1
ATOM 2860 C CA . LYS B 1 5 ? -18.156 -51.25 -1.938 1 36.06 5 LYS B CA 1
ATOM 2861 C C . LYS B 1 5 ? -16.672 -51.25 -2.236 1 36.06 5 LYS B C 1
ATOM 2863 O O . LYS B 1 5 ? -15.898 -50.594 -1.531 1 36.06 5 LYS B O 1
ATOM 2868 N N . SER B 1 6 ? -16.156 -52.375 -2.592 1 33.66 6 SER B N 1
ATOM 2869 C CA . SER B 1 6 ? -14.805 -52.5 -3.131 1 33.66 6 SER B CA 1
ATOM 2870 C C . SER B 1 6 ? -14.422 -51.281 -3.951 1 33.66 6 SER B C 1
ATOM 2872 O O . SER B 1 6 ? -15.094 -50.938 -4.93 1 33.66 6 SER B O 1
ATOM 2874 N N . ILE B 1 7 ? -14.078 -50.188 -3.357 1 39.47 7 ILE B N 1
ATOM 2875 C CA . ILE B 1 7 ? -13.484 -49.062 -4.055 1 39.47 7 ILE B CA 1
ATOM 2876 C C . ILE B 1 7 ? -12.578 -49.562 -5.176 1 39.47 7 ILE B C 1
ATOM 2878 O O . ILE B 1 7 ? -11.578 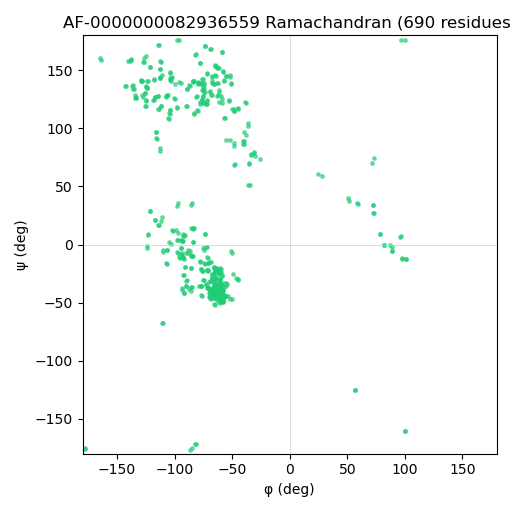-50.219 -4.926 1 39.47 7 ILE B O 1
ATOM 2882 N N . ASN B 1 8 ? -13.062 -50.094 -6.184 1 38.47 8 ASN B N 1
ATOM 2883 C CA . ASN B 1 8 ? -12.312 -50.406 -7.398 1 38.47 8 ASN B CA 1
ATOM 2884 C C . ASN B 1 8 ? -11.164 -49.406 -7.594 1 38.47 8 ASN B C 1
ATOM 2886 O O . ASN B 1 8 ? -11.391 -48.219 -7.848 1 38.47 8 ASN B O 1
ATOM 2890 N N . SER B 1 9 ? -10.086 -49.469 -6.898 1 45.78 9 SER B N 1
ATOM 2891 C CA . SER B 1 9 ? -8.812 -48.781 -7.043 1 45.78 9 SER B CA 1
ATOM 2892 C C . SER B 1 9 ? -8.438 -48.594 -8.508 1 45.78 9 SER B C 1
ATOM 2894 O O . SER B 1 9 ? -8.008 -49.562 -9.156 1 45.78 9 SER B O 1
ATOM 2896 N N . GLU B 1 10 ? -9.25 -48.094 -9.281 1 54.47 10 GLU B N 1
ATOM 2897 C CA . GLU B 1 10 ? -8.844 -47.844 -10.656 1 54.47 10 GLU B CA 1
ATOM 2898 C C . GLU B 1 10 ? -7.387 -47.406 -10.734 1 54.47 10 GLU B C 1
ATOM 2900 O O . GLU B 1 10 ? -6.988 -46.438 -10.055 1 54.47 10 GLU B O 1
ATOM 2905 N N . LEU B 1 11 ? -6.523 -48.312 -11.164 1 68.62 11 LEU B N 1
ATOM 2906 C CA . LEU B 1 11 ? -5.086 -48.188 -11.359 1 68.62 11 LEU B CA 1
ATOM 2907 C C . LEU B 1 11 ? -4.777 -46.938 -12.18 1 68.62 11 LEU B C 1
ATOM 2909 O O . LEU B 1 11 ? -5.445 -46.656 -13.18 1 68.62 11 LEU B O 1
ATOM 2913 N N . LEU B 1 12 ? -4.121 -46.031 -11.68 1 82.81 12 LEU B N 1
ATOM 2914 C CA . LEU B 1 12 ? -3.611 -44.844 -12.352 1 82.81 12 LEU B CA 1
ATOM 2915 C C . LEU B 1 12 ? -2.977 -45.219 -13.688 1 82.81 12 LEU B C 1
ATOM 2917 O O . LEU B 1 12 ? -2.082 -46.062 -13.75 1 82.81 12 LEU B O 1
ATOM 2921 N N . PRO B 1 13 ? -3.613 -44.656 -14.789 1 87 13 PRO B N 1
ATOM 2922 C CA . PRO B 1 13 ? -2.953 -44.875 -16.078 1 87 13 PRO B CA 1
ATOM 2923 C C . PRO B 1 13 ? -1.475 -44.5 -16.062 1 87 13 PRO B C 1
ATOM 2925 O O . PRO B 1 13 ? -1.095 -43.531 -15.43 1 87 13 PRO B O 1
ATOM 2928 N N . GLN B 1 14 ? -0.682 -45.312 -16.672 1 85.56 14 GLN B N 1
ATOM 2929 C CA . GLN B 1 14 ? 0.769 -45.156 -16.656 1 85.56 14 GLN B CA 1
ATOM 2930 C C . GLN B 1 14 ? 1.173 -43.75 -17.156 1 85.56 14 GLN B C 1
ATOM 2932 O O . GLN B 1 14 ? 2.125 -43.156 -16.656 1 85.56 14 GLN B O 1
ATOM 2937 N N . LYS B 1 15 ? 0.43 -43.219 -18.062 1 87.31 15 LYS B N 1
ATOM 2938 C CA . LYS B 1 15 ? 0.739 -41.938 -18.672 1 87.31 15 LYS B CA 1
ATOM 2939 C C . LYS B 1 15 ? 0.646 -40.781 -17.656 1 87.31 15 LYS B C 1
ATOM 2941 O O . LYS B 1 15 ? 1.239 -39.719 -17.859 1 87.31 15 LYS B O 1
ATOM 2946 N N . LEU B 1 16 ? -0.075 -41.094 -16.609 1 93.19 16 LEU B N 1
ATOM 2947 C CA . LEU B 1 16 ? -0.305 -40.031 -15.625 1 93.19 16 LEU B CA 1
ATOM 2948 C C . LEU B 1 16 ? 0.755 -40.062 -14.531 1 93.19 16 LEU B C 1
ATOM 2950 O O . LEU B 1 16 ? 0.911 -39.125 -13.773 1 93.19 16 LEU B O 1
ATOM 2954 N N . GLU B 1 17 ? 1.552 -41.125 -14.461 1 92.75 17 GLU B N 1
ATOM 2955 C CA . GLU B 1 17 ? 2.504 -41.344 -13.375 1 92.75 17 GLU B CA 1
ATOM 2956 C C . GLU B 1 17 ? 3.631 -40.312 -13.422 1 92.75 17 GLU B C 1
ATOM 2958 O O . GLU B 1 17 ? 4.184 -39.938 -12.391 1 92.75 17 GLU B O 1
ATOM 2963 N N . SER B 1 18 ? 3.924 -39.875 -14.617 1 92.69 18 SER B N 1
ATOM 2964 C CA . SER B 1 18 ? 5.031 -38.938 -14.773 1 92.69 18 SER B CA 1
ATOM 2965 C C . SER B 1 18 ? 4.766 -37.625 -14.031 1 92.69 18 SER B C 1
ATOM 2967 O O . SER B 1 18 ? 5.688 -37.031 -13.492 1 92.69 18 SER B O 1
ATOM 2969 N N . TYR B 1 19 ? 3.52 -37.219 -13.977 1 95.81 19 TYR B N 1
ATOM 2970 C CA . TYR B 1 19 ? 3.164 -35.938 -13.367 1 95.81 19 TYR B CA 1
ATOM 2971 C C . TYR B 1 19 ? 3.459 -35.969 -11.867 1 95.81 19 TYR B C 1
ATOM 2973 O O . TYR B 1 19 ? 3.676 -34.906 -11.266 1 95.81 19 TYR B O 1
ATOM 2981 N N . LEU B 1 20 ? 3.471 -37.156 -11.289 1 95.81 20 LEU B N 1
ATOM 2982 C CA . LEU B 1 20 ? 3.676 -37.281 -9.852 1 95.81 20 LEU B CA 1
ATOM 2983 C C . LEU B 1 20 ? 5.137 -37.031 -9.484 1 95.81 20 LEU B C 1
ATOM 2985 O O . LEU B 1 20 ? 5.477 -36.938 -8.305 1 95.81 20 LEU B O 1
ATOM 2989 N N . LEU B 1 21 ? 5.973 -36.844 -10.5 1 95.06 21 LEU B N 1
ATOM 2990 C CA . LEU B 1 21 ? 7.395 -36.625 -10.258 1 95.06 21 LEU B CA 1
ATOM 2991 C C . LEU B 1 21 ? 7.707 -35.125 -10.188 1 95.06 21 LEU B C 1
ATOM 2993 O O . LEU B 1 21 ? 8.828 -34.75 -9.844 1 95.06 21 LEU B O 1
ATOM 2997 N N . LEU B 1 22 ? 6.734 -34.344 -10.492 1 95.38 22 LEU B N 1
ATOM 2998 C CA . LEU B 1 22 ? 6.941 -32.875 -10.453 1 95.38 22 LEU B CA 1
ATOM 2999 C C . LEU B 1 22 ? 7.266 -32.406 -9.039 1 95.38 22 LEU B C 1
ATOM 3001 O O . LEU B 1 22 ? 6.812 -33.031 -8.062 1 95.38 22 LEU B O 1
ATOM 3005 N N . SER B 1 23 ? 8.008 -31.297 -8.977 1 94.38 23 SER B N 1
ATOM 3006 C CA . SER B 1 23 ? 8.375 -30.719 -7.68 1 94.38 23 SER B CA 1
ATOM 3007 C C . SER B 1 23 ? 7.289 -29.781 -7.164 1 94.38 23 SER B C 1
ATOM 3009 O O . SER B 1 23 ? 7.34 -29.344 -6.016 1 94.38 23 SER B O 1
ATOM 3011 N N . ASP B 1 24 ? 6.328 -29.484 -7.969 1 94.12 24 ASP B N 1
ATOM 3012 C CA . ASP B 1 24 ? 5.102 -28.844 -7.516 1 94.12 24 ASP B CA 1
ATOM 3013 C C . ASP B 1 24 ? 4.172 -29.844 -6.84 1 94.12 24 ASP B C 1
ATOM 3015 O O . ASP B 1 24 ? 4.297 -31.062 -7.051 1 94.12 24 ASP B O 1
ATOM 3019 N N . ALA B 1 25 ? 3.34 -29.328 -6.027 1 95.31 25 ALA B N 1
ATOM 3020 C CA . ALA B 1 25 ? 2.283 -30.203 -5.516 1 95.31 25 ALA B CA 1
ATOM 3021 C C . ALA B 1 25 ? 1.306 -30.578 -6.621 1 95.31 25 ALA B C 1
ATOM 3023 O O . ALA B 1 25 ? 0.819 -29.719 -7.359 1 95.31 25 ALA B O 1
ATOM 3024 N N . VAL B 1 26 ? 1.055 -31.906 -6.766 1 97.62 26 VAL B N 1
ATOM 3025 C CA . VAL B 1 26 ? 0.221 -32.406 -7.859 1 97.62 26 VAL B CA 1
ATOM 3026 C C . VAL B 1 26 ? -0.914 -33.25 -7.301 1 97.62 26 VAL B C 1
ATOM 3028 O O . VAL B 1 26 ? -0.699 -34.062 -6.402 1 97.62 26 VAL B O 1
ATOM 3031 N N . ILE B 1 27 ? -2.074 -33.031 -7.828 1 96.94 27 ILE B N 1
ATOM 3032 C CA . ILE B 1 27 ? -3.238 -33.875 -7.562 1 96.94 27 ILE B CA 1
ATOM 3033 C C . ILE B 1 27 ? -3.803 -34.406 -8.883 1 96.94 27 ILE B C 1
ATOM 3035 O O . ILE B 1 27 ? -3.859 -33.688 -9.875 1 96.94 27 ILE B O 1
ATOM 3039 N N . ILE B 1 28 ? -4.125 -35.688 -8.938 1 97.38 28 ILE B N 1
ATOM 3040 C CA . ILE B 1 28 ? -4.766 -36.312 -10.102 1 97.38 28 ILE B CA 1
ATOM 3041 C C . ILE B 1 28 ? -6.141 -36.844 -9.711 1 97.38 28 ILE B C 1
ATOM 3043 O O . ILE B 1 28 ? -6.27 -37.594 -8.742 1 97.38 28 ILE B O 1
ATOM 3047 N N . THR B 1 29 ? -7.133 -36.438 -10.469 1 96.31 29 THR B N 1
ATOM 3048 C CA . THR B 1 29 ? -8.492 -36.875 -10.172 1 96.31 29 THR B CA 1
ATOM 3049 C C . THR B 1 29 ? -9.133 -37.5 -11.398 1 96.31 29 THR B C 1
ATOM 3051 O O . THR B 1 29 ? -8.648 -37.344 -12.516 1 96.31 29 THR B O 1
ATOM 3054 N N . ASP B 1 30 ? -10.195 -38.281 -11.141 1 94.75 30 ASP B N 1
ATOM 3055 C CA . ASP B 1 30 ? -10.977 -38.812 -12.234 1 94.75 30 ASP B CA 1
ATOM 3056 C C . ASP B 1 30 ? -12.039 -37.844 -12.711 1 94.75 30 ASP B C 1
ATOM 3058 O O . ASP B 1 30 ? -12.031 -36.688 -12.305 1 94.75 30 ASP B O 1
ATOM 3062 N N . HIS B 1 31 ? -12.875 -38.281 -13.648 1 92.75 31 HIS B N 1
ATOM 3063 C CA . HIS B 1 31 ? -13.867 -37.406 -14.273 1 92.75 31 HIS B CA 1
ATOM 3064 C C . HIS B 1 31 ? -14.883 -36.906 -13.25 1 92.75 31 HIS B C 1
ATOM 3066 O O . HIS B 1 31 ? -15.516 -35.875 -13.461 1 92.75 31 HIS B O 1
ATOM 3072 N N . ASN B 1 32 ? -15.023 -37.594 -12.125 1 92.88 32 ASN B N 1
ATOM 3073 C CA . ASN B 1 32 ? -15.914 -37.188 -11.055 1 92.88 32 ASN B CA 1
ATOM 3074 C C . ASN B 1 32 ? -15.164 -36.438 -9.961 1 92.88 32 ASN B C 1
ATOM 3076 O O . ASN B 1 32 ? -15.727 -36.156 -8.898 1 92.88 32 ASN B O 1
ATOM 3080 N N . HIS B 1 33 ? -13.906 -36.188 -10.148 1 94.5 33 HIS B N 1
ATOM 3081 C CA . HIS B 1 33 ? -13.055 -35.375 -9.289 1 94.5 33 HIS B CA 1
ATOM 3082 C C . HIS B 1 33 ? -12.742 -36.094 -7.98 1 94.5 33 HIS B C 1
ATOM 3084 O O . HIS B 1 33 ? -12.562 -35.438 -6.941 1 94.5 33 HIS B O 1
ATOM 3090 N N . PHE B 1 34 ? -12.766 -37.406 -8.07 1 95.62 34 PHE B N 1
ATOM 3091 C CA . PHE B 1 34 ? -12.211 -38.188 -6.98 1 95.62 34 PHE B CA 1
ATOM 3092 C C . PHE B 1 34 ? -10.703 -38.344 -7.125 1 95.62 34 PHE B C 1
ATOM 3094 O O . PHE B 1 34 ? -10.195 -38.594 -8.219 1 95.62 34 PHE B O 1
ATOM 3101 N N . ILE B 1 35 ? -10.055 -38.25 -6.035 1 96.69 35 ILE B N 1
ATOM 3102 C CA . ILE B 1 35 ? -8.594 -38.25 -6.051 1 96.69 35 ILE B CA 1
ATOM 3103 C C . ILE B 1 35 ? -8.062 -39.625 -6.375 1 96.69 35 ILE B C 1
ATOM 3105 O O . ILE B 1 35 ? -8.352 -40.594 -5.66 1 96.69 35 ILE B O 1
ATOM 3109 N N . LEU B 1 36 ? -7.336 -39.688 -7.391 1 96.31 36 LEU B N 1
ATOM 3110 C CA . LEU B 1 36 ? -6.703 -40.969 -7.785 1 96.31 36 LEU B CA 1
ATOM 3111 C C . LEU B 1 36 ? -5.301 -41.062 -7.199 1 96.31 36 LEU B C 1
ATOM 3113 O O . LEU B 1 36 ? -4.859 -42.156 -6.836 1 96.31 36 LEU B O 1
ATOM 3117 N N . ASP B 1 37 ? -4.605 -39.938 -7.195 1 96.62 37 ASP B N 1
ATOM 3118 C CA . ASP B 1 37 ? -3.252 -39.906 -6.648 1 96.62 37 ASP B CA 1
ATOM 3119 C C . ASP B 1 37 ? -2.777 -38.5 -6.383 1 96.62 37 ASP B C 1
ATOM 3121 O O . ASP B 1 37 ? -3.371 -37.531 -6.879 1 96.62 37 ASP B O 1
ATOM 3125 N N . VAL B 1 38 ? -1.802 -38.406 -5.531 1 97 38 VAL B N 1
ATOM 3126 C CA . VAL B 1 38 ? -1.095 -37.156 -5.254 1 97 38 VAL B CA 1
ATOM 3127 C C . VAL B 1 38 ? 0.402 -37.438 -5.121 1 97 38 VAL B C 1
ATOM 3129 O O . VAL B 1 38 ? 0.812 -38.562 -4.898 1 97 38 VAL B O 1
ATOM 3132 N N . ASN B 1 39 ? 1.199 -36.375 -5.324 1 96.44 39 ASN B N 1
ATOM 3133 C CA . ASN B 1 39 ? 2.633 -36.625 -5.195 1 96.44 39 ASN B CA 1
ATOM 3134 C C . ASN B 1 39 ? 3.141 -36.219 -3.809 1 96.44 39 ASN B C 1
ATOM 3136 O O . ASN B 1 39 ? 2.363 -35.781 -2.955 1 96.44 39 ASN B O 1
ATOM 3140 N N . LYS B 1 40 ? 4.434 -36.5 -3.598 1 95.38 40 LYS B N 1
ATOM 3141 C CA . LYS B 1 40 ? 5.066 -36.281 -2.303 1 95.38 40 LYS B CA 1
ATOM 3142 C C . LYS B 1 40 ? 4.977 -34.812 -1.902 1 95.38 40 LYS B C 1
ATOM 3144 O O . LYS B 1 40 ? 4.719 -34.5 -0.74 1 95.38 40 LYS B O 1
ATOM 3149 N N . GLN B 1 41 ? 5.156 -33.969 -2.844 1 94.81 41 GLN B N 1
ATOM 3150 C CA . GLN B 1 41 ? 5.129 -32.531 -2.559 1 94.81 41 GLN B CA 1
ATOM 3151 C C . GLN B 1 41 ? 3.752 -32.094 -2.064 1 94.81 41 GLN B C 1
ATOM 3153 O O . GLN B 1 41 ? 3.646 -31.219 -1.208 1 94.81 41 GLN B O 1
ATOM 3158 N N . TYR B 1 42 ? 2.711 -32.656 -2.592 1 95.81 42 TYR B N 1
ATOM 3159 C CA . TYR B 1 42 ? 1.356 -32.375 -2.125 1 95.81 42 TYR B CA 1
ATOM 3160 C C . TYR B 1 42 ? 1.193 -32.75 -0.661 1 95.81 42 TYR B C 1
ATOM 3162 O O . TYR B 1 42 ? 0.635 -32 0.13 1 95.81 42 TYR B O 1
ATOM 3170 N N . GLU B 1 43 ? 1.744 -33.906 -0.329 1 95.62 43 GLU B N 1
ATOM 3171 C CA . GLU B 1 43 ? 1.681 -34.375 1.051 1 95.62 43 GLU B CA 1
ATOM 3172 C C . GLU B 1 43 ? 2.432 -33.438 1.99 1 95.62 43 GLU B C 1
ATOM 3174 O O . GLU B 1 43 ? 1.922 -33.094 3.053 1 95.62 43 GLU B O 1
ATOM 3179 N N . VAL B 1 44 ? 3.572 -33.062 1.558 1 94 44 VAL B N 1
ATOM 3180 C CA . VAL B 1 44 ? 4.426 -32.219 2.381 1 94 44 VAL B CA 1
ATOM 3181 C C . VAL B 1 44 ? 3.775 -30.844 2.562 1 94 44 VAL B C 1
ATOM 3183 O O . VAL B 1 44 ? 3.758 -30.297 3.67 1 94 44 VAL B O 1
ATOM 3186 N N . THR B 1 45 ? 3.158 -30.344 1.593 1 91.56 45 THR B N 1
ATOM 3187 C CA . THR B 1 45 ? 2.598 -28.984 1.599 1 91.56 45 THR B CA 1
ATOM 3188 C C . THR B 1 45 ? 1.309 -28.953 2.414 1 91.56 45 THR B C 1
ATOM 3190 O O . THR B 1 45 ? 1.105 -28.031 3.215 1 91.56 45 THR B O 1
ATOM 3193 N N . THR B 1 46 ? 0.455 -29.906 2.262 1 92.88 46 THR B N 1
ATOM 3194 C CA . THR B 1 46 ? -0.874 -29.859 2.863 1 92.88 46 THR B CA 1
ATOM 3195 C C . THR B 1 46 ? -0.876 -30.547 4.227 1 92.88 46 THR B C 1
ATOM 3197 O O . THR B 1 46 ? -1.74 -30.266 5.062 1 92.88 46 THR B O 1
ATOM 3200 N N . GLY B 1 47 ? 0.101 -31.516 4.363 1 94.25 47 GLY B N 1
ATOM 3201 C CA . GLY B 1 47 ? 0.148 -32.281 5.59 1 94.25 47 GLY B CA 1
ATOM 3202 C C . GLY B 1 47 ? -0.719 -33.531 5.543 1 94.25 47 GLY B C 1
ATOM 3203 O O . GLY B 1 47 ? -0.709 -34.344 6.473 1 94.25 47 GLY B O 1
ATOM 3204 N N . TYR B 1 48 ? -1.494 -33.719 4.457 1 94.5 48 TYR B N 1
ATOM 3205 C CA . TYR B 1 48 ? -2.34 -34.906 4.316 1 94.5 48 TYR B CA 1
ATOM 3206 C C . TYR B 1 48 ? -1.569 -36.062 3.686 1 94.5 48 TYR B C 1
ATOM 3208 O O . TYR B 1 48 ? -0.84 -35.875 2.711 1 94.5 48 TYR B O 1
ATOM 3216 N N . ASN B 1 49 ? -1.759 -37.188 4.23 1 94.81 49 ASN B N 1
ATOM 3217 C CA . ASN B 1 49 ? -1.097 -38.375 3.699 1 94.81 49 ASN B CA 1
ATOM 3218 C C . ASN B 1 49 ? -1.82 -38.906 2.473 1 94.81 49 ASN B C 1
ATOM 3220 O O . ASN B 1 49 ? -3.051 -38.969 2.449 1 94.81 49 ASN B O 1
ATOM 3224 N N . ARG B 1 50 ? -1.017 -39.312 1.529 1 94.88 50 ARG B N 1
ATOM 3225 C CA . ARG B 1 50 ? -1.537 -39.844 0.275 1 94.88 50 ARG B CA 1
ATOM 3226 C C . ARG B 1 50 ? -2.559 -40.938 0.533 1 94.88 50 ARG B C 1
ATOM 3228 O O . ARG B 1 50 ? -3.674 -40.906 0.008 1 94.88 50 ARG B O 1
ATOM 3235 N N . LYS B 1 51 ? -2.281 -41.875 1.396 1 93.38 51 LYS B N 1
ATOM 3236 C CA . LYS B 1 51 ? -3.121 -43.062 1.651 1 93.38 51 LYS B CA 1
ATOM 3237 C C . LYS B 1 51 ? -4.48 -42.625 2.215 1 93.38 51 LYS B C 1
ATOM 3239 O O . LYS B 1 51 ? -5.5 -43.25 1.907 1 93.38 51 LYS B O 1
ATOM 3244 N N . THR B 1 52 ? -4.512 -41.531 2.934 1 93 52 THR B N 1
ATOM 3245 C CA . THR B 1 52 ? -5.723 -41.125 3.635 1 93 52 THR B CA 1
ATOM 3246 C C . THR B 1 52 ? -6.641 -40.312 2.711 1 93 52 THR B C 1
ATOM 3248 O O . THR B 1 52 ? -7.852 -40.25 2.938 1 93 52 THR B O 1
ATOM 3251 N N . ILE B 1 53 ? -6.066 -39.781 1.66 1 93 53 ILE B N 1
ATOM 3252 C CA . ILE B 1 53 ? -6.91 -38.875 0.915 1 93 53 ILE B CA 1
ATOM 3253 C C . ILE B 1 53 ? -7.285 -39.469 -0.432 1 93 53 ILE B C 1
ATOM 3255 O O . ILE B 1 53 ? -8.148 -38.969 -1.14 1 93 53 ILE B O 1
ATOM 3259 N N . LEU B 1 54 ? -6.75 -40.625 -0.776 1 94.5 54 LEU B N 1
ATOM 3260 C CA . LEU B 1 54 ? -7.133 -41.312 -2.004 1 94.5 54 LEU B CA 1
ATOM 3261 C C . LEU B 1 54 ? -8.609 -41.719 -1.97 1 94.5 54 LEU B C 1
ATOM 3263 O O . LEU B 1 54 ? -9.094 -42.219 -0.959 1 94.5 54 LEU B O 1
ATOM 3267 N N . GLY B 1 55 ? -9.32 -41.344 -3.012 1 93.25 55 GLY B N 1
ATOM 3268 C CA . GLY B 1 55 ? -10.727 -41.719 -3.096 1 93.25 55 GLY B CA 1
ATOM 3269 C C . GLY B 1 55 ? -11.656 -40.594 -2.621 1 93.25 55 GLY B C 1
ATOM 3270 O O . GLY B 1 55 ? -12.859 -40.656 -2.863 1 93.25 55 GLY B O 1
ATOM 3271 N N . LEU B 1 56 ? -11.109 -39.594 -2.006 1 93.81 56 LEU B N 1
ATOM 3272 C CA . LEU B 1 56 ? -11.914 -38.469 -1.6 1 93.81 56 LEU B CA 1
ATOM 3273 C C . LEU B 1 56 ? -12.133 -37.5 -2.768 1 93.81 56 LEU B C 1
ATOM 3275 O O . LEU B 1 56 ? -11.414 -37.562 -3.766 1 93.81 56 LEU B O 1
ATOM 3279 N N . LYS B 1 57 ? -13.117 -36.656 -2.584 1 94.19 57 LYS B N 1
ATOM 3280 C CA . LYS B 1 57 ? -13.297 -35.594 -3.557 1 94.19 57 LYS B CA 1
ATOM 3281 C C . LYS B 1 57 ? -12.242 -34.5 -3.381 1 94.19 57 LYS B C 1
ATOM 3283 O O . LYS B 1 57 ? -11.891 -34.156 -2.254 1 94.19 57 LYS B O 1
ATOM 3288 N N . ALA B 1 58 ? -11.734 -33.906 -4.457 1 92 58 ALA B N 1
ATOM 3289 C CA . ALA B 1 58 ? -10.648 -32.938 -4.449 1 92 58 ALA B CA 1
ATOM 3290 C C . ALA B 1 58 ? -11.016 -31.703 -3.625 1 92 58 ALA B C 1
ATOM 3292 O O . ALA B 1 58 ? -10.133 -31.016 -3.1 1 92 58 ALA B O 1
ATOM 3293 N N . GLY B 1 59 ? -12.25 -31.422 -3.373 1 89.31 59 GLY B N 1
ATOM 3294 C CA . GLY B 1 59 ? -12.688 -30.234 -2.652 1 89.31 59 GLY B CA 1
ATOM 3295 C C . GLY B 1 59 ? -12.688 -30.422 -1.146 1 89.31 59 GLY B C 1
ATOM 3296 O O . GLY B 1 59 ? -13.188 -29.562 -0.411 1 89.31 59 GLY B O 1
ATOM 3297 N N . PHE B 1 60 ? -12.07 -31.438 -0.673 1 89.69 60 PHE B N 1
ATOM 3298 C CA . PHE B 1 60 ? -12.148 -31.75 0.751 1 89.69 60 PHE B CA 1
ATOM 3299 C C . PHE B 1 60 ? -11.352 -30.734 1.564 1 89.69 60 PHE B C 1
ATOM 3301 O O . PHE B 1 60 ? -11.609 -30.547 2.754 1 89.69 60 PHE B O 1
ATOM 3308 N N . LEU B 1 61 ? -10.375 -30.031 0.969 1 87.56 61 LEU B N 1
ATOM 3309 C CA . LEU B 1 61 ? -9.531 -29.109 1.713 1 87.56 61 LEU B CA 1
ATOM 3310 C C . LEU B 1 61 ? -10.023 -27.672 1.547 1 87.56 61 LEU B C 1
ATOM 3312 O O . LEU B 1 61 ? -9.336 -26.734 1.938 1 87.56 61 LEU B O 1
ATOM 3316 N N . LYS B 1 62 ? -11.188 -27.5 1.016 1 86.94 62 LYS B N 1
ATOM 3317 C CA . LYS B 1 62 ? -11.734 -26.156 0.773 1 86.94 62 LYS B CA 1
ATOM 3318 C C . LYS B 1 62 ? -11.891 -25.391 2.078 1 86.94 62 LYS B C 1
ATOM 3320 O O . LYS B 1 62 ? -12.336 -25.938 3.084 1 86.94 62 LYS B O 1
ATOM 3325 N N . SER B 1 63 ? -11.43 -24.156 2.07 1 78.81 63 SER B N 1
ATOM 3326 C CA . SER B 1 63 ? -11.555 -23.297 3.25 1 78.81 63 SER B CA 1
ATOM 3327 C C . SER B 1 63 ? -12.844 -22.484 3.209 1 78.81 63 SER B C 1
ATOM 3329 O O . SER B 1 63 ? -13.25 -21.906 4.223 1 78.81 63 SER B O 1
ATOM 3331 N N . GLN B 1 64 ? -13.531 -22.281 2.02 1 77.69 64 GLN B N 1
ATOM 3332 C CA . GLN B 1 64 ? -14.711 -21.453 1.769 1 77.69 64 GLN B CA 1
ATOM 3333 C C . GLN B 1 64 ? -14.336 -19.984 1.66 1 77.69 64 GLN B C 1
ATOM 3335 O O . GLN B 1 64 ? -15.211 -19.109 1.668 1 77.69 64 GLN B O 1
ATOM 3340 N N . LEU B 1 65 ? -13.062 -19.781 1.621 1 72.19 65 LEU B N 1
ATOM 3341 C CA . LEU B 1 65 ? -12.594 -18.406 1.507 1 72.19 65 LEU B CA 1
ATOM 3342 C C . LEU B 1 65 ? -12.297 -18.047 0.054 1 72.19 65 LEU B C 1
ATOM 3344 O O . LEU B 1 65 ? -12.117 -16.875 -0.28 1 72.19 65 LEU B O 1
ATOM 3348 N N . THR B 1 66 ? -12.289 -19.031 -0.789 1 77.88 66 THR B N 1
ATOM 3349 C CA . THR B 1 66 ? -12.188 -18.766 -2.219 1 77.88 66 THR B CA 1
ATOM 3350 C C . THR B 1 66 ? -13.469 -18.109 -2.734 1 77.88 66 THR B C 1
ATOM 3352 O O . THR B 1 66 ? -14.57 -18.578 -2.449 1 77.88 66 THR B O 1
ATOM 3355 N N . PRO B 1 67 ? -13.312 -17.062 -3.461 1 70.56 67 PRO B N 1
ATOM 3356 C CA . PRO B 1 67 ? -14.508 -16.406 -3.988 1 70.56 67 PRO B CA 1
ATOM 3357 C C . PRO B 1 67 ? -15.406 -17.344 -4.789 1 70.56 67 PRO B C 1
ATOM 3359 O O . PRO B 1 67 ? -14.906 -18.203 -5.52 1 70.56 67 PRO B O 1
ATOM 3362 N N . LYS B 1 68 ? -16.672 -17.109 -4.66 1 79.5 68 LYS B N 1
ATOM 3363 C CA . LYS B 1 68 ? -17.656 -17.938 -5.34 1 79.5 68 LYS B CA 1
ATOM 3364 C C . LYS B 1 68 ? -17.5 -17.859 -6.855 1 79.5 68 LYS B C 1
ATOM 3366 O O . LYS B 1 68 ? -17.656 -18.859 -7.562 1 79.5 68 LYS B O 1
ATOM 3371 N N . THR B 1 69 ? -17.156 -16.688 -7.273 1 78.12 69 THR B N 1
ATOM 3372 C CA . THR B 1 69 ? -16.969 -16.484 -8.703 1 78.12 69 THR B CA 1
ATOM 3373 C C . THR B 1 69 ? -15.828 -17.344 -9.234 1 78.12 69 THR B C 1
ATOM 3375 O O . THR B 1 69 ? -15.938 -17.922 -10.32 1 78.12 69 THR B O 1
ATOM 3378 N N . THR B 1 70 ? -14.82 -17.469 -8.43 1 81.44 70 THR B N 1
ATOM 3379 C CA . THR B 1 70 ? -13.68 -18.297 -8.805 1 81.44 70 THR B CA 1
ATOM 3380 C C . THR B 1 70 ? -14.078 -19.766 -8.883 1 81.44 70 THR B C 1
ATOM 3382 O O . THR B 1 70 ? -13.734 -20.453 -9.844 1 81.44 70 THR B O 1
ATOM 3385 N N . HIS B 1 71 ? -14.867 -20.203 -7.984 1 85.75 71 HIS B N 1
ATOM 3386 C CA . HIS B 1 71 ? -15.297 -21.594 -7.965 1 85.75 71 HIS B CA 1
ATOM 3387 C C . HIS B 1 71 ? -16.219 -21.891 -9.141 1 85.75 71 HIS B C 1
ATOM 3389 O O . HIS B 1 71 ? -16.141 -22.969 -9.734 1 85.75 71 HIS B O 1
ATOM 3395 N N . GLN B 1 72 ? -17.016 -20.953 -9.375 1 88.19 72 GLN B N 1
ATOM 3396 C CA . GLN B 1 72 ? -17.938 -21.125 -10.492 1 88.19 72 GLN B CA 1
ATOM 3397 C C . GLN B 1 72 ? -17.172 -21.234 -11.812 1 88.19 72 GLN B C 1
ATOM 3399 O O . GLN B 1 72 ? -17.484 -22.094 -12.648 1 88.19 72 GLN B O 1
ATOM 3404 N N . GLN B 1 73 ? -16.25 -20.375 -11.953 1 88.88 73 GLN B N 1
ATOM 3405 C CA . GLN B 1 73 ? -15.43 -20.422 -13.156 1 88.88 73 GLN B CA 1
ATOM 3406 C C . GLN B 1 73 ? -14.695 -21.766 -13.273 1 88.88 73 GLN B C 1
ATOM 3408 O O . GLN B 1 73 ? -14.617 -22.328 -14.359 1 88.88 73 GLN B O 1
ATOM 3413 N N . LEU B 1 74 ? -14.219 -22.203 -12.18 1 91.19 74 LEU B N 1
ATOM 3414 C CA . LEU B 1 74 ? -13.523 -23.484 -12.117 1 91.19 74 LEU B CA 1
ATOM 3415 C C . LEU B 1 74 ? -14.445 -24.625 -12.539 1 91.19 74 LEU B C 1
ATOM 3417 O O . LEU B 1 74 ? -14.109 -25.406 -13.43 1 91.19 74 LEU B O 1
ATOM 3421 N N . LYS B 1 75 ? -15.562 -24.688 -12 1 91.38 75 LYS B N 1
ATOM 3422 C CA . LYS B 1 75 ? -16.516 -25.75 -12.289 1 91.38 75 LYS B CA 1
ATOM 3423 C C . LYS B 1 75 ? -16.938 -25.719 -13.758 1 91.38 75 LYS B C 1
ATOM 3425 O O . LYS B 1 75 ? -17 -26.766 -14.406 1 91.38 75 LYS B O 1
ATOM 3430 N N . GLU B 1 76 ? -17.219 -24.562 -14.172 1 93.19 76 GLU B N 1
ATOM 3431 C CA . GLU B 1 76 ? -17.672 -24.406 -15.555 1 93.19 76 GLU B CA 1
ATOM 3432 C C . GLU B 1 76 ? -16.594 -24.859 -16.531 1 93.19 76 GLU B C 1
ATOM 3434 O O . GLU B 1 76 ? -16.891 -25.562 -17.5 1 93.19 76 GLU B O 1
ATOM 3439 N N . SER B 1 77 ? -15.414 -24.5 -16.297 1 94.19 77 SER B N 1
ATOM 3440 C CA . SER B 1 77 ? -14.32 -24.875 -17.188 1 94.19 77 SER B CA 1
ATOM 3441 C C . SER B 1 77 ? -14.133 -26.391 -17.203 1 94.19 77 SER B C 1
ATOM 3443 O O . SER B 1 77 ? -14 -27 -18.281 1 94.19 77 SER B O 1
ATOM 3445 N N . LEU B 1 78 ? -14.18 -27.016 -16.078 1 93.25 78 LEU B N 1
ATOM 3446 C CA . LEU B 1 78 ? -13.914 -28.453 -16 1 93.25 78 LEU B CA 1
ATOM 3447 C C . LEU B 1 78 ? -15.078 -29.25 -16.578 1 93.25 78 LEU B C 1
ATOM 3449 O O . LEU B 1 78 ? -14.867 -30.328 -17.172 1 93.25 78 LEU B O 1
ATOM 3453 N N . LEU B 1 79 ? -16.266 -28.734 -16.391 1 92 79 LEU B N 1
ATOM 3454 C CA . LEU B 1 79 ? -17.438 -29.375 -16.984 1 92 79 LEU B CA 1
ATOM 3455 C C . LEU B 1 79 ? -17.312 -29.422 -18.5 1 92 79 LEU B C 1
ATOM 3457 O O . LEU B 1 79 ? -17.766 -30.375 -19.141 1 92 79 LEU B O 1
ATOM 3461 N N . ASN B 1 80 ? -16.703 -28.422 -19.031 1 94.25 80 ASN B N 1
ATOM 3462 C CA . ASN B 1 80 ? -16.516 -28.344 -20.469 1 94.25 80 ASN B CA 1
ATOM 3463 C C . ASN B 1 80 ? -15.172 -28.953 -20.891 1 94.25 80 ASN B C 1
ATOM 3465 O O . ASN B 1 80 ? -14.727 -28.766 -22.031 1 94.25 80 ASN B O 1
ATOM 3469 N N . GLN B 1 81 ? -14.5 -29.578 -19.922 1 93.62 81 GLN B N 1
ATOM 3470 C CA . GLN B 1 81 ? -13.227 -30.234 -20.156 1 93.62 81 GLN B CA 1
ATOM 3471 C C . GLN B 1 81 ? -12.188 -29.266 -20.688 1 93.62 81 GLN B C 1
ATOM 3473 O O . GLN B 1 81 ? -11.414 -29.594 -21.594 1 93.62 81 GLN B O 1
ATOM 3478 N N . GLN B 1 82 ? -12.281 -28.047 -20.188 1 95 82 GLN B N 1
ATOM 3479 C CA . GLN B 1 82 ? -11.312 -27.016 -20.516 1 95 82 GLN B CA 1
ATOM 3480 C C . GLN B 1 82 ? -10.344 -26.781 -19.359 1 95 82 GLN B C 1
ATOM 3482 O O . GLN B 1 82 ? -10.703 -26.969 -18.188 1 95 82 GLN B O 1
ATOM 3487 N N . PRO B 1 83 ? -9.102 -26.422 -19.734 1 95 83 PRO B N 1
ATOM 3488 C CA . PRO B 1 83 ? -8.148 -26.094 -18.672 1 95 83 PRO B CA 1
ATOM 3489 C C . PRO B 1 83 ? -8.57 -24.875 -17.844 1 95 83 PRO B C 1
ATOM 3491 O O . PRO B 1 83 ? -9.336 -24.047 -18.328 1 95 83 PRO B O 1
ATOM 3494 N N . TRP B 1 84 ? -8.156 -24.812 -16.609 1 92.75 84 TRP B N 1
ATOM 3495 C CA . TRP B 1 84 ? -8.469 -23.688 -15.734 1 92.75 84 TRP B CA 1
ATOM 3496 C C . TRP B 1 84 ? -7.285 -23.344 -14.836 1 92.75 84 TRP B C 1
ATOM 3498 O O . TRP B 1 84 ? -6.605 -24.234 -14.328 1 92.75 84 TRP B O 1
ATOM 3508 N N . SER B 1 85 ? -7.004 -22.031 -14.703 1 89.62 85 SER B N 1
ATOM 3509 C CA . SER B 1 85 ? -5.984 -21.547 -13.773 1 89.62 85 SER B CA 1
ATOM 3510 C C . SER B 1 85 ? -6.535 -20.453 -12.867 1 89.62 85 SER B C 1
ATOM 3512 O O . SER B 1 85 ? -7.316 -19.609 -13.312 1 89.62 85 SER B O 1
ATOM 3514 N N . GLY B 1 86 ? -6.121 -20.516 -11.602 1 82.62 86 GLY B N 1
ATOM 3515 C CA . GLY B 1 86 ? -6.574 -19.516 -10.648 1 82.62 86 GLY B CA 1
ATOM 3516 C C . GLY B 1 86 ? -5.984 -19.688 -9.266 1 82.62 86 GLY B C 1
ATOM 3517 O O . GLY B 1 86 ? -5.09 -20.516 -9.07 1 82.62 86 GLY B O 1
ATOM 3518 N N . VAL B 1 87 ? -6.434 -18.891 -8.398 1 81.88 87 VAL B N 1
ATOM 3519 C CA . VAL B 1 87 ? -5.957 -18.922 -7.016 1 81.88 87 VAL B CA 1
ATOM 3520 C C . VAL B 1 87 ? -7.031 -19.531 -6.117 1 81.88 87 VAL B C 1
ATOM 3522 O O . VAL B 1 87 ? -8.203 -19.141 -6.195 1 81.88 87 VAL B O 1
ATOM 3525 N N . LEU B 1 88 ? -6.633 -20.5 -5.355 1 84.25 88 LEU B N 1
ATOM 3526 C CA . LEU B 1 88 ? -7.531 -21.109 -4.383 1 84.25 88 LEU B CA 1
ATOM 3527 C C . LEU B 1 88 ? -7 -20.922 -2.963 1 84.25 88 LEU B C 1
ATOM 3529 O O . LEU B 1 88 ? -5.789 -20.938 -2.742 1 84.25 88 LEU B O 1
ATOM 3533 N N . VAL B 1 89 ? -7.938 -20.703 -2.086 1 81.94 89 VAL B N 1
ATOM 3534 C CA . VAL B 1 89 ? -7.605 -20.688 -0.665 1 81.94 89 VAL B CA 1
ATOM 3535 C C . VAL B 1 89 ? -8.102 -21.969 -0.001 1 81.94 89 VAL B C 1
ATOM 3537 O O . VAL B 1 89 ? -9.305 -22.172 0.172 1 81.94 89 VAL B O 1
ATOM 3540 N N . ASN B 1 90 ? -7.148 -22.844 0.359 1 88.81 90 ASN B N 1
ATOM 3541 C CA . ASN B 1 90 ? -7.465 -24.109 0.991 1 88.81 90 ASN B CA 1
ATOM 3542 C C . ASN B 1 90 ? -6.945 -24.172 2.424 1 88.81 90 ASN B C 1
ATOM 3544 O O . ASN B 1 90 ? -6.379 -23.203 2.924 1 88.81 90 ASN B O 1
ATOM 3548 N N . ARG B 1 91 ? -7.32 -25.188 3.1 1 88.25 91 ARG B N 1
ATOM 3549 C CA . ARG B 1 91 ? -6.855 -25.375 4.469 1 88.25 91 ARG B CA 1
ATOM 3550 C C . ARG B 1 91 ? -5.969 -26.609 4.582 1 88.25 91 ARG B C 1
ATOM 3552 O O . ARG B 1 91 ? -6.359 -27.703 4.164 1 88.25 91 ARG B O 1
ATOM 3559 N N . LYS B 1 92 ? -4.801 -26.438 5.137 1 90.69 92 LYS B N 1
ATOM 3560 C CA . LYS B 1 92 ? -3.898 -27.547 5.402 1 90.69 92 LYS B CA 1
ATOM 3561 C C . LYS B 1 92 ? -4.391 -28.391 6.582 1 90.69 92 LYS B C 1
ATOM 3563 O O . LYS B 1 92 ? -5.375 -28.031 7.234 1 90.69 92 LYS B O 1
ATOM 3568 N N . LYS B 1 93 ? -3.725 -29.5 6.746 1 91.88 93 LYS B N 1
ATOM 3569 C CA . LYS B 1 93 ? -4.102 -30.375 7.848 1 91.88 93 LYS B CA 1
ATOM 3570 C C . LYS B 1 93 ? -3.939 -29.672 9.195 1 91.88 93 LYS B C 1
ATOM 3572 O O . LYS B 1 93 ? -4.719 -29.906 10.117 1 91.88 93 LYS B O 1
ATOM 3577 N N . THR B 1 94 ? -3.033 -28.781 9.32 1 89.5 94 THR B N 1
ATOM 3578 C CA . THR B 1 94 ? -2.748 -28.047 10.539 1 89.5 94 THR B CA 1
ATOM 3579 C C . THR B 1 94 ? -3.82 -26.984 10.797 1 89.5 94 THR B C 1
ATOM 3581 O O . THR B 1 94 ? -3.893 -26.422 11.883 1 89.5 94 THR B O 1
ATOM 3584 N N . GLY B 1 95 ? -4.613 -26.672 9.773 1 86.81 95 GLY B N 1
ATOM 3585 C CA . GLY B 1 95 ? -5.602 -25.609 9.891 1 86.81 95 GLY B CA 1
ATOM 3586 C C . GLY B 1 95 ? -5.156 -24.312 9.242 1 86.81 95 GLY B C 1
ATOM 3587 O O . GLY B 1 95 ? -5.965 -23.406 9.047 1 86.81 95 GLY B O 1
ATOM 3588 N N . GLU B 1 96 ? -3.949 -24.234 8.914 1 83.44 96 GLU B N 1
ATOM 3589 C CA . GLU B 1 96 ? -3.402 -23.047 8.273 1 83.44 96 GLU B CA 1
ATOM 3590 C C . GLU B 1 96 ? -3.975 -22.875 6.867 1 83.44 96 GLU B C 1
ATOM 3592 O O . GLU B 1 96 ? -4.238 -23.859 6.172 1 83.44 96 GLU B O 1
ATOM 3597 N N . LEU B 1 97 ? -4.176 -21.609 6.492 1 80.19 97 LEU B N 1
ATOM 3598 C CA . LEU B 1 97 ? -4.66 -21.328 5.141 1 80.19 97 LEU B CA 1
ATOM 3599 C C . LEU B 1 97 ? -3.545 -21.516 4.117 1 80.19 97 LEU B C 1
ATOM 3601 O O . LEU B 1 97 ? -2.391 -21.172 4.379 1 80.19 97 LEU B O 1
ATOM 3605 N N . TRP B 1 98 ? -3.879 -22.094 3.035 1 83.44 98 TRP B N 1
ATOM 3606 C CA . TRP B 1 98 ? -2.979 -22.344 1.918 1 83.44 98 TRP B CA 1
ATOM 3607 C C . TRP B 1 98 ? -3.422 -21.578 0.675 1 83.44 98 TRP B C 1
ATOM 3609 O O . TRP B 1 98 ? -4.324 -22.016 -0.042 1 83.44 98 TRP B O 1
ATOM 3619 N N . HIS B 1 99 ? -2.771 -20.391 0.485 1 78.12 99 HIS B N 1
ATOM 3620 C CA . HIS B 1 99 ? -2.986 -19.656 -0.757 1 78.12 99 HIS B CA 1
ATOM 3621 C C . HIS B 1 99 ? -2.146 -20.234 -1.892 1 78.12 99 HIS B C 1
ATOM 3623 O O . HIS B 1 99 ? -0.917 -20.141 -1.868 1 78.12 99 HIS B O 1
ATOM 3629 N N . SER B 1 100 ? -2.803 -20.766 -2.893 1 84 100 SER B N 1
ATOM 3630 C CA . SER B 1 100 ? -2.055 -21.453 -3.945 1 84 100 SER B CA 1
ATOM 3631 C C . SER B 1 100 ? -2.588 -21.094 -5.328 1 84 100 SER B C 1
ATOM 3633 O O . SER B 1 100 ? -3.793 -20.891 -5.5 1 84 100 SER B O 1
ATOM 3635 N N . SER B 1 101 ? -1.699 -20.859 -6.199 1 86.12 101 SER B N 1
ATOM 3636 C CA . SER B 1 101 ? -2.053 -20.828 -7.613 1 86.12 101 SER B CA 1
ATOM 3637 C C . SER B 1 101 ? -2.131 -22.234 -8.195 1 86.12 101 SER B C 1
ATOM 3639 O O . SER B 1 101 ? -1.232 -23.047 -7.988 1 86.12 101 SER B O 1
ATOM 3641 N N . ILE B 1 102 ? -3.262 -22.547 -8.852 1 90.31 102 ILE B N 1
ATOM 3642 C CA . ILE B 1 102 ? -3.432 -23.891 -9.406 1 90.31 102 ILE B CA 1
ATOM 3643 C C . ILE B 1 102 ? -3.727 -23.797 -10.906 1 90.31 102 ILE B C 1
ATOM 3645 O O . ILE B 1 102 ? -4.402 -22.875 -11.352 1 90.31 102 ILE B O 1
ATOM 3649 N N . THR B 1 103 ? -3.146 -24.719 -11.656 1 93 103 THR B N 1
ATOM 3650 C CA . THR B 1 103 ? -3.549 -24.984 -13.031 1 93 103 THR B CA 1
ATOM 3651 C C . THR B 1 103 ? -4.047 -26.422 -13.172 1 93 103 THR B C 1
ATOM 3653 O O . THR B 1 103 ? -3.355 -27.375 -12.789 1 93 103 THR B O 1
ATOM 3656 N N . ILE B 1 104 ? -5.27 -26.562 -13.664 1 95.75 104 ILE B N 1
ATOM 3657 C CA . ILE B 1 104 ? -5.867 -27.891 -13.867 1 95.75 104 ILE B CA 1
ATOM 3658 C C . ILE B 1 104 ? -5.914 -28.203 -15.359 1 95.75 104 ILE B C 1
ATOM 3660 O O . ILE B 1 104 ? -6.473 -27.438 -16.156 1 95.75 104 ILE B O 1
ATOM 3664 N N . THR B 1 105 ? -5.383 -29.344 -15.719 1 96.94 105 THR B N 1
ATOM 3665 C CA . THR B 1 105 ? -5.312 -29.797 -17.109 1 96.94 105 THR B CA 1
ATOM 3666 C C . THR B 1 105 ? -6.184 -31.031 -17.312 1 96.94 105 THR B C 1
ATOM 3668 O O . THR B 1 105 ? -5.922 -32.094 -16.734 1 96.94 105 THR B O 1
ATOM 3671 N N . PRO B 1 106 ? -7.188 -30.906 -18.125 1 96.94 106 PRO B N 1
ATOM 3672 C CA . PRO B 1 106 ? -7.934 -32.094 -18.516 1 96.94 106 PRO B CA 1
ATOM 3673 C C . PRO B 1 106 ? -7.176 -32.969 -19.5 1 96.94 106 PRO B C 1
ATOM 3675 O O . PRO B 1 106 ? -6.605 -32.469 -20.469 1 96.94 106 PRO B O 1
ATOM 3678 N N . LEU B 1 107 ? -7.113 -34.25 -19.234 1 95.62 107 LEU B N 1
ATOM 3679 C CA . LEU B 1 107 ? -6.449 -35.219 -20.125 1 95.62 107 LEU B CA 1
ATOM 3680 C C . LEU B 1 107 ? -7.387 -36.344 -20.484 1 95.62 107 LEU B C 1
ATOM 3682 O O . LEU B 1 107 ? -8.023 -36.938 -19.609 1 95.62 107 LEU B O 1
ATOM 3686 N N . GLU B 1 108 ? -7.477 -36.625 -21.75 1 93.94 108 GLU B N 1
ATOM 3687 C CA . GLU B 1 108 ? -8.266 -37.75 -22.203 1 93.94 108 GLU B CA 1
ATOM 3688 C C . GLU B 1 108 ? -7.387 -38.969 -22.453 1 93.94 108 GLU B C 1
ATOM 3690 O O . GLU B 1 108 ? -6.48 -38.938 -23.281 1 93.94 108 GLU B O 1
ATOM 3695 N N . ILE B 1 109 ? -7.629 -40.031 -21.703 1 91.38 109 ILE B N 1
ATOM 3696 C CA . ILE B 1 109 ? -6.891 -41.281 -21.859 1 91.38 109 ILE B CA 1
ATOM 3697 C C . ILE B 1 109 ? -7.871 -42.438 -22.062 1 91.38 109 ILE B C 1
ATOM 3699 O O . ILE B 1 109 ? -8.664 -42.75 -21.172 1 91.38 109 ILE B O 1
ATOM 3703 N N . GLU B 1 110 ? -7.77 -43.125 -23.234 1 89.06 110 GLU B N 1
ATOM 3704 C CA . GLU B 1 110 ? -8.602 -44.281 -23.562 1 89.06 110 GLU B CA 1
ATOM 3705 C C . GLU B 1 110 ? -10.078 -43.969 -23.375 1 89.06 110 GLU B C 1
ATOM 3707 O O . GLU B 1 110 ? -10.805 -44.75 -22.75 1 89.06 110 GLU B O 1
ATOM 3712 N N . GLY B 1 111 ? -10.484 -42.75 -23.719 1 89.25 111 GLY B N 1
ATOM 3713 C CA . GLY B 1 111 ? -11.891 -42.375 -23.734 1 89.25 111 GLY B CA 1
ATOM 3714 C C . GLY B 1 111 ? -12.375 -41.844 -22.406 1 89.25 111 GLY B C 1
ATOM 3715 O O . GLY B 1 111 ? -13.547 -41.469 -22.266 1 89.25 111 GLY B O 1
ATOM 3716 N N . LYS B 1 112 ? -11.477 -41.844 -21.422 1 92.5 112 LYS B N 1
ATOM 3717 C CA . LYS B 1 112 ? -11.836 -41.312 -20.109 1 92.5 112 LYS B CA 1
ATOM 3718 C C . LYS B 1 112 ? -11.062 -40.031 -19.797 1 92.5 112 LYS B C 1
ATOM 3720 O O . LYS B 1 112 ? -9.891 -39.906 -20.156 1 92.5 112 LYS B O 1
ATOM 3725 N N . TYR B 1 113 ? -11.805 -39.156 -19.125 1 94.62 113 TYR B N 1
ATOM 3726 C CA . TYR B 1 113 ? -11.141 -37.906 -18.766 1 94.62 113 TYR B CA 1
ATOM 3727 C C . TYR B 1 113 ? -10.562 -37.969 -17.359 1 94.62 113 TYR B C 1
ATOM 3729 O O . TYR B 1 113 ? -11.18 -38.531 -16.453 1 94.62 113 TYR B O 1
ATOM 3737 N N . TYR B 1 114 ? -9.352 -37.406 -17.25 1 96.38 114 TYR B N 1
ATOM 3738 C CA . TYR B 1 114 ? -8.656 -37.188 -15.984 1 96.38 114 TYR B CA 1
ATOM 3739 C C . TYR B 1 114 ? -8.227 -35.719 -15.836 1 96.38 114 TYR B C 1
ATOM 3741 O O . TYR B 1 114 ? -8.156 -35 -16.812 1 96.38 114 TYR B O 1
ATOM 3749 N N . TYR B 1 115 ? -8.047 -35.344 -14.609 1 97.19 115 TYR B N 1
ATOM 3750 C CA . TYR B 1 115 ? -7.641 -33.969 -14.352 1 97.19 115 TYR B CA 1
ATOM 3751 C C . TYR B 1 115 ? -6.359 -33.938 -13.531 1 97.19 115 TYR B C 1
ATOM 3753 O O . TYR B 1 115 ? -6.273 -34.562 -12.469 1 97.19 115 TYR B O 1
ATOM 3761 N N . VAL B 1 116 ? -5.371 -33.25 -14.07 1 97.44 116 VAL B N 1
ATOM 3762 C CA . VAL B 1 116 ? -4.102 -33.031 -13.375 1 97.44 116 VAL B CA 1
ATOM 3763 C C . VAL B 1 116 ? -4.02 -31.609 -12.836 1 97.44 116 VAL B C 1
ATOM 3765 O O . VAL B 1 116 ? -3.982 -30.656 -13.609 1 97.44 116 VAL B O 1
ATOM 3768 N N . GLY B 1 117 ? -4.039 -31.484 -11.508 1 96.81 117 GLY B N 1
ATOM 3769 C CA . GLY B 1 117 ? -3.881 -30.203 -10.859 1 96.81 117 GLY B CA 1
ATOM 3770 C C . GLY B 1 117 ? -2.477 -29.953 -10.336 1 96.81 117 GLY B C 1
ATOM 3771 O O . GLY B 1 117 ? -1.943 -30.766 -9.578 1 96.81 117 GLY B O 1
ATOM 3772 N N . VAL B 1 118 ? -1.865 -28.828 -10.758 1 95.75 118 VAL B N 1
ATOM 3773 C CA . VAL B 1 118 ? -0.54 -28.438 -10.297 1 95.75 118 VAL B CA 1
ATOM 3774 C C . VAL B 1 118 ? -0.647 -27.188 -9.422 1 95.75 118 VAL B C 1
ATOM 3776 O O . VAL B 1 118 ? -1.066 -26.125 -9.898 1 95.75 118 VAL B O 1
ATOM 3779 N N . PHE B 1 119 ? -0.212 -27.344 -8.117 1 92.56 119 PHE B N 1
ATOM 3780 C CA . PHE B 1 119 ? -0.316 -26.281 -7.129 1 92.56 119 PHE B CA 1
ATOM 3781 C C . PHE B 1 119 ? 1.04 -25.625 -6.895 1 92.56 119 PHE B C 1
ATOM 3783 O O . PHE B 1 119 ? 2.062 -26.312 -6.832 1 92.56 119 PHE B O 1
ATOM 3790 N N . ARG B 1 120 ? 0.924 -24.281 -6.699 1 85.75 120 ARG B N 1
ATOM 3791 C CA . ARG B 1 120 ? 2.098 -23.531 -6.25 1 85.75 120 ARG B CA 1
ATOM 3792 C C . ARG B 1 120 ? 1.732 -22.547 -5.141 1 85.75 120 ARG B C 1
ATOM 3794 O O . ARG B 1 120 ? 0.762 -21.797 -5.262 1 85.75 120 ARG B O 1
ATOM 3801 N N . GLU B 1 121 ? 2.549 -22.578 -4.141 1 78.5 121 GLU B N 1
ATOM 3802 C CA . GLU B 1 121 ? 2.299 -21.688 -3.008 1 78.5 121 GLU B CA 1
ATOM 3803 C C . GLU B 1 121 ? 2.676 -20.25 -3.346 1 78.5 121 GLU B C 1
ATOM 3805 O O . GLU B 1 121 ? 3.74 -20 -3.912 1 78.5 121 GLU B O 1
ATOM 3810 N N . LEU B 1 122 ? 1.795 -19.359 -3.139 1 69.62 122 LEU B N 1
ATOM 3811 C CA . LEU B 1 122 ? 2.02 -17.953 -3.48 1 69.62 122 LEU B CA 1
ATOM 3812 C C . LEU B 1 122 ? 2.736 -17.234 -2.346 1 69.62 122 LEU B C 1
ATOM 3814 O O . LEU B 1 122 ? 3.469 -16.266 -2.586 1 69.62 122 LEU B O 1
ATOM 3818 N N . GLU B 1 123 ? 2.434 -17.469 -1.057 1 58.72 123 GLU B N 1
ATOM 3819 C CA . GLU B 1 123 ? 3.016 -16.75 0.073 1 58.72 123 GLU B CA 1
ATOM 3820 C C . GLU B 1 123 ? 4.527 -16.938 0.124 1 58.72 123 GLU B C 1
ATOM 3822 O O . GLU B 1 123 ? 5.25 -16.047 0.594 1 58.72 123 GLU B O 1
ATOM 3827 N N . GLN B 1 124 ? 5.055 -18.094 -0.273 1 56.72 124 GLN B N 1
ATOM 3828 C CA . GLN B 1 124 ? 6.469 -18.438 -0.127 1 56.72 124 GLN B CA 1
ATOM 3829 C C . GLN B 1 124 ? 7.227 -18.188 -1.427 1 56.72 124 GLN B C 1
ATOM 3831 O O . GLN B 1 124 ? 8.156 -18.922 -1.762 1 56.72 124 GLN B O 1
ATOM 3836 N N . LEU B 1 125 ? 6.691 -17.078 -2.123 1 57.81 125 LEU B N 1
ATOM 3837 C CA . LEU B 1 125 ? 7.508 -16.828 -3.303 1 57.81 125 LEU B CA 1
ATOM 3838 C C . LEU B 1 125 ? 8.805 -16.109 -2.926 1 57.81 125 LEU B C 1
ATOM 3840 O O . LEU B 1 125 ? 8.789 -15.18 -2.123 1 57.81 125 LEU B O 1
ATOM 3844 N N . PRO B 1 126 ? 9.945 -16.703 -3.217 1 52.88 126 PRO B N 1
ATOM 3845 C CA . PRO B 1 126 ? 11.219 -16.125 -2.781 1 52.88 126 PRO B CA 1
ATOM 3846 C C . PRO B 1 126 ? 11.305 -14.633 -3.061 1 52.88 126 PRO B C 1
ATOM 3848 O O . PRO B 1 126 ? 12.055 -13.914 -2.385 1 52.88 126 PRO B O 1
ATOM 3851 N N . GLN B 1 127 ? 10.578 -14.188 -4.148 1 57.12 127 GLN B N 1
ATOM 3852 C CA . GLN B 1 127 ? 10.656 -12.766 -4.441 1 57.12 127 GLN B CA 1
ATOM 3853 C C . GLN B 1 127 ? 9.266 -12.18 -4.711 1 57.12 127 GLN B C 1
ATOM 3855 O O . GLN B 1 127 ? 8.469 -12.781 -5.426 1 57.12 127 GLN B O 1
ATOM 3860 N N . GLY B 1 128 ? 8.898 -11.117 -3.982 1 61.03 128 GLY B N 1
ATOM 3861 C CA . GLY B 1 128 ? 7.645 -10.398 -4.133 1 61.03 128 GLY B CA 1
ATOM 3862 C C . GLY B 1 128 ? 6.602 -10.789 -3.102 1 61.03 128 GLY B C 1
ATOM 3863 O O . GLY B 1 128 ? 6.93 -11.406 -2.084 1 61.03 128 GLY B O 1
ATOM 3864 N N . ILE B 1 129 ? 5.582 -10.164 -3.145 1 65.19 129 ILE B N 1
ATOM 3865 C CA . ILE B 1 129 ? 4.488 -10.469 -2.227 1 65.19 129 ILE B CA 1
ATOM 3866 C C . ILE B 1 129 ? 3.199 -10.688 -3.014 1 65.19 129 ILE B C 1
ATOM 3868 O O . ILE B 1 129 ? 2.977 -10.039 -4.043 1 65.19 129 ILE B O 1
ATOM 3872 N N . TYR B 1 130 ? 2.613 -11.758 -2.764 1 64.06 130 TYR B N 1
ATOM 3873 C CA . TYR B 1 130 ? 1.253 -11.945 -3.256 1 64.06 130 TYR B CA 1
ATOM 3874 C C . TYR B 1 130 ? 0.231 -11.438 -2.25 1 64.06 130 TYR B C 1
ATOM 3876 O O . TYR B 1 130 ? 0.296 -11.766 -1.063 1 64.06 130 TYR B O 1
ATOM 3884 N N . LEU B 1 131 ? -0.523 -10.445 -2.793 1 66 131 LEU B N 1
ATOM 3885 C CA . LEU B 1 131 ? -1.646 -9.969 -1.993 1 66 131 LEU B CA 1
ATOM 3886 C C . LEU B 1 131 ? -2.967 -10.508 -2.531 1 66 131 LEU B C 1
ATOM 3888 O O . LEU B 1 131 ? -3.314 -10.266 -3.689 1 66 131 LEU B O 1
ATOM 3892 N N . SER B 1 132 ? -3.557 -11.297 -1.698 1 62.75 132 SER B N 1
ATOM 3893 C CA . SER B 1 132 ? -4.91 -11.711 -2.055 1 62.75 132 SER B CA 1
ATOM 3894 C C . SER B 1 132 ? -5.836 -10.508 -2.211 1 62.75 132 SER B C 1
ATOM 3896 O O . SER B 1 132 ? -5.48 -9.391 -1.828 1 62.75 132 SER B O 1
ATOM 3898 N N . GLU B 1 133 ? -6.961 -10.719 -2.795 1 65.12 133 GLU B N 1
ATOM 3899 C CA . GLU B 1 133 ? -7.918 -9.625 -2.949 1 65.12 133 GLU B CA 1
ATOM 3900 C C . GLU B 1 133 ? -8.312 -9.047 -1.595 1 65.12 133 GLU B C 1
ATOM 3902 O O . GLU B 1 133 ? -8.391 -7.824 -1.435 1 65.12 133 GLU B O 1
ATOM 3907 N N . ASP B 1 134 ? -8.547 -9.914 -0.682 1 67.31 134 ASP B N 1
ATOM 3908 C CA . ASP B 1 134 ? -8.922 -9.461 0.653 1 67.31 134 ASP B CA 1
ATOM 3909 C C . ASP B 1 134 ? -7.797 -8.664 1.303 1 67.31 134 ASP B C 1
ATOM 3911 O O . ASP B 1 134 ? -8.047 -7.613 1.907 1 67.31 134 ASP B O 1
ATOM 3915 N N . ARG B 1 135 ? -6.586 -9.141 1.117 1 69 135 ARG B N 1
ATOM 3916 C CA . ARG B 1 135 ? -5.445 -8.445 1.706 1 69 135 ARG B CA 1
ATOM 3917 C C . ARG B 1 135 ? -5.191 -7.113 0.998 1 69 135 ARG B C 1
ATOM 3919 O O . ARG B 1 135 ? -4.777 -6.141 1.627 1 69 135 ARG B O 1
ATOM 3926 N N . LYS B 1 136 ? -5.406 -7.203 -0.279 1 72.69 136 LYS B N 1
ATOM 3927 C CA . LYS B 1 136 ? -5.297 -5.961 -1.037 1 72.69 136 LYS B CA 1
ATOM 3928 C C . LYS B 1 136 ? -6.262 -4.906 -0.508 1 72.69 136 LYS B C 1
ATOM 3930 O O . LYS B 1 136 ? -5.871 -3.766 -0.254 1 72.69 136 LYS B O 1
ATOM 3935 N N . LEU B 1 137 ? -7.496 -5.301 -0.327 1 75.25 137 LEU B N 1
ATOM 3936 C CA . LEU B 1 137 ? -8.523 -4.391 0.16 1 75.25 137 LEU B CA 1
ATOM 3937 C C . LEU B 1 137 ? -8.203 -3.91 1.572 1 75.25 137 LEU B C 1
ATOM 3939 O O . LEU B 1 137 ? -8.398 -2.734 1.892 1 75.25 137 LEU B O 1
ATOM 3943 N N . GLU B 1 138 ? -7.715 -4.785 2.34 1 77.75 138 GLU B N 1
ATOM 3944 C CA . GLU B 1 138 ? -7.348 -4.426 3.707 1 77.75 138 GLU B CA 1
ATOM 3945 C C . GLU B 1 138 ? -6.195 -3.426 3.725 1 77.75 138 GLU B C 1
ATOM 3947 O O . GLU B 1 138 ? -6.211 -2.471 4.504 1 77.75 138 GLU B O 1
ATOM 3952 N N . THR B 1 139 ? -5.25 -3.699 2.893 1 76.56 139 THR B N 1
ATOM 3953 C CA . THR B 1 139 ? -4.121 -2.783 2.789 1 76.56 139 THR B CA 1
ATOM 3954 C C . THR B 1 139 ? -4.582 -1.402 2.332 1 76.56 139 THR B C 1
ATOM 3956 O O . THR B 1 139 ? -4.129 -0.384 2.857 1 76.56 139 THR B O 1
ATOM 3959 N N . GLN B 1 140 ? -5.414 -1.427 1.438 1 78.81 140 GLN B N 1
ATOM 3960 C CA . GLN B 1 140 ? -5.969 -0.169 0.95 1 78.81 140 GLN B CA 1
ATOM 3961 C C . GLN B 1 140 ? -6.691 0.583 2.062 1 78.81 140 GLN B C 1
ATOM 3963 O O . GLN B 1 140 ? -6.512 1.792 2.221 1 78.81 140 GLN B O 1
ATOM 3968 N N . ARG B 1 141 ? -7.539 -0.104 2.791 1 81.62 141 ARG B N 1
ATOM 3969 C CA . ARG B 1 141 ? -8.281 0.491 3.896 1 81.62 141 ARG B CA 1
ATOM 3970 C C . ARG B 1 141 ? -7.336 1.083 4.938 1 81.62 141 ARG B C 1
ATOM 3972 O O . ARG B 1 141 ? -7.574 2.182 5.445 1 81.62 141 ARG B O 1
ATOM 3979 N N . GLU B 1 142 ? -6.324 0.335 5.203 1 80.94 142 GLU B N 1
ATOM 3980 C CA . GLU B 1 142 ? -5.344 0.793 6.184 1 80.94 142 GLU B CA 1
ATOM 3981 C C . GLU B 1 142 ? -4.625 2.051 5.703 1 80.94 142 GLU B C 1
ATOM 3983 O O . GLU B 1 142 ? -4.395 2.977 6.48 1 80.94 142 GLU B O 1
ATOM 3988 N N . LEU B 1 143 ? -4.32 2.041 4.488 1 78.56 143 LEU B N 1
ATOM 3989 C CA . LEU B 1 143 ? -3.629 3.189 3.912 1 78.56 143 LEU B CA 1
ATOM 3990 C C . LEU B 1 143 ? -4.52 4.426 3.934 1 78.56 143 LEU B C 1
ATOM 3992 O O . LEU B 1 143 ? -4.066 5.52 4.285 1 78.56 143 LEU B O 1
ATOM 3996 N N . LEU B 1 144 ? -5.738 4.262 3.59 1 83.5 144 LEU B N 1
ATOM 3997 C CA . LEU B 1 144 ? -6.676 5.379 3.609 1 83.5 144 LEU B CA 1
ATOM 3998 C C . LEU B 1 144 ? -6.859 5.906 5.027 1 83.5 144 LEU B C 1
ATOM 4000 O O . LEU B 1 144 ? -6.961 7.117 5.234 1 83.5 144 LEU B O 1
ATOM 4004 N N . LYS B 1 145 ? -6.918 5.027 5.93 1 85.81 145 LYS B N 1
ATOM 4005 C CA . LYS B 1 145 ? -7.07 5.418 7.332 1 85.81 145 LYS B CA 1
ATOM 4006 C C . LYS B 1 145 ? -5.883 6.246 7.805 1 85.81 145 LYS B C 1
ATOM 4008 O O . LYS B 1 145 ? -6.055 7.277 8.453 1 85.81 145 LYS B O 1
ATOM 4013 N N . VAL B 1 146 ? -4.715 5.797 7.461 1 81.81 146 VAL B N 1
ATOM 4014 C CA . VAL B 1 146 ? -3.504 6.508 7.859 1 81.81 146 VAL B CA 1
ATOM 4015 C C . VAL B 1 146 ? -3.48 7.891 7.215 1 81.81 146 VAL B C 1
ATOM 4017 O O . VAL B 1 146 ? -3.123 8.875 7.863 1 81.81 146 VAL B O 1
ATOM 4020 N N . LEU B 1 147 ? -3.828 7.945 6.023 1 82.31 147 LEU B N 1
ATOM 4021 C CA . LEU B 1 147 ? -3.875 9.219 5.316 1 82.31 147 LEU B CA 1
ATOM 4022 C C . LEU B 1 147 ? -4.875 10.164 5.973 1 82.31 147 LEU B C 1
ATOM 4024 O O . LEU B 1 147 ? -4.57 11.344 6.188 1 82.31 147 LEU B O 1
ATOM 4028 N N . ALA B 1 148 ? -6.047 9.641 6.273 1 89.19 148 ALA B N 1
ATOM 4029 C CA . ALA B 1 148 ? -7.09 10.445 6.906 1 89.19 148 ALA B CA 1
ATOM 4030 C C . ALA B 1 148 ? -6.629 10.969 8.266 1 89.19 148 ALA B C 1
ATOM 4032 O O . ALA B 1 148 ? -6.797 12.156 8.57 1 89.19 148 ALA B O 1
ATOM 4033 N N . ILE B 1 149 ? -6.004 10.141 9.039 1 86.19 149 ILE B N 1
ATOM 4034 C CA . ILE B 1 149 ? -5.539 10.508 10.375 1 86.19 149 ILE B CA 1
ATOM 4035 C C . ILE B 1 149 ? -4.441 11.555 10.266 1 86.19 149 ILE B C 1
ATOM 4037 O O . ILE B 1 149 ? -4.441 12.539 11.008 1 86.19 149 ILE B O 1
ATOM 4041 N N . SER B 1 150 ? -3.568 11.359 9.305 1 83.94 150 SER B N 1
ATOM 4042 C CA . SER B 1 150 ? -2.455 12.281 9.125 1 83.94 150 SER B CA 1
ATOM 4043 C C . SER B 1 150 ? -2.949 13.68 8.766 1 83.94 150 SER B C 1
ATOM 4045 O O . SER B 1 150 ? -2.402 14.68 9.234 1 83.94 150 SER B O 1
ATOM 4047 N N . CYS B 1 151 ? -3.973 13.742 8.031 1 86.06 151 CYS B N 1
ATOM 4048 C CA . CYS B 1 151 ? -4.508 15.023 7.582 1 86.06 151 CYS B CA 1
ATOM 4049 C C . CYS B 1 151 ? -5.258 15.727 8.711 1 86.06 151 CYS B C 1
ATOM 4051 O O . CYS B 1 151 ? -5.398 16.953 8.703 1 86.06 151 CYS B O 1
ATOM 4053 N N . GLU B 1 152 ? -5.738 14.922 9.734 1 86.12 152 GLU B N 1
ATOM 4054 C CA . GLU B 1 152 ? -6.566 15.484 10.797 1 86.12 152 GLU B CA 1
ATOM 4055 C C . GLU B 1 152 ? -5.93 15.273 12.172 1 86.12 152 GLU B C 1
ATOM 4057 O O . GLU B 1 152 ? -6.633 15.18 13.18 1 86.12 152 GLU B O 1
ATOM 4062 N N . ILE B 1 153 ? -4.637 15.211 12.164 1 80.19 153 ILE B N 1
ATOM 4063 C CA . ILE B 1 153 ? -3.898 14.773 13.344 1 80.19 153 ILE B CA 1
ATOM 4064 C C . ILE B 1 153 ? -4.086 15.781 14.469 1 80.19 153 ILE B C 1
ATOM 4066 O O . ILE B 1 153 ? -3.898 15.453 15.648 1 80.19 153 ILE B O 1
ATOM 4070 N N . ARG B 1 154 ? -4.469 16.938 14.234 1 80.12 154 ARG B N 1
ATOM 4071 C CA . ARG B 1 154 ? -4.617 17.984 15.242 1 80.12 154 ARG B CA 1
ATOM 4072 C C . ARG B 1 154 ? -5.891 17.797 16.062 1 80.12 154 ARG B C 1
ATOM 4074 O O . ARG B 1 154 ? -6.043 18.375 17.125 1 80.12 154 ARG B O 1
ATOM 4081 N N . ASP B 1 155 ? -6.805 17.078 15.531 1 81.62 155 ASP B N 1
ATOM 4082 C CA . ASP B 1 155 ? -8.023 16.734 16.25 1 81.62 155 ASP B CA 1
ATOM 4083 C C . ASP B 1 155 ? -7.797 15.523 17.172 1 81.62 155 ASP B C 1
ATOM 4085 O O . ASP B 1 155 ? -7.586 14.406 16.688 1 81.62 155 ASP B O 1
ATOM 4089 N N . PRO B 1 156 ? -7.848 15.742 18.422 1 79.31 156 PRO B N 1
ATOM 4090 C CA . PRO B 1 156 ? -7.57 14.648 19.344 1 79.31 156 PRO B CA 1
ATOM 4091 C C . PRO B 1 156 ? -8.555 13.492 19.203 1 79.31 156 PRO B C 1
ATOM 4093 O O . PRO B 1 156 ? -8.25 12.359 19.594 1 79.31 156 PRO B O 1
ATOM 4096 N N . GLU B 1 157 ? -9.773 13.719 18.703 1 83.44 157 GLU B N 1
ATOM 4097 C CA . GLU B 1 157 ? -10.797 12.688 18.625 1 83.44 157 GLU B CA 1
ATOM 4098 C C . GLU B 1 157 ? -10.914 12.133 17.203 1 83.44 157 GLU B C 1
ATOM 4100 O O . GLU B 1 157 ? -11.867 11.43 16.875 1 83.44 157 GLU B O 1
ATOM 4105 N N . ILE B 1 158 ? -9.969 12.469 16.391 1 86.38 158 ILE B N 1
ATOM 4106 C CA . ILE B 1 158 ? -10.117 12.203 14.961 1 86.38 158 ILE B CA 1
ATOM 4107 C C . ILE B 1 158 ? -10.234 10.695 14.727 1 86.38 158 ILE B C 1
ATOM 4109 O O . ILE B 1 158 ? -11.055 10.25 13.922 1 86.38 158 ILE B O 1
ATOM 4113 N N . GLU B 1 159 ? -9.438 9.883 15.359 1 84.62 159 GLU B N 1
ATOM 4114 C CA . GLU B 1 159 ? -9.438 8.438 15.125 1 84.62 159 GLU B CA 1
ATOM 4115 C C . GLU B 1 159 ? -10.797 7.828 15.438 1 84.62 159 GLU B C 1
ATOM 4117 O O . GLU B 1 159 ? -11.344 7.062 14.641 1 84.62 159 GLU B O 1
ATOM 4122 N N . GLN B 1 160 ? -11.312 8.195 16.609 1 88.75 160 GLN B N 1
ATOM 4123 C CA . GLN B 1 160 ? -12.609 7.668 17.016 1 88.75 160 GLN B CA 1
ATOM 4124 C C . GLN B 1 160 ? -13.719 8.164 16.094 1 88.75 160 GLN B C 1
ATOM 4126 O O . GLN B 1 160 ? -14.633 7.406 15.75 1 88.75 160 GLN B O 1
ATOM 4131 N N . HIS B 1 161 ? -13.617 9.375 15.758 1 91.75 161 HIS B N 1
ATOM 4132 C CA . HIS B 1 161 ? -14.594 9.945 14.836 1 91.75 161 HIS B CA 1
ATOM 4133 C C . HIS B 1 161 ? -14.609 9.188 13.516 1 91.75 161 HIS B C 1
ATOM 4135 O O . HIS B 1 161 ? -15.68 8.812 13.023 1 91.75 161 HIS B O 1
ATOM 4141 N N . LEU B 1 162 ? -13.461 8.945 12.938 1 92.12 162 LEU B N 1
ATOM 4142 C CA . LEU B 1 162 ? -13.359 8.281 11.641 1 92.12 162 LEU B CA 1
ATOM 4143 C C . LEU B 1 162 ? -13.883 6.852 11.719 1 92.12 162 LEU B C 1
ATOM 4145 O O . LEU B 1 162 ? -14.57 6.391 10.797 1 92.12 162 LEU B O 1
ATOM 4149 N N . VAL B 1 163 ? -13.633 6.203 12.781 1 89.75 163 VAL B N 1
ATOM 4150 C CA . VAL B 1 163 ? -14.094 4.832 12.969 1 89.75 163 VAL B CA 1
ATOM 4151 C C . VAL B 1 163 ? -15.617 4.812 13.062 1 89.75 163 VAL B C 1
ATOM 4153 O O . VAL B 1 163 ? -16.266 3.98 12.422 1 89.75 163 VAL B O 1
ATOM 4156 N N . ARG B 1 164 ? -16.156 5.727 13.828 1 93.75 164 ARG B N 1
ATOM 4157 C CA . ARG B 1 164 ? -17.609 5.781 13.984 1 93.75 164 ARG B CA 1
ATOM 4158 C C . ARG B 1 164 ? -18.297 6.117 12.656 1 93.75 164 ARG B C 1
ATOM 4160 O O . ARG B 1 164 ? -19.312 5.52 12.312 1 93.75 164 ARG B O 1
ATOM 4167 N N . VAL B 1 165 ? -17.75 7.031 11.977 1 95.06 165 VAL B N 1
ATOM 4168 C CA . VAL B 1 165 ? -18.328 7.41 10.688 1 95.06 165 VAL B CA 1
ATOM 4169 C C . VAL B 1 165 ? -18.328 6.203 9.75 1 95.06 165 VAL B C 1
ATOM 4171 O O . VAL B 1 165 ? -19.328 5.93 9.078 1 95.06 165 VAL B O 1
ATOM 4174 N N . GLN B 1 166 ? -17.234 5.488 9.688 1 93.81 166 GLN B N 1
ATOM 4175 C CA . GLN B 1 166 ? -17.156 4.305 8.836 1 93.81 166 GLN B CA 1
ATOM 4176 C C . GLN B 1 166 ? -18.172 3.25 9.266 1 93.81 166 GLN B C 1
ATOM 4178 O O . GLN B 1 166 ? -18.828 2.637 8.422 1 93.81 166 GLN B O 1
ATOM 4183 N N . GLN B 1 167 ? -18.328 3.057 10.5 1 93.94 167 GLN B N 1
ATOM 4184 C CA . GLN B 1 167 ? -19.234 2.057 11.031 1 93.94 167 GLN B CA 1
ATOM 4185 C C . GLN B 1 167 ? -20.688 2.402 10.703 1 93.94 167 GLN B C 1
ATOM 4187 O O . GLN B 1 167 ? -21.453 1.552 10.227 1 93.94 167 GLN B O 1
ATOM 4192 N N . TYR B 1 168 ? -21.062 3.627 11.023 1 96.06 168 TYR B N 1
ATOM 4193 C CA . TYR B 1 168 ? -22.438 4.051 10.75 1 96.06 168 TYR B CA 1
ATOM 4194 C C . TYR B 1 168 ? -22.719 4.031 9.25 1 96.06 168 TYR B C 1
ATOM 4196 O O . TYR B 1 168 ? -23.844 3.74 8.828 1 96.06 168 TYR B O 1
ATOM 4204 N N . THR B 1 169 ? -21.688 4.398 8.469 1 97.25 169 THR B N 1
ATOM 4205 C CA . THR B 1 169 ? -21.828 4.312 7.02 1 97.25 169 THR B CA 1
ATOM 4206 C C . THR B 1 169 ? -22.141 2.879 6.594 1 97.25 169 THR B C 1
ATOM 4208 O O . THR B 1 169 ? -23.047 2.643 5.797 1 97.25 169 THR B O 1
ATOM 4211 N N . GLN B 1 170 ? -21.422 1.958 7.145 1 94.5 170 GLN B N 1
ATOM 4212 C CA . GLN B 1 170 ? -21.641 0.548 6.836 1 94.5 170 GLN B CA 1
ATOM 4213 C C . GLN B 1 170 ? -23.047 0.111 7.23 1 94.5 170 GLN B C 1
ATOM 4215 O O . GLN B 1 170 ? -23.75 -0.541 6.445 1 94.5 170 GLN B O 1
ATOM 4220 N N . TYR B 1 171 ? -23.484 0.499 8.406 1 95 171 TYR B N 1
ATOM 4221 C CA . TYR B 1 171 ? -24.812 0.126 8.883 1 95 171 TYR B CA 1
ATOM 4222 C C . TYR B 1 171 ? -25.891 0.684 7.969 1 95 171 TYR B C 1
ATOM 4224 O O . TYR B 1 171 ? -26.844 -0.021 7.621 1 95 171 TYR B O 1
ATOM 4232 N N . LEU B 1 172 ? -25.734 1.91 7.641 1 96.25 172 LEU B N 1
ATOM 4233 C CA . LEU B 1 172 ? -26.734 2.57 6.809 1 96.25 172 LEU B CA 1
ATOM 4234 C C . LEU B 1 172 ? -26.797 1.932 5.426 1 96.25 172 LEU B C 1
ATOM 4236 O O . LEU B 1 172 ? -27.891 1.684 4.902 1 96.25 172 LEU B O 1
ATOM 4240 N N . ILE B 1 173 ? -25.641 1.643 4.84 1 94.5 173 ILE B N 1
ATOM 4241 C CA . ILE B 1 173 ? -25.562 1.047 3.51 1 94.5 173 ILE B CA 1
ATOM 4242 C C . ILE B 1 173 ? -26.172 -0.356 3.537 1 94.5 173 ILE B C 1
ATOM 4244 O O . ILE B 1 173 ? -26.938 -0.721 2.654 1 94.5 173 ILE B O 1
ATOM 4248 N N . ASP B 1 174 ? -25.828 -1.104 4.52 1 90.06 174 ASP B N 1
ATOM 4249 C CA . ASP B 1 174 ? -26.359 -2.455 4.652 1 90.06 174 ASP B CA 1
ATOM 4250 C C . ASP B 1 174 ? -27.891 -2.438 4.766 1 90.06 174 ASP B C 1
ATOM 4252 O O . ASP B 1 174 ? -28.578 -3.229 4.117 1 90.06 174 ASP B O 1
ATOM 4256 N N . GLU B 1 175 ? -28.344 -1.573 5.625 1 91.75 175 GLU B N 1
ATOM 4257 C CA . GLU B 1 175 ? -29.797 -1.461 5.816 1 91.75 175 GLU B CA 1
ATOM 4258 C C . GLU B 1 175 ? -30.484 -0.993 4.539 1 91.75 175 GLU B C 1
ATOM 4260 O O . GLU B 1 175 ? -31.547 -1.492 4.188 1 91.75 175 GLU B O 1
ATOM 4265 N N . TYR B 1 176 ? -29.844 -0.008 3.918 1 91.62 176 TYR B N 1
ATOM 4266 C CA . TYR B 1 176 ? -30.391 0.499 2.664 1 91.62 176 TYR B CA 1
ATOM 4267 C C . TYR B 1 176 ? -30.469 -0.605 1.615 1 91.62 176 TYR B C 1
ATOM 4269 O O . TYR B 1 176 ? -31.453 -0.727 0.901 1 91.62 176 TYR B O 1
ATOM 4277 N N . TYR B 1 177 ? -29.391 -1.343 1.513 1 86.69 177 TYR B N 1
ATOM 4278 C CA . TYR B 1 177 ? -29.328 -2.43 0.543 1 86.69 177 TYR B CA 1
ATOM 4279 C C . TYR B 1 177 ? -30.391 -3.479 0.821 1 86.69 177 TYR B C 1
ATOM 4281 O O . TYR B 1 177 ? -31.016 -4 -0.108 1 86.69 177 TYR B O 1
ATOM 4289 N N . ASN B 1 178 ? -30.594 -3.803 1.977 1 85.06 178 ASN B N 1
ATOM 4290 C CA . ASN B 1 178 ? -31.578 -4.801 2.377 1 85.06 178 ASN B CA 1
ATOM 4291 C C . ASN B 1 178 ? -33 -4.344 2.051 1 85.06 178 ASN B C 1
ATOM 4293 O O . ASN B 1 178 ? -33.844 -5.16 1.699 1 85.06 178 ASN B O 1
ATOM 4297 N N . GLU B 1 179 ? -33.25 -3.086 2.168 1 85.44 179 GLU B N 1
ATOM 4298 C CA . GLU B 1 179 ? -34.594 -2.551 2.008 1 85.44 179 GLU B CA 1
ATOM 4299 C C . GLU B 1 179 ? -34.906 -2.27 0.541 1 85.44 179 GLU B C 1
ATOM 4301 O O . GLU B 1 179 ? -36.062 -2.342 0.122 1 85.44 179 GLU B O 1
ATOM 4306 N N . HIS B 1 180 ? -34 -1.833 -0.221 1 81.44 180 HIS B N 1
ATOM 4307 C CA . HIS B 1 180 ? -34.312 -1.34 -1.56 1 81.44 180 HIS B CA 1
ATOM 4308 C C . HIS B 1 180 ? -33.75 -2.27 -2.629 1 81.44 180 HIS B C 1
ATOM 4310 O O . HIS B 1 180 ? -33.938 -2.039 -3.824 1 81.44 180 HIS B O 1
ATOM 4316 N N . VAL B 1 181 ? -33.5 -3.496 -2.387 1 64.69 181 VAL B N 1
ATOM 4317 C CA . VAL B 1 181 ? -32.906 -4.398 -3.379 1 64.69 181 VAL B CA 1
ATOM 4318 C C . VAL B 1 181 ? -32.125 -3.598 -4.41 1 64.69 181 VAL B C 1
ATOM 4320 O O . VAL B 1 181 ? -32.656 -3.189 -5.438 1 64.69 181 VAL B O 1
ATOM 4323 N N . SER B 1 182 ? -31.188 -2.92 -4.066 1 65.31 182 SER B N 1
ATOM 4324 C CA . SER B 1 182 ? -30.516 -1.899 -4.863 1 65.31 182 SER B CA 1
ATOM 4325 C C . SER B 1 182 ? -29.578 -2.529 -5.895 1 65.31 182 SER B C 1
ATOM 4327 O O . SER B 1 182 ? -29.062 -3.631 -5.684 1 65.31 182 SER B O 1
ATOM 4329 N N . GLU B 1 183 ? -29.656 -1.931 -7.023 1 70.12 183 GLU B N 1
ATOM 4330 C CA . GLU B 1 183 ? -28.797 -2.27 -8.164 1 70.12 183 GLU B CA 1
ATOM 4331 C C . GLU B 1 183 ? -27.375 -1.775 -7.949 1 70.12 183 GLU B C 1
ATOM 4333 O O . GLU B 1 183 ? -26.531 -1.895 -8.836 1 70.12 183 GLU B O 1
ATOM 4338 N N . LEU B 1 184 ? -27.219 -1.342 -6.75 1 79.56 184 LEU B N 1
ATOM 4339 C CA . LEU B 1 184 ? -25.859 -0.832 -6.543 1 79.56 184 LEU B CA 1
ATOM 4340 C C . LEU B 1 184 ? -24.859 -1.977 -6.406 1 79.56 184 LEU B C 1
ATOM 4342 O O . LEU B 1 184 ? -25.156 -2.98 -5.75 1 79.56 184 LEU B O 1
ATOM 4346 N N . CYS B 1 185 ? -23.859 -1.799 -7.094 1 81.38 185 CYS B N 1
ATOM 4347 C CA . CYS B 1 185 ? -22.797 -2.799 -7.105 1 81.38 185 CYS B CA 1
ATOM 4348 C C . CYS B 1 185 ? -22.125 -2.895 -5.742 1 81.38 185 CYS B C 1
ATOM 4350 O O . CYS B 1 185 ? -21.891 -1.877 -5.09 1 81.38 185 CYS B O 1
ATOM 4352 N N . GLU B 1 186 ? -21.859 -4.098 -5.336 1 78.12 186 GLU B N 1
ATOM 4353 C CA . GLU B 1 186 ? -21.234 -4.359 -4.043 1 78.12 186 GLU B CA 1
ATOM 4354 C C . GLU B 1 186 ? -19.891 -3.645 -3.928 1 78.12 186 GLU B C 1
ATOM 4356 O O . GLU B 1 186 ? -19.547 -3.121 -2.863 1 78.12 186 GLU B O 1
ATOM 4361 N N . THR B 1 187 ? -19.203 -3.652 -5.004 1 77.94 187 THR B N 1
ATOM 4362 C CA . THR B 1 187 ? -17.906 -2.988 -5.008 1 77.94 187 THR B CA 1
ATOM 4363 C C . THR B 1 187 ? -18.062 -1.494 -4.738 1 77.94 187 THR B C 1
ATOM 4365 O O . THR B 1 187 ? -17.266 -0.902 -4.016 1 77.94 187 THR B O 1
ATOM 4368 N N . TYR B 1 188 ? -19.125 -0.969 -5.285 1 88 188 TYR B N 1
ATOM 4369 C CA . TYR B 1 188 ? -19.406 0.445 -5.078 1 88 188 TYR B CA 1
ATOM 4370 C C . TYR B 1 188 ? -19.75 0.726 -3.619 1 88 188 TYR B C 1
ATOM 4372 O O . TYR B 1 188 ? -19.219 1.668 -3.025 1 88 188 TYR B O 1
ATOM 4380 N N . LEU B 1 189 ? -20.547 -0.08 -3.047 1 88.31 189 LEU B N 1
ATOM 4381 C CA . LEU B 1 189 ? -20.969 0.085 -1.658 1 88.31 189 LEU B CA 1
ATOM 4382 C C . LEU B 1 189 ? -19.781 -0.051 -0.712 1 88.31 189 LEU B C 1
ATOM 4384 O O . LEU B 1 189 ? -19.641 0.727 0.236 1 88.31 189 LEU B O 1
ATOM 4388 N N . HIS B 1 190 ? -18.922 -0.98 -1.034 1 84.62 190 HIS B N 1
ATOM 4389 C CA . HIS B 1 190 ? -17.719 -1.162 -0.233 1 84.62 190 HIS B CA 1
ATOM 4390 C C . HIS B 1 190 ? -16.812 0.058 -0.323 1 84.62 190 HIS B C 1
ATOM 4392 O O . HIS B 1 190 ? -16.203 0.455 0.67 1 84.62 190 HIS B O 1
ATOM 4398 N N . ASN B 1 191 ? -16.781 0.617 -1.485 1 89.06 191 ASN B N 1
ATOM 4399 C CA . ASN B 1 191 ? -15.961 1.809 -1.682 1 89.06 191 ASN B CA 1
ATOM 4400 C C . ASN B 1 191 ? -16.484 2.988 -0.867 1 89.06 191 ASN B C 1
ATOM 4402 O O . ASN B 1 191 ? -15.703 3.785 -0.346 1 89.06 191 ASN B O 1
ATOM 4406 N N . ILE B 1 192 ? -17.766 3.061 -0.757 1 94.25 192 ILE B N 1
ATOM 4407 C CA . ILE B 1 192 ? -18.359 4.145 0.022 1 94.25 192 ILE B CA 1
ATOM 4408 C C . ILE B 1 192 ? -17.938 4.023 1.482 1 94.25 192 ILE B C 1
ATOM 4410 O O . ILE B 1 192 ? -17.516 5.004 2.096 1 94.25 192 ILE B O 1
ATOM 4414 N N . ILE B 1 193 ? -18.031 2.822 1.931 1 93.19 193 ILE B N 1
ATOM 4415 C CA . ILE B 1 193 ? -17.688 2.568 3.328 1 93.19 193 ILE B CA 1
ATOM 4416 C C . ILE B 1 193 ? -16.219 2.9 3.58 1 93.19 193 ILE B C 1
ATOM 4418 O O . ILE B 1 193 ? -15.898 3.652 4.504 1 93.19 193 ILE B O 1
ATOM 4422 N N . HIS B 1 194 ? -15.375 2.531 2.74 1 89.56 194 HIS B N 1
ATOM 4423 C CA . HIS B 1 194 ? -13.945 2.668 2.957 1 89.56 194 HIS B CA 1
ATOM 4424 C C . HIS B 1 194 ? -13.484 4.105 2.73 1 89.56 194 HIS B C 1
ATOM 4426 O O . HIS B 1 194 ? -12.594 4.598 3.432 1 89.56 194 HIS B O 1
ATOM 4432 N N . CYS B 1 195 ? -14.07 4.754 1.806 1 92.88 195 CYS B N 1
ATOM 4433 C CA . CYS B 1 195 ? -13.633 6.098 1.435 1 92.88 195 CYS B CA 1
ATOM 4434 C C . CYS B 1 195 ? -14.258 7.145 2.346 1 92.88 195 CYS B C 1
ATOM 4436 O O . CYS B 1 195 ? -13.828 8.297 2.361 1 92.88 195 CYS B O 1
ATOM 4438 N N . SER B 1 196 ? -15.227 6.723 3.16 1 95.88 196 SER B N 1
ATOM 4439 C CA . SER B 1 196 ? -15.922 7.668 4.023 1 95.88 196 SER B CA 1
ATOM 4440 C C . SER B 1 196 ? -14.953 8.375 4.969 1 95.88 196 SER B C 1
ATOM 4442 O O . SER B 1 196 ? -15.172 9.523 5.344 1 95.88 196 SER B O 1
ATOM 4444 N N . ILE B 1 197 ? -13.867 7.742 5.277 1 93.12 197 ILE B N 1
ATOM 4445 C CA . ILE B 1 197 ? -12.93 8.25 6.273 1 93.12 197 ILE B CA 1
ATOM 4446 C C . ILE B 1 197 ? -12.211 9.477 5.73 1 93.12 197 ILE B C 1
ATOM 4448 O O . ILE B 1 197 ? -11.641 10.266 6.496 1 93.12 197 ILE B O 1
ATOM 4452 N N . LEU B 1 198 ? -12.258 9.719 4.438 1 93.69 198 LEU B N 1
ATOM 4453 C CA . LEU B 1 198 ? -11.5 10.797 3.805 1 93.69 198 LEU B CA 1
ATOM 4454 C C . LEU B 1 198 ? -12.336 12.07 3.709 1 93.69 198 LEU B C 1
ATOM 4456 O O . LEU B 1 198 ? -11.867 13.094 3.209 1 93.69 198 LEU B O 1
ATOM 4460 N N . HIS B 1 199 ? -13.57 12.133 4.219 1 96.75 199 HIS B N 1
ATOM 4461 C CA . HIS B 1 199 ? -14.531 13.188 3.922 1 96.75 199 HIS B CA 1
ATOM 4462 C C . HIS B 1 199 ? -14 14.555 4.352 1 96.75 199 HIS B C 1
ATOM 4464 O O . HIS B 1 199 ? -14.266 15.562 3.693 1 96.75 199 HIS B O 1
ATOM 4470 N N . ASP B 1 200 ? -13.164 14.562 5.383 1 95.88 200 ASP B N 1
ATOM 4471 C CA . ASP B 1 200 ? -12.789 15.836 5.992 1 95.88 200 ASP B CA 1
ATOM 4472 C C . ASP B 1 200 ? -11.289 16.094 5.852 1 95.88 200 ASP B C 1
ATOM 4474 O O . ASP B 1 200 ? -10.719 16.906 6.582 1 95.88 200 ASP B O 1
ATOM 4478 N N . ILE B 1 201 ? -10.609 15.453 4.914 1 92.81 201 ILE B N 1
ATOM 4479 C CA . ILE B 1 201 ? -9.164 15.586 4.801 1 92.81 201 ILE B CA 1
ATOM 4480 C C . ILE B 1 201 ? -8.805 17.031 4.438 1 92.81 201 ILE B C 1
ATOM 4482 O O . ILE B 1 201 ? -7.688 17.484 4.711 1 92.81 201 ILE B O 1
ATOM 4486 N N . GLY B 1 202 ? -9.734 17.797 3.848 1 93.75 202 GLY B N 1
ATOM 4487 C CA . GLY B 1 202 ? -9.5 19.172 3.461 1 93.75 202 GLY B CA 1
ATOM 4488 C C . GLY B 1 202 ? -9.344 20.109 4.645 1 93.75 202 GLY B C 1
ATOM 4489 O O . GLY B 1 202 ? -8.844 21.219 4.5 1 93.75 202 GLY B O 1
ATOM 4490 N N . LYS B 1 203 ? -9.734 19.688 5.852 1 92.5 203 LYS B N 1
ATOM 4491 C CA . LYS B 1 203 ? -9.594 20.5 7.059 1 92.5 203 LYS B CA 1
ATOM 4492 C C . LYS B 1 203 ? -8.117 20.75 7.371 1 92.5 203 LYS B C 1
ATOM 4494 O O . LYS B 1 203 ? -7.793 21.688 8.094 1 92.5 203 LYS B O 1
ATOM 4499 N N . ALA B 1 204 ? -7.332 1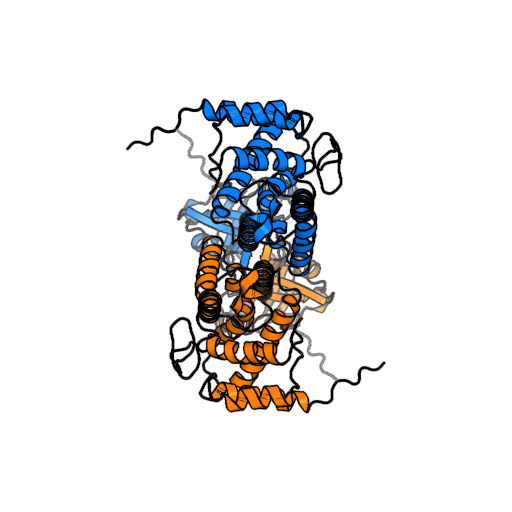9.922 6.82 1 88.31 204 ALA B N 1
ATOM 4500 C CA . ALA B 1 204 ? -5.895 20.094 7.012 1 88.31 204 ALA B CA 1
ATOM 4501 C C . ALA B 1 204 ? -5.43 21.438 6.457 1 88.31 204 ALA B C 1
ATOM 4503 O O . ALA B 1 204 ? -4.43 22 6.922 1 88.31 204 ALA B O 1
ATOM 4504 N N . GLY B 1 205 ? -6.176 21.969 5.543 1 86.44 205 GLY B N 1
ATOM 4505 C CA . GLY B 1 205 ? -5.805 23.234 4.91 1 86.44 205 GLY B CA 1
ATOM 4506 C C . GLY B 1 205 ? -6.438 24.438 5.574 1 86.44 205 GLY B C 1
ATOM 4507 O O . GLY B 1 205 ? -6.152 25.578 5.199 1 86.44 205 GLY B O 1
ATOM 4508 N N . ILE B 1 206 ? -7.277 24.266 6.57 1 89.69 206 ILE B N 1
ATOM 4509 C CA . ILE B 1 206 ? -7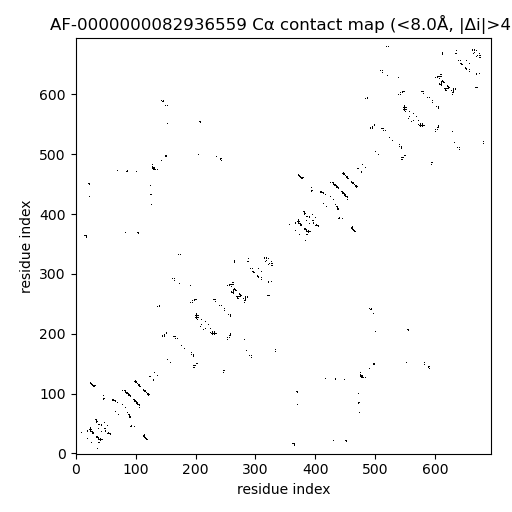.969 25.344 7.258 1 89.69 206 ILE B CA 1
ATOM 4510 C C . ILE B 1 206 ? -7.117 25.844 8.43 1 89.69 206 ILE B C 1
ATOM 4512 O O . ILE B 1 206 ? -6.594 25.031 9.203 1 89.69 206 ILE B O 1
ATOM 4516 N N . PRO B 1 207 ? -6.988 27.172 8.547 1 85.31 207 PRO B N 1
ATOM 4517 C CA . PRO B 1 207 ? -6.234 27.672 9.695 1 85.31 207 PRO B CA 1
ATOM 4518 C C . PRO B 1 207 ? -6.793 27.203 11.031 1 85.31 207 PRO B C 1
ATOM 4520 O O . PRO B 1 207 ? -8.016 27.188 11.227 1 85.31 207 PRO B O 1
ATOM 4523 N N . GLU B 1 208 ? -5.91 26.906 11.93 1 84.88 208 GLU B N 1
ATOM 4524 C CA . GLU B 1 208 ? -6.285 26.312 13.211 1 84.88 208 GLU B CA 1
ATOM 4525 C C . GLU B 1 208 ? -7.141 27.266 14.031 1 84.88 208 GLU B C 1
ATOM 4527 O O . GLU B 1 208 ? -8.062 26.844 14.727 1 84.88 208 GLU B O 1
ATOM 4532 N N . GLY B 1 209 ? -6.754 28.484 13.953 1 84.25 209 GLY B N 1
ATOM 4533 C CA . GLY B 1 209 ? -7.488 29.484 14.711 1 84.25 209 GLY B CA 1
ATOM 4534 C C . GLY B 1 209 ? -8.945 29.594 14.312 1 84.25 209 GLY B C 1
ATOM 4535 O O . GLY B 1 209 ? -9.789 30.016 15.102 1 84.25 209 GLY B O 1
ATOM 4536 N N . ILE B 1 210 ? -9.203 29.203 13.086 1 87.56 210 ILE B N 1
ATOM 4537 C CA . ILE B 1 210 ? -10.57 29.219 12.594 1 87.56 210 ILE B CA 1
ATOM 4538 C C . ILE B 1 210 ? -11.234 27.859 12.836 1 87.56 210 ILE B C 1
ATOM 4540 O O . ILE B 1 210 ? -12.359 27.797 13.328 1 87.56 210 ILE B O 1
ATOM 4544 N N . LEU B 1 211 ? -10.555 26.828 12.609 1 87.38 211 LEU B N 1
ATOM 4545 C CA . LEU B 1 211 ? -11.07 25.469 12.68 1 87.38 211 LEU B CA 1
ATOM 4546 C C . LEU B 1 211 ? -11.477 25.109 14.109 1 87.38 211 LEU B C 1
ATOM 4548 O O . LEU B 1 211 ? -12.492 24.438 14.32 1 87.38 211 LEU B O 1
ATOM 4552 N N . TYR B 1 212 ? -10.75 25.562 15.055 1 84.19 212 TYR B N 1
ATOM 4553 C CA . TYR B 1 212 ? -11 25.172 16.438 1 84.19 212 TYR B CA 1
ATOM 4554 C C . TYR B 1 212 ? -11.461 26.359 17.266 1 84.19 212 TYR B C 1
ATOM 4556 O O . TYR B 1 212 ? -11.352 26.359 18.5 1 84.19 212 TYR B O 1
ATOM 4564 N N . LYS B 1 213 ? -11.875 27.359 16.609 1 84.81 213 LYS B N 1
ATOM 4565 C CA . LYS B 1 213 ? -12.359 28.547 17.312 1 84.81 213 LYS B CA 1
ATOM 4566 C C . LYS B 1 213 ? -13.539 28.203 18.219 1 84.81 213 LYS B C 1
ATOM 4568 O O . LYS B 1 213 ? -14.516 27.609 17.766 1 84.81 213 LYS B O 1
ATOM 4573 N N . PRO B 1 214 ? -13.211 28.688 19.453 1 82.75 214 PRO B N 1
ATOM 4574 C CA . PRO B 1 214 ? -14.375 28.516 20.328 1 82.75 214 PRO B CA 1
ATOM 4575 C C . PRO B 1 214 ? -15.477 29.531 20.047 1 82.75 214 PRO B C 1
ATOM 4577 O O . PRO B 1 214 ? -15.18 30.688 19.734 1 82.75 214 PRO B O 1
ATOM 4580 N N . GLY B 1 215 ? -16.719 29.188 19.969 1 81.56 215 GLY B N 1
ATOM 4581 C CA . GLY B 1 215 ? -17.812 30.125 19.766 1 81.56 215 GLY B CA 1
ATOM 4582 C C . GLY B 1 215 ? -18.281 30.172 18.328 1 81.56 215 GLY B C 1
ATOM 4583 O O . GLY B 1 215 ? -17.922 29.328 17.516 1 81.56 215 GLY B O 1
ATOM 4584 N N . ALA B 1 216 ? -18.984 31.312 18.016 1 87.12 216 ALA B N 1
ATOM 4585 C CA . ALA B 1 216 ? -19.594 31.422 16.703 1 87.12 216 ALA B CA 1
ATOM 4586 C C . ALA B 1 216 ? -18.594 31.922 15.664 1 87.12 216 ALA B C 1
ATOM 4588 O O . ALA B 1 216 ? -17.766 32.781 15.961 1 87.12 216 ALA B O 1
ATOM 4589 N N . LEU B 1 217 ? -18.625 31.406 14.508 1 90.5 217 LEU B N 1
ATOM 4590 C CA . LEU B 1 217 ? -17.797 31.859 13.391 1 90.5 217 LEU B CA 1
ATOM 4591 C C . LEU B 1 217 ? -18.375 33.125 12.758 1 90.5 217 LEU B C 1
ATOM 4593 O O . LEU B 1 217 ? -19.594 33.25 12.656 1 90.5 217 LEU B O 1
ATOM 4597 N N . THR B 1 218 ? -17.453 34 12.445 1 90 218 THR B N 1
ATOM 4598 C CA . THR B 1 218 ? -17.906 35.125 11.617 1 90 218 THR B CA 1
ATOM 4599 C C . THR B 1 218 ? -18.25 34.625 10.211 1 90 218 THR B C 1
ATOM 4601 O O . THR B 1 218 ? -17.984 33.5 9.852 1 90 218 THR B O 1
ATOM 4604 N N . PHE B 1 219 ? -18.906 35.562 9.492 1 90.69 219 PHE B N 1
ATOM 4605 C CA . PHE B 1 219 ? -19.266 35.25 8.109 1 90.69 219 PHE B CA 1
ATOM 4606 C C . PHE B 1 219 ? -18.031 34.875 7.305 1 90.69 219 PHE B C 1
ATOM 4608 O O . PHE B 1 219 ? -18.062 33.906 6.551 1 90.69 219 PHE B O 1
ATOM 4615 N N . TYR B 1 220 ? -16.953 35.594 7.445 1 90.06 220 TYR B N 1
ATOM 4616 C CA . TYR B 1 220 ? -15.727 35.344 6.688 1 90.06 220 TYR B CA 1
ATOM 4617 C C . TYR B 1 220 ? -15.062 34.031 7.121 1 90.06 220 TYR B C 1
ATOM 4619 O O . TYR B 1 220 ? -14.547 33.281 6.289 1 90.06 220 TYR B O 1
ATOM 4627 N N . GLU B 1 221 ? -15.086 33.75 8.438 1 91.75 221 GLU B N 1
ATOM 4628 C CA . GLU B 1 221 ? -14.508 32.531 8.953 1 91.75 221 GLU B CA 1
ATOM 4629 C C . GLU B 1 221 ? -15.266 31.297 8.445 1 91.75 221 GLU B C 1
ATOM 4631 O O . GLU B 1 221 ? -14.664 30.281 8.102 1 91.75 221 GLU B O 1
ATOM 4636 N N . ARG B 1 222 ? -16.547 31.469 8.391 1 93.38 222 ARG B N 1
ATOM 4637 C CA . ARG B 1 222 ? -17.391 30.391 7.883 1 93.38 222 ARG B CA 1
ATOM 4638 C C . ARG B 1 222 ? -17.062 30.094 6.418 1 93.38 222 ARG B C 1
ATOM 4640 O O . ARG B 1 222 ? -16.969 28.938 6.023 1 93.38 222 ARG B O 1
ATOM 4647 N N . GLN B 1 223 ? -16.938 31.094 5.691 1 92.5 223 GLN B N 1
ATOM 4648 C CA . GLN B 1 223 ? -16.594 30.938 4.281 1 92.5 223 GLN B CA 1
ATOM 4649 C C . GLN B 1 223 ? -15.281 30.172 4.113 1 92.5 223 GLN B C 1
ATOM 4651 O O . GLN B 1 223 ? -15.141 29.359 3.199 1 92.5 223 GLN B O 1
ATOM 4656 N N . ILE B 1 224 ? -14.352 30.422 5.023 1 91.5 224 ILE B N 1
ATOM 4657 C CA . ILE B 1 224 ? -13.055 29.75 4.977 1 91.5 224 ILE B CA 1
ATOM 4658 C C . ILE B 1 224 ? -13.227 28.266 5.277 1 91.5 224 ILE B C 1
ATOM 4660 O O . ILE B 1 224 ? -12.688 27.406 4.566 1 91.5 224 ILE B O 1
ATOM 4664 N N . ILE B 1 225 ? -14.008 27.969 6.258 1 93.25 225 ILE B N 1
ATOM 4665 C CA . ILE B 1 225 ? -14.242 26.578 6.641 1 93.25 225 ILE B CA 1
ATOM 4666 C C . ILE B 1 225 ? -14.938 25.844 5.504 1 93.25 225 ILE B C 1
ATOM 4668 O O . ILE B 1 225 ? -14.633 24.672 5.23 1 93.25 225 ILE B O 1
ATOM 4672 N N . GLU B 1 226 ? -15.828 26.547 4.805 1 95.69 226 GLU B N 1
ATOM 4673 C CA . GLU B 1 226 ? -16.625 25.938 3.744 1 95.69 226 GLU B CA 1
ATOM 4674 C C . GLU B 1 226 ? -15.781 25.641 2.512 1 95.69 226 GLU B C 1
ATOM 4676 O O . GLU B 1 226 ? -16.234 24.969 1.58 1 95.69 226 GLU B O 1
ATOM 4681 N N . MET B 1 227 ? -14.531 26 2.551 1 94.88 227 MET B N 1
ATOM 4682 C CA . MET B 1 227 ? -13.617 25.703 1.444 1 94.88 227 MET B CA 1
ATOM 4683 C C . MET B 1 227 ? -12.969 24.344 1.62 1 94.88 227 MET B C 1
ATOM 4685 O O . MET B 1 227 ? -12.352 23.812 0.689 1 94.88 227 MET B O 1
ATOM 4689 N N . HIS B 1 228 ? -13.156 23.641 2.801 1 95.06 228 HIS B N 1
ATOM 4690 C CA . HIS B 1 228 ? -12.383 22.438 3.092 1 95.06 228 HIS B CA 1
ATOM 4691 C C . HIS B 1 228 ? -12.711 21.328 2.102 1 95.06 228 HIS B C 1
ATOM 4693 O O . HIS B 1 228 ? -11.844 20.5 1.786 1 95.06 228 HIS B O 1
ATOM 4699 N N . PRO B 1 229 ? -13.977 21.266 1.503 1 97.19 229 PRO B N 1
ATOM 4700 C CA . PRO B 1 229 ? -14.203 20.234 0.489 1 97.19 229 PRO B CA 1
ATOM 4701 C C . PRO B 1 229 ? -13.344 20.422 -0.754 1 97.19 229 PRO B C 1
ATOM 4703 O O . PRO B 1 229 ? -12.797 19.453 -1.29 1 97.19 229 PRO B O 1
ATOM 4706 N N . LEU B 1 230 ? -13.18 21.641 -1.156 1 95.12 230 LEU B N 1
ATOM 4707 C CA . LEU B 1 230 ? -12.352 21.953 -2.318 1 95.12 230 LEU B CA 1
ATOM 4708 C C . LEU B 1 230 ? -10.883 21.688 -2.021 1 95.12 230 LEU B C 1
ATOM 4710 O O . LEU B 1 230 ? -10.164 21.125 -2.855 1 95.12 230 LEU B O 1
ATOM 4714 N N . LEU B 1 231 ? -10.453 22.094 -0.822 1 92.12 231 LEU B N 1
ATOM 4715 C CA . LEU B 1 231 ? -9.086 21.812 -0.39 1 92.12 231 LEU B CA 1
ATOM 4716 C C . LEU B 1 231 ? -8.836 20.312 -0.322 1 92.12 231 LEU B C 1
ATOM 4718 O O . LEU B 1 231 ? -7.758 19.844 -0.695 1 92.12 231 LEU B O 1
ATOM 4722 N N . GLY B 1 232 ? -9.844 19.594 0.14 1 94.06 232 GLY B N 1
ATOM 4723 C CA . GLY B 1 232 ? -9.727 18.156 0.228 1 94.06 232 GLY B CA 1
ATOM 4724 C C . GLY B 1 232 ? -9.586 17.484 -1.126 1 94.06 232 GLY B C 1
ATOM 4725 O O . GLY B 1 232 ? -8.797 16.547 -1.28 1 94.06 232 GLY B O 1
ATOM 4726 N N . ALA B 1 233 ? -10.336 17.953 -2.09 1 92.06 233 ALA B N 1
ATOM 4727 C CA . ALA B 1 233 ? -10.227 17.422 -3.449 1 92.06 233 ALA B CA 1
ATOM 4728 C C . ALA B 1 233 ? -8.82 17.656 -4.008 1 92.06 233 ALA B C 1
ATOM 4730 O O . ALA B 1 233 ? -8.273 16.797 -4.703 1 92.06 233 ALA B O 1
ATOM 4731 N N . ASP B 1 234 ? -8.258 18.766 -3.74 1 87.62 234 ASP B N 1
ATOM 4732 C CA . ASP B 1 234 ? -6.898 19.094 -4.172 1 87.62 234 ASP B CA 1
ATOM 4733 C C . ASP B 1 234 ? -5.883 18.141 -3.533 1 87.62 234 ASP B C 1
ATOM 4735 O O . ASP B 1 234 ? -4.949 17.688 -4.195 1 87.62 234 ASP B O 1
ATOM 4739 N N . ILE B 1 235 ? -6.109 17.922 -2.252 1 85.88 235 ILE B N 1
ATOM 4740 C CA . ILE B 1 235 ? -5.223 17.031 -1.511 1 85.88 235 ILE B CA 1
ATOM 4741 C C . ILE B 1 235 ? -5.297 15.617 -2.1 1 85.88 235 ILE B C 1
ATOM 4743 O O . ILE B 1 235 ? -4.27 14.984 -2.344 1 85.88 235 ILE B O 1
ATOM 4747 N N . LEU B 1 236 ? -6.5 15.188 -2.371 1 87.38 236 LEU B N 1
ATOM 4748 C CA . LEU B 1 236 ? -6.695 13.867 -2.955 1 87.38 236 LEU B CA 1
ATOM 4749 C C . LEU B 1 236 ? -6.02 13.766 -4.32 1 87.38 236 LEU B C 1
ATOM 4751 O O . LEU B 1 236 ? -5.41 12.75 -4.641 1 87.38 236 LEU B O 1
ATOM 4755 N N . ASN B 1 237 ? -6.176 14.766 -5.074 1 83.31 237 ASN B N 1
ATOM 4756 C CA . ASN B 1 237 ? -5.562 14.797 -6.398 1 83.31 237 ASN B CA 1
ATOM 4757 C C . ASN B 1 237 ? -4.039 14.727 -6.312 1 83.31 237 ASN B C 1
ATOM 4759 O O . ASN B 1 237 ? -3.398 14.031 -7.105 1 83.31 237 ASN B O 1
ATOM 4763 N N . LYS B 1 238 ? -3.502 15.438 -5.445 1 76.5 238 LYS B N 1
ATOM 4764 C CA . LYS B 1 238 ? -2.057 15.398 -5.23 1 76.5 238 LYS B CA 1
ATOM 4765 C C . LYS B 1 238 ? -1.598 14.008 -4.805 1 76.5 238 LYS B C 1
ATOM 4767 O O . LYS B 1 238 ? -0.552 13.531 -5.254 1 76.5 238 LYS B O 1
ATOM 4772 N N . MET B 1 239 ? -2.385 13.445 -3.979 1 75.25 239 MET B N 1
ATOM 4773 C CA . MET B 1 239 ? -2.055 12.109 -3.479 1 75.25 239 MET B CA 1
ATOM 4774 C C . MET B 1 239 ? -2.158 11.07 -4.59 1 75.25 239 MET B C 1
ATOM 4776 O O . MET B 1 239 ? -1.334 10.156 -4.668 1 75.25 239 MET B O 1
ATOM 4780 N N . SER B 1 240 ? -3.172 11.188 -5.383 1 74.5 240 SER B N 1
ATOM 4781 C CA . SER B 1 240 ? -3.408 10.242 -6.465 1 74.5 240 SER B CA 1
ATOM 4782 C C . SER B 1 240 ? -2.301 10.305 -7.512 1 74.5 240 SER B C 1
ATOM 4784 O O . SER B 1 240 ? -1.963 9.297 -8.133 1 74.5 240 SER B O 1
ATOM 4786 N N . THR B 1 241 ? -1.815 11.438 -7.738 1 71.25 241 THR B N 1
ATOM 4787 C CA . THR B 1 241 ? -0.75 11.602 -8.719 1 71.25 241 THR B CA 1
ATOM 4788 C C . THR B 1 241 ? 0.556 11 -8.203 1 71.25 241 THR B C 1
ATOM 4790 O O . THR B 1 241 ? 1.408 10.594 -9 1 71.25 241 THR B O 1
ATOM 4793 N N . ASN B 1 242 ? 0.605 10.883 -6.934 1 64.5 242 ASN B N 1
ATOM 4794 C CA . ASN B 1 242 ? 1.834 10.383 -6.332 1 64.5 242 ASN B CA 1
ATOM 4795 C C . ASN B 1 242 ? 1.732 8.891 -6.02 1 64.5 242 ASN B C 1
ATOM 4797 O O . ASN B 1 242 ? 2.697 8.281 -5.551 1 64.5 242 ASN B O 1
ATOM 4801 N N . ILE B 1 243 ? 0.57 8.344 -6.207 1 63.19 243 ILE B N 1
ATOM 4802 C CA . ILE B 1 243 ? 0.383 6.914 -5.992 1 63.19 243 ILE B CA 1
ATOM 4803 C C . ILE B 1 243 ? 0 6.242 -7.309 1 63.19 243 ILE B C 1
ATOM 4805 O O . ILE B 1 243 ? -1.093 6.469 -7.836 1 63.19 243 ILE B O 1
ATOM 4809 N N . ASN B 1 244 ? 0.837 5.742 -8.117 1 56.41 244 ASN B N 1
ATOM 4810 C CA . ASN B 1 244 ? 0.544 5.023 -9.352 1 56.41 244 ASN B CA 1
ATOM 4811 C C . ASN B 1 244 ? 0.294 3.539 -9.094 1 56.41 244 ASN B C 1
ATOM 4813 O O . ASN B 1 244 ? 0.487 2.707 -9.977 1 56.41 244 ASN B O 1
ATOM 4817 N N . ASN B 1 245 ? -0.307 3.303 -7.91 1 57.44 245 ASN B N 1
ATOM 4818 C CA . ASN B 1 245 ? -0.188 1.875 -7.629 1 57.44 245 ASN B CA 1
ATOM 4819 C C . ASN B 1 245 ? -1.541 1.174 -7.703 1 57.44 245 ASN B C 1
ATOM 4821 O O . ASN B 1 245 ? -2.584 1.814 -7.562 1 57.44 245 ASN B O 1
ATOM 4825 N N . GLU B 1 246 ? -1.489 0.006 -8.141 1 57.97 246 GLU B N 1
ATOM 4826 C CA . GLU B 1 246 ? -2.598 -0.934 -8.281 1 57.97 246 GLU B CA 1
ATOM 4827 C C . GLU B 1 246 ? -3.385 -1.058 -6.984 1 57.97 246 GLU B C 1
ATOM 4829 O O . GLU B 1 246 ? -4.492 -1.602 -6.969 1 57.97 246 GLU B O 1
ATOM 4834 N N . LEU B 1 247 ? -2.832 -0.395 -6.004 1 61.06 247 LEU B N 1
ATOM 4835 C CA . LEU B 1 247 ? -3.469 -0.562 -4.703 1 61.06 247 LEU B CA 1
ATOM 4836 C C . LEU B 1 247 ? -4.555 0.49 -4.488 1 61.06 247 LEU B C 1
ATOM 4838 O O . LEU B 1 247 ? -5.512 0.258 -3.748 1 61.06 247 LEU B O 1
ATOM 4842 N N . ILE B 1 248 ? -4.355 1.64 -5.055 1 59.91 248 ILE B N 1
ATOM 4843 C CA . ILE B 1 248 ? -5.348 2.684 -4.84 1 59.91 248 ILE B CA 1
ATOM 4844 C C . ILE B 1 248 ? -6.074 2.984 -6.152 1 59.91 248 ILE B C 1
ATOM 4846 O O . ILE B 1 248 ? -5.496 3.582 -7.062 1 59.91 248 ILE B O 1
ATOM 4850 N N . THR B 1 249 ? -7.082 2.131 -6.41 1 56.16 249 THR B N 1
ATOM 4851 C CA . THR B 1 249 ? -7.891 2.342 -7.609 1 56.16 249 THR B CA 1
ATOM 4852 C C . THR B 1 249 ? -9.227 2.982 -7.254 1 56.16 249 THR B C 1
ATOM 4854 O O . THR B 1 249 ? -9.734 2.807 -6.141 1 56.16 249 THR B O 1
ATOM 4857 N N . SER B 1 250 ? -9.75 3.92 -8.172 1 61.5 250 SER B N 1
ATOM 4858 C CA . SER B 1 250 ? -11.07 4.523 -8.234 1 61.5 250 SER B CA 1
ATOM 4859 C C . SER B 1 250 ? -11.281 5.523 -7.098 1 61.5 250 SER B C 1
ATOM 4861 O O . SER B 1 250 ? -11.93 5.215 -6.102 1 61.5 250 SER B O 1
ATOM 4863 N N . LEU B 1 251 ? -10.602 6.57 -7.199 1 78.19 251 LEU B N 1
ATOM 4864 C CA . LEU B 1 251 ? -10.703 7.613 -6.184 1 78.19 251 LEU B CA 1
ATOM 4865 C C . LEU B 1 251 ? -11.898 8.516 -6.441 1 78.19 251 LEU B C 1
ATOM 4867 O O . LEU B 1 251 ? -12.016 9.586 -5.848 1 78.19 251 LEU B O 1
ATOM 4871 N N . GLU B 1 252 ? -12.789 7.957 -7.371 1 87.69 252 GLU B N 1
ATOM 4872 C CA . GLU B 1 252 ? -13.961 8.766 -7.691 1 87.69 252 GLU B CA 1
ATOM 4873 C C . GLU B 1 252 ? -14.906 8.859 -6.496 1 87.69 252 GLU B C 1
ATOM 4875 O O . GLU B 1 252 ? -15.398 9.945 -6.168 1 87.69 252 GLU B O 1
ATOM 4880 N N . VAL B 1 253 ? -15.164 7.773 -5.895 1 92.94 253 VAL B N 1
ATOM 4881 C CA . VAL B 1 253 ? -16.047 7.738 -4.738 1 92.94 253 VAL B CA 1
ATOM 4882 C C . VAL B 1 253 ? -15.492 8.625 -3.627 1 92.94 253 VAL B C 1
ATOM 4884 O O . VAL B 1 253 ? -16.234 9.398 -3.014 1 92.94 253 VAL B O 1
ATOM 4887 N N . ALA B 1 254 ? -14.164 8.547 -3.447 1 93.25 254 ALA B N 1
ATOM 4888 C CA . ALA B 1 254 ? -13.516 9.375 -2.434 1 93.25 254 ALA B CA 1
ATOM 4889 C C . ALA B 1 254 ? -13.656 10.859 -2.764 1 93.25 254 ALA B C 1
ATOM 4891 O O . ALA B 1 254 ? -13.969 11.664 -1.888 1 93.25 254 ALA B O 1
ATOM 4892 N N . GLU B 1 255 ? -13.477 11.164 -4.008 1 94.62 255 GLU B N 1
ATOM 4893 C CA . GLU B 1 255 ? -13.562 12.555 -4.449 1 94.62 255 GLU B CA 1
ATOM 4894 C C . GLU B 1 255 ? -14.969 13.109 -4.242 1 94.62 255 GLU B C 1
ATOM 4896 O O . GLU B 1 255 ? -15.125 14.242 -3.77 1 94.62 255 GLU B O 1
ATOM 4901 N N . ASN B 1 256 ? -15.953 12.344 -4.602 1 97.5 256 ASN B N 1
ATOM 4902 C CA . ASN B 1 256 ? -17.344 12.766 -4.426 1 97.5 256 ASN B CA 1
ATOM 4903 C C . ASN B 1 256 ? -17.672 12.984 -2.955 1 97.5 256 ASN B C 1
ATOM 4905 O O . ASN B 1 256 ? -18.344 13.961 -2.605 1 97.5 256 ASN B O 1
ATOM 4909 N N . ILE B 1 257 ? -17.25 12.086 -2.152 1 97.56 257 ILE B N 1
ATOM 4910 C CA . ILE B 1 257 ? -17.5 12.195 -0.719 1 97.56 257 ILE B CA 1
ATOM 4911 C C . ILE B 1 257 ? -16.859 13.469 -0.176 1 97.56 257 ILE B C 1
ATOM 4913 O O . ILE B 1 257 ? -17.5 14.242 0.539 1 97.56 257 ILE B O 1
ATOM 4917 N N . ILE B 1 258 ? -15.625 13.703 -0.597 1 97.25 258 ILE B N 1
ATOM 4918 C CA . ILE B 1 258 ? -14.883 14.859 -0.118 1 97.25 258 ILE B CA 1
ATOM 4919 C C . ILE B 1 258 ? -15.57 16.141 -0.577 1 97.25 258 ILE B C 1
ATOM 4921 O O . ILE B 1 258 ? -15.828 17.031 0.232 1 97.25 258 ILE B O 1
ATOM 4925 N N . LEU B 1 259 ? -16 16.203 -1.752 1 97.69 259 LEU B N 1
ATOM 4926 C CA . LEU B 1 259 ? -16.516 17.422 -2.369 1 97.69 259 LEU B CA 1
ATOM 4927 C C . LEU B 1 259 ? -17.922 17.734 -1.896 1 97.69 259 LEU B C 1
ATOM 4929 O O . LEU B 1 259 ? -18.281 18.891 -1.674 1 97.69 259 LEU B O 1
ATOM 4933 N N . TYR B 1 260 ? -18.719 16.641 -1.687 1 98.56 260 TYR B N 1
ATOM 4934 C CA . TYR B 1 260 ? -20.156 16.938 -1.706 1 98.56 260 TYR B CA 1
ATOM 4935 C C . TYR B 1 260 ? -20.812 16.5 -0.404 1 98.56 260 TYR B C 1
ATOM 4937 O O . TYR B 1 260 ? -22.031 16.594 -0.261 1 98.56 260 TYR B O 1
ATOM 4945 N N . HIS B 1 261 ? -20.094 16.109 0.597 1 98.44 261 HIS B N 1
ATOM 4946 C CA . HIS B 1 261 ? -20.734 15.586 1.802 1 98.44 261 HIS B CA 1
ATOM 4947 C C . HIS B 1 261 ? -21.422 16.703 2.58 1 98.44 261 HIS B C 1
ATOM 4949 O O . HIS B 1 261 ? -22.234 16.438 3.469 1 98.44 261 HIS B O 1
ATOM 4955 N N . HIS B 1 262 ? -21.188 17.984 2.23 1 98.38 262 HIS B N 1
ATOM 4956 C CA . HIS B 1 262 ? -21.859 19.094 2.883 1 98.38 262 HIS B CA 1
ATOM 4957 C C . HIS B 1 262 ? -22.953 19.688 1.992 1 98.38 262 HIS B C 1
ATOM 4959 O O . HIS B 1 262 ? -23.578 20.688 2.346 1 98.38 262 HIS B O 1
ATOM 4965 N N . GLU B 1 263 ? -23.156 19.109 0.825 1 98.5 263 GLU B N 1
ATOM 4966 C CA . GLU B 1 263 ? -24.328 19.484 0.055 1 98.5 263 GLU B CA 1
ATOM 4967 C C . GLU B 1 263 ? -25.609 19.078 0.78 1 98.5 263 GLU B C 1
ATOM 4969 O O . GLU B 1 263 ? -25.656 18.047 1.445 1 98.5 263 GLU B O 1
ATOM 4974 N N . LYS B 1 264 ? -26.594 19.859 0.632 1 98.5 264 LYS B N 1
ATOM 4975 C CA . LYS B 1 264 ? -27.875 19.594 1.278 1 98.5 264 LYS B CA 1
ATOM 4976 C C . LYS B 1 264 ? -28.953 19.266 0.248 1 98.5 264 LYS B C 1
ATOM 4978 O O . LYS B 1 264 ? -28.953 19.812 -0.856 1 98.5 264 LYS B O 1
ATOM 4983 N N . TRP B 1 265 ? -29.859 18.5 0.657 1 98.5 265 TRP B N 1
ATOM 4984 C CA . TRP B 1 265 ? -30.891 18.016 -0.245 1 98.5 265 TRP B CA 1
ATOM 4985 C C . TRP B 1 265 ? -31.641 19.172 -0.897 1 98.5 265 TRP B C 1
ATOM 4987 O O . TRP B 1 265 ? -32.031 19.094 -2.062 1 98.5 265 TRP B O 1
ATOM 4997 N N . ASP B 1 266 ? -31.812 20.281 -0.211 1 98.19 266 ASP B N 1
ATOM 4998 C CA . ASP B 1 266 ? -32.594 21.406 -0.689 1 98.19 266 ASP B CA 1
ATOM 4999 C C . ASP B 1 266 ? -31.766 22.375 -1.515 1 98.19 266 ASP B C 1
ATOM 5001 O O . ASP B 1 266 ? -32.25 23.406 -1.979 1 98.19 266 ASP B O 1
ATOM 5005 N N . GLY B 1 267 ? -30.469 22.125 -1.598 1 97.94 267 GLY B N 1
ATOM 5006 C CA . GLY B 1 267 ? -29.609 22.922 -2.469 1 97.94 267 GLY B CA 1
ATOM 5007 C C . GLY B 1 267 ? -28.906 24.047 -1.744 1 97.94 267 GLY B C 1
ATOM 5008 O O . GLY B 1 267 ? -28.156 24.812 -2.357 1 97.94 267 GLY B O 1
ATOM 5009 N N . THR B 1 268 ? -29.016 24.141 -0.406 1 97.25 268 THR B N 1
ATOM 5010 C CA . THR B 1 268 ? -28.438 25.25 0.344 1 97.25 268 THR B CA 1
ATOM 5011 C C . THR B 1 268 ? -27.047 24.891 0.857 1 97.25 268 THR B C 1
ATOM 5013 O O . THR B 1 268 ? -26.422 25.656 1.589 1 97.25 268 THR B O 1
ATOM 5016 N N . GLY B 1 269 ? -26.562 23.719 0.523 1 97.38 269 GLY B N 1
ATOM 5017 C CA . GLY B 1 269 ? -25.25 23.266 0.975 1 97.38 269 GLY B CA 1
ATOM 5018 C C . GLY B 1 269 ? -24.125 23.828 0.14 1 97.38 269 GLY B C 1
ATOM 5019 O O . GLY B 1 269 ? -24.312 24.781 -0.62 1 97.38 269 GLY B O 1
ATOM 5020 N N . TYR B 1 270 ? -22.969 23.406 0.318 1 97.12 270 TYR B N 1
ATOM 5021 C CA . TYR B 1 270 ? -21.766 23.859 -0.347 1 97.12 270 TYR B CA 1
ATOM 5022 C C . TYR B 1 270 ? -20.875 22.688 -0.718 1 97.12 270 TYR B C 1
ATOM 5024 O O . TYR B 1 270 ? -21.016 21.578 -0.171 1 97.12 270 TYR B O 1
ATOM 5032 N N . PRO B 1 271 ? -19.969 22.719 -1.617 1 96.94 271 PRO B N 1
ATOM 5033 C CA . PRO B 1 271 ? -19.516 23.984 -2.211 1 96.94 271 PRO B CA 1
ATOM 5034 C C . PRO B 1 271 ? -20.266 24.328 -3.486 1 96.94 271 PRO B C 1
ATOM 5036 O O . PRO B 1 271 ? -20.156 25.453 -3.984 1 96.94 271 PRO B O 1
ATOM 5039 N N . LYS B 1 272 ? -21.094 23.438 -4.094 1 96.75 272 LYS B N 1
ATOM 5040 C CA . LYS B 1 272 ? -21.656 23.656 -5.426 1 96.75 272 LYS B CA 1
ATOM 5041 C C . LYS B 1 272 ? -23.141 23.984 -5.344 1 96.75 272 LYS B C 1
ATOM 5043 O O . LYS B 1 272 ? -23.734 24.422 -6.328 1 96.75 272 LYS B O 1
ATOM 5048 N N . GLY B 1 273 ? -23.703 23.719 -4.238 1 97.62 273 GLY B N 1
ATOM 5049 C CA . GLY B 1 273 ? -25.125 23.938 -4.09 1 97.62 273 GLY B CA 1
ATOM 5050 C C . GLY B 1 273 ? -25.984 22.938 -4.848 1 97.62 273 GLY B C 1
ATOM 5051 O O . GLY B 1 273 ? -27 23.297 -5.426 1 97.62 273 GLY B O 1
ATOM 5052 N N . LEU B 1 274 ? -25.531 21.688 -4.957 1 98.12 274 LEU B N 1
ATOM 5053 C CA . LEU B 1 274 ? -26.281 20.625 -5.613 1 98.12 274 LEU B CA 1
ATOM 5054 C C . LEU B 1 274 ? -27.562 20.312 -4.859 1 98.12 274 LEU B C 1
ATOM 5056 O O . LEU B 1 274 ? -27.656 20.562 -3.652 1 98.12 274 LEU B O 1
ATOM 5060 N N . LYS B 1 275 ? -28.609 19.75 -5.66 1 97.81 275 LYS B N 1
ATOM 5061 C CA . LYS B 1 275 ? -29.906 19.484 -5.055 1 97.81 275 LYS B CA 1
ATOM 5062 C C . LYS B 1 275 ? -30.375 18.062 -5.336 1 97.81 275 LYS B C 1
ATOM 5064 O O . LYS B 1 275 ? -30.188 17.547 -6.449 1 97.81 275 LYS B O 1
ATOM 5069 N N . GLY B 1 276 ? -30.938 17.5 -4.379 1 97.56 276 GLY B N 1
ATOM 5070 C CA . GLY B 1 276 ? -31.547 16.188 -4.559 1 97.56 276 GLY B CA 1
ATOM 5071 C C . GLY B 1 276 ? -30.562 15.148 -5.07 1 97.56 276 GLY B C 1
ATOM 5072 O O . GLY B 1 276 ? -29.469 14.984 -4.512 1 97.56 276 GLY B O 1
ATOM 5073 N N . GLU B 1 277 ? -30.938 14.516 -6.195 1 97.12 277 GLU B N 1
ATOM 5074 C CA . GLU B 1 277 ? -30.172 13.391 -6.723 1 97.12 277 GLU B CA 1
ATOM 5075 C C . GLU B 1 277 ? -29 13.883 -7.57 1 97.12 277 GLU B C 1
ATOM 5077 O O . GLU B 1 277 ? -28.188 13.078 -8.031 1 97.12 277 GLU B O 1
ATOM 5082 N N . GLU B 1 278 ? -28.859 15.25 -7.633 1 97.94 278 GLU B N 1
ATOM 5083 C CA . GLU B 1 278 ? -27.625 15.781 -8.195 1 97.94 278 GLU B CA 1
ATOM 5084 C C . GLU B 1 278 ? -26.438 15.477 -7.285 1 97.94 278 GLU B C 1
ATOM 5086 O O . GLU B 1 278 ? -25.281 15.422 -7.746 1 97.94 278 GLU B O 1
ATOM 5091 N N . ILE B 1 279 ? -26.734 15.367 -5.988 1 98.44 279 ILE B N 1
ATOM 5092 C CA . ILE B 1 279 ? -25.719 14.984 -5.023 1 98.44 279 ILE B CA 1
ATOM 5093 C C . ILE B 1 279 ? -25.438 13.484 -5.141 1 98.44 279 ILE B C 1
ATOM 5095 O O . ILE B 1 279 ? -26.344 12.664 -5.043 1 98.44 279 ILE B O 1
ATOM 5099 N N . PRO B 1 280 ? -24.219 13.125 -5.41 1 97.75 280 PRO B N 1
ATOM 5100 C CA . PRO B 1 280 ? -23.906 11.695 -5.5 1 97.75 280 PRO B CA 1
ATOM 5101 C C . PRO B 1 280 ? -24.375 10.906 -4.277 1 97.75 280 PRO B C 1
ATOM 5103 O O . PRO B 1 280 ? -24.297 11.406 -3.15 1 97.75 280 PRO B O 1
ATOM 5106 N N . PHE B 1 281 ? -24.812 9.688 -4.492 1 97.06 281 PHE B N 1
ATOM 5107 C CA . PHE B 1 281 ? -25.375 8.844 -3.453 1 97.06 281 PHE B CA 1
ATOM 5108 C C . PHE B 1 281 ? -24.422 8.727 -2.27 1 97.06 281 PHE B C 1
ATOM 5110 O O . PHE B 1 281 ? -24.828 8.836 -1.115 1 97.06 281 PHE B O 1
ATOM 5117 N N . GLU B 1 282 ? -23.109 8.508 -2.562 1 97.12 282 GLU B N 1
ATOM 5118 C CA . GLU B 1 282 ? -22.109 8.328 -1.518 1 97.12 282 GLU B CA 1
ATOM 5119 C C . GLU B 1 282 ? -22.016 9.562 -0.626 1 97.12 282 GLU B C 1
ATOM 5121 O O . GLU B 1 282 ? -21.812 9.445 0.585 1 97.12 282 GLU B O 1
ATOM 5126 N N . ALA B 1 283 ? -22.156 10.734 -1.199 1 98.38 283 ALA B N 1
ATOM 5127 C CA . ALA B 1 283 ? -22.094 11.977 -0.429 1 98.38 283 ALA B CA 1
ATOM 5128 C C . ALA B 1 283 ? -23.328 12.141 0.443 1 98.38 283 ALA B C 1
ATOM 5130 O O . ALA B 1 283 ? -23.25 12.641 1.569 1 98.38 283 ALA B O 1
ATOM 5131 N N . ARG B 1 284 ? -24.453 11.734 -0.079 1 98.56 284 ARG B N 1
ATOM 5132 C CA . ARG B 1 284 ? -25.703 11.812 0.679 1 98.56 284 ARG B CA 1
ATOM 5133 C C . ARG B 1 284 ? -25.641 10.914 1.914 1 98.56 284 ARG B C 1
ATOM 5135 O O . ARG B 1 284 ? -26.125 11.297 2.982 1 98.56 284 ARG B O 1
ATOM 5142 N N . VAL B 1 285 ? -25.047 9.789 1.75 1 98.12 285 VAL B N 1
ATOM 5143 C CA . VAL B 1 285 ? -24.906 8.844 2.85 1 98.12 285 VAL B CA 1
ATOM 5144 C C . VAL B 1 285 ? -24.031 9.453 3.947 1 98.12 285 VAL B C 1
ATOM 5146 O O . VAL B 1 285 ? -24.422 9.453 5.121 1 98.12 285 VAL B O 1
ATOM 5149 N N . ILE B 1 286 ? -22.891 10.047 3.539 1 98.44 286 ILE B N 1
ATOM 5150 C CA . ILE B 1 286 ? -21.906 10.555 4.496 1 98.44 286 ILE B CA 1
ATOM 5151 C C . ILE B 1 286 ? -22.469 11.781 5.203 1 98.44 286 ILE B C 1
ATOM 5153 O O . ILE B 1 286 ? -22.203 12 6.391 1 98.44 286 ILE B O 1
ATOM 5157 N N . ALA B 1 287 ? -23.281 12.547 4.527 1 98.56 287 ALA B N 1
ATOM 5158 C CA . ALA B 1 287 ? -23.875 13.75 5.105 1 98.56 287 ALA B CA 1
ATOM 5159 C C . ALA B 1 287 ? -24.656 13.43 6.371 1 98.56 287 ALA B C 1
ATOM 5161 O O . ALA B 1 287 ? -24.516 14.102 7.395 1 98.56 287 ALA B O 1
ATOM 5162 N N . ILE B 1 288 ? -25.438 12.406 6.336 1 98.31 288 ILE B N 1
ATOM 5163 C CA . ILE B 1 288 ? -26.281 12.023 7.469 1 98.31 288 ILE B CA 1
ATOM 5164 C C . ILE B 1 288 ? -25.406 11.508 8.609 1 98.31 288 ILE B C 1
ATOM 5166 O O . ILE B 1 288 ? -25.578 11.914 9.758 1 98.31 288 ILE B O 1
ATOM 5170 N N . VAL B 1 289 ? -24.469 10.672 8.281 1 97.88 289 VAL B N 1
ATOM 5171 C CA . VAL B 1 289 ? -23.641 9.969 9.266 1 97.88 289 VAL B CA 1
ATOM 5172 C C . VAL B 1 289 ? -22.734 10.961 9.984 1 97.88 289 VAL B C 1
ATOM 5174 O O . VAL B 1 289 ? -22.578 10.906 11.203 1 97.88 289 VAL B O 1
ATOM 5177 N N . ASP B 1 290 ? -22.156 11.844 9.195 1 96.94 290 ASP B N 1
ATOM 5178 C CA . ASP B 1 290 ? -21.234 12.828 9.75 1 96.94 290 ASP B CA 1
ATOM 5179 C C . ASP B 1 290 ? -21.938 13.75 10.75 1 96.94 290 ASP B C 1
ATOM 5181 O O . ASP B 1 290 ? -21.422 14.016 11.828 1 96.94 290 ASP B O 1
ATOM 5185 N N . VAL B 1 291 ? -23.125 14.227 10.406 1 96.88 291 VAL B N 1
ATOM 5186 C CA . VAL B 1 291 ? -23.891 15.117 11.281 1 96.88 291 VAL B CA 1
ATOM 5187 C C . VAL B 1 291 ? -24.328 14.359 12.531 1 96.88 291 VAL B C 1
ATOM 5189 O O . VAL B 1 291 ? -24.219 14.875 13.648 1 96.88 291 VAL B O 1
ATOM 5192 N N . PHE B 1 292 ? -24.766 13.141 12.328 1 96.81 292 PHE B N 1
ATOM 5193 C CA . PHE B 1 292 ? -25.188 12.328 13.469 1 96.81 292 PHE B CA 1
ATOM 5194 C C . PHE B 1 292 ? -24.047 12.156 14.461 1 96.81 292 PHE B C 1
ATOM 5196 O O . PHE B 1 292 ? -24.219 12.336 15.664 1 96.81 292 PHE B O 1
ATOM 5203 N N . ASP B 1 293 ? -22.875 11.766 13.93 1 95.19 293 ASP B N 1
ATOM 5204 C CA . ASP B 1 293 ? -21.719 11.578 14.797 1 95.19 293 ASP B CA 1
ATOM 5205 C C . ASP B 1 293 ? -21.344 12.867 15.516 1 95.19 293 ASP B C 1
ATOM 5207 O O . ASP B 1 293 ? -20.984 12.844 16.7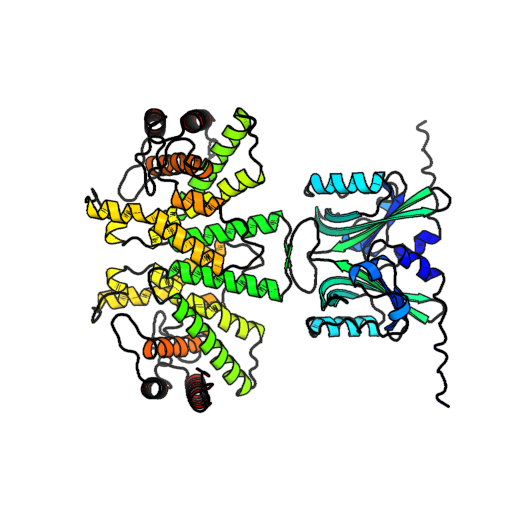03 1 95.19 293 ASP B O 1
ATOM 5211 N N . ALA B 1 294 ? -21.422 13.977 14.789 1 91.12 294 ALA B N 1
ATOM 5212 C CA . ALA B 1 294 ? -21.109 15.281 15.375 1 91.12 294 ALA B CA 1
ATOM 5213 C C . ALA B 1 294 ? -22.062 15.609 16.516 1 91.12 294 ALA B C 1
ATOM 5215 O O . ALA B 1 294 ? -21.672 16.203 17.531 1 91.12 294 ALA B O 1
ATOM 5216 N N . LEU B 1 295 ? -23.297 15.234 16.375 1 93.31 295 LEU B N 1
ATOM 5217 C CA . LEU B 1 295 ? -24.312 15.547 17.375 1 93.31 295 LEU B CA 1
ATOM 5218 C C . LEU B 1 295 ? -24.156 14.656 18.609 1 93.31 295 LEU B C 1
ATOM 5220 O O . LEU B 1 295 ? -24.406 15.094 19.734 1 93.31 295 LEU B O 1
ATOM 5224 N N . THR B 1 296 ? -23.672 13.461 18.406 1 93.06 296 THR B N 1
ATOM 5225 C CA . THR B 1 296 ? -23.734 12.477 19.484 1 93.06 296 THR B CA 1
ATOM 5226 C C . THR B 1 296 ? -22.359 12.25 20.094 1 93.06 296 THR B C 1
ATOM 5228 O O . THR B 1 296 ? -22.219 11.469 21.031 1 93.06 296 THR B O 1
ATOM 5231 N N . SER B 1 297 ? -21.359 12.82 19.594 1 87.94 297 SER B N 1
ATOM 5232 C CA . SER B 1 297 ? -20.016 12.633 20.125 1 87.94 297 SER B CA 1
ATOM 5233 C C . SER B 1 297 ? -19.562 13.836 20.938 1 87.94 297 SER B C 1
ATOM 5235 O O . SER B 1 297 ? -19.922 14.969 20.625 1 87.94 297 SER B O 1
ATOM 5237 N N . ARG B 1 298 ? -18.875 13.516 22 1 74.56 298 ARG B N 1
ATOM 5238 C CA . ARG B 1 298 ? -18.359 14.57 22.859 1 74.56 298 ARG B CA 1
ATOM 5239 C C . ARG B 1 298 ? -17.203 15.305 22.188 1 74.56 298 ARG B C 1
ATOM 5241 O O . ARG B 1 298 ? -16.328 14.68 21.578 1 74.56 298 ARG B O 1
ATOM 5248 N N . ARG B 1 299 ? -17.422 16.594 22.094 1 64.56 299 ARG B N 1
ATOM 5249 C CA . ARG B 1 299 ? -16.312 17.438 21.656 1 64.56 299 ARG B CA 1
ATOM 5250 C C . ARG B 1 299 ? -15.828 18.328 22.781 1 64.56 299 ARG B C 1
ATOM 5252 O O . ARG B 1 299 ? -16.438 18.375 23.844 1 64.56 299 ARG B O 1
ATOM 5259 N N . ALA B 1 300 ? -14.602 18.797 22.719 1 57.5 300 ALA B N 1
ATOM 5260 C CA . ALA B 1 300 ? -13.961 19.578 23.766 1 57.5 300 ALA B CA 1
ATOM 5261 C C . ALA B 1 300 ? -14.898 20.656 24.312 1 57.5 300 ALA B C 1
ATOM 5263 O O . ALA B 1 300 ? -14.898 20.938 25.516 1 57.5 300 ALA B O 1
ATOM 5264 N N . TYR B 1 301 ? -15.805 21.172 23.469 1 55.16 301 TYR B N 1
ATOM 5265 C CA . TYR B 1 301 ? -16.547 22.328 23.938 1 55.16 301 TYR B CA 1
ATOM 5266 C C . TYR B 1 301 ? -18.047 22.094 23.875 1 55.16 301 TYR B C 1
ATOM 5268 O O . TYR B 1 301 ? -18.844 23 24.156 1 55.16 301 TYR B O 1
ATOM 5276 N N . LYS B 1 302 ? -18.406 20.906 23.391 1 62.28 302 LYS B N 1
ATOM 5277 C CA . LYS B 1 302 ? -19.844 20.672 23.25 1 62.28 302 LYS B CA 1
ATOM 5278 C C . LYS B 1 302 ? -20.234 19.312 23.797 1 62.28 302 LYS B C 1
ATOM 5280 O O . LYS B 1 302 ? -19.578 18.312 23.516 1 62.28 302 LYS B O 1
ATOM 5285 N N . ASP B 1 303 ? -21.172 19.406 24.641 1 73.5 303 ASP B N 1
ATOM 5286 C CA . ASP B 1 303 ? -21.719 18.156 25.172 1 73.5 303 ASP B CA 1
ATOM 5287 C C . ASP B 1 303 ? -22.453 17.375 24.078 1 73.5 303 ASP B C 1
ATOM 5289 O O . ASP B 1 303 ? -23 17.969 23.156 1 73.5 303 ASP B O 1
ATOM 5293 N N . SER B 1 304 ? -22.266 16.141 24.094 1 84.88 304 SER B N 1
ATOM 5294 C CA . SER B 1 304 ? -23 15.273 23.172 1 84.88 304 SER B CA 1
ATOM 5295 C C . SER B 1 304 ? -24.5 15.344 23.438 1 84.88 304 SER B C 1
ATOM 5297 O O . SER B 1 304 ? -24.922 15.492 24.578 1 84.88 304 SER B O 1
ATOM 5299 N N . TRP B 1 305 ? -25.297 15.375 22.312 1 90.38 305 TRP B N 1
ATOM 5300 C CA . TRP B 1 305 ? -26.75 15.305 22.422 1 90.38 305 TRP B CA 1
ATOM 5301 C C . TRP B 1 305 ? -27.188 13.906 22.828 1 90.38 305 TRP B C 1
ATOM 5303 O O . TRP B 1 305 ? -26.531 12.914 22.5 1 90.38 305 TRP B O 1
ATOM 5313 N N . PRO B 1 306 ? -28.266 13.906 23.578 1 90.62 306 PRO B N 1
ATOM 5314 C CA . PRO B 1 306 ? -28.891 12.594 23.734 1 90.62 306 PRO B CA 1
ATOM 5315 C C . PRO B 1 306 ? -29.297 11.969 22.406 1 90.62 306 PRO B C 1
ATOM 5317 O O . PRO B 1 306 ? -29.719 12.672 21.484 1 90.62 306 PRO B O 1
ATOM 5320 N N . LEU B 1 307 ? -29.266 10.727 22.344 1 92 307 LEU B N 1
ATOM 5321 C CA . LEU B 1 307 ? -29.5 9.969 21.125 1 92 307 LEU B CA 1
ATOM 5322 C C . LEU B 1 307 ? -30.859 10.328 20.516 1 92 307 LEU B C 1
ATOM 5324 O O . LEU B 1 307 ? -30.969 10.547 19.312 1 92 307 LEU B O 1
ATOM 5328 N N . GLU B 1 308 ? -31.875 10.406 21.359 1 92.56 308 GLU B N 1
ATOM 5329 C CA . GLU B 1 308 ? -33.219 10.68 20.859 1 92.56 308 GLU B CA 1
ATOM 5330 C C . GLU B 1 308 ? -33.312 12.086 20.266 1 92.56 308 GLU B C 1
ATOM 5332 O O . GLU B 1 308 ? -34.031 12.305 19.297 1 92.56 308 GLU B O 1
ATOM 5337 N N . GLN B 1 309 ? -32.656 12.953 20.875 1 94.69 309 GLN B N 1
ATOM 5338 C CA . GLN B 1 309 ? -32.625 14.312 20.344 1 94.69 309 GLN B CA 1
ATOM 5339 C C . GLN B 1 309 ? -31.938 14.367 18.984 1 94.69 309 GLN B C 1
ATOM 5341 O O . GLN B 1 309 ? -32.406 15.078 18.094 1 94.69 309 GLN B O 1
ATOM 5346 N N . ALA B 1 310 ? -30.875 13.672 18.859 1 95.56 310 ALA B N 1
ATOM 5347 C CA . ALA B 1 310 ? -30.125 13.625 17.594 1 95.56 310 ALA B CA 1
ATOM 5348 C C . ALA B 1 310 ? -30.984 13.016 16.484 1 95.56 310 ALA B C 1
ATOM 5350 O O . ALA B 1 310 ? -31.016 13.531 15.367 1 95.56 310 ALA B O 1
ATOM 5351 N N . ILE B 1 311 ? -31.703 12.008 16.797 1 95.81 311 ILE B N 1
ATOM 5352 C CA . ILE B 1 311 ? -32.531 11.305 15.82 1 95.81 311 ILE B CA 1
ATOM 5353 C C . ILE B 1 311 ? -33.688 12.203 15.383 1 95.81 311 ILE B C 1
ATOM 5355 O O . ILE B 1 311 ? -34.031 12.25 14.203 1 95.81 311 ILE B O 1
ATOM 5359 N N . THR B 1 312 ? -34.25 12.844 16.344 1 96.5 312 THR B N 1
ATOM 5360 C CA . THR B 1 312 ? -35.344 13.766 16.047 1 96.5 312 THR B CA 1
ATOM 5361 C C . THR B 1 312 ? -34.875 14.883 15.117 1 96.5 312 THR B C 1
ATOM 5363 O O . THR B 1 312 ? -35.562 15.234 14.164 1 96.5 312 THR B O 1
ATOM 5366 N N . TYR B 1 313 ? -33.719 15.383 15.438 1 96.94 313 TYR B N 1
ATOM 5367 C CA . TYR B 1 313 ? -33.156 16.438 14.594 1 96.94 313 TYR B CA 1
ATOM 5368 C C . TYR B 1 313 ? -32.969 15.938 13.164 1 96.94 313 TYR B C 1
ATOM 5370 O O . TYR B 1 313 ? -33.344 16.625 12.203 1 96.94 313 TYR B O 1
ATOM 5378 N N . ILE B 1 314 ? -32.375 14.789 13.008 1 97.75 314 ILE B N 1
ATOM 5379 C CA . ILE B 1 314 ? -32.125 14.211 11.688 1 97.75 314 ILE B CA 1
ATOM 5380 C C . ILE B 1 314 ? -33.438 14.016 10.945 1 97.75 314 ILE B C 1
ATOM 5382 O O . ILE B 1 314 ? -33.562 14.32 9.758 1 97.75 314 ILE B O 1
ATOM 5386 N N . ALA B 1 315 ? -34.469 13.562 11.648 1 97.81 315 ALA B N 1
ATOM 5387 C CA . ALA B 1 315 ? -35.781 13.367 11.055 1 97.81 315 ALA B CA 1
ATOM 5388 C C . ALA B 1 315 ? -36.375 14.695 10.602 1 97.81 315 ALA B C 1
ATOM 5390 O O . ALA B 1 315 ? -37.062 14.758 9.57 1 97.81 315 ALA B O 1
ATOM 5391 N N . GLU B 1 316 ? -36.156 15.703 11.383 1 98.06 316 GLU B N 1
ATOM 5392 C CA . GLU B 1 316 ? -36.688 17.031 11.07 1 98.06 316 GLU B CA 1
ATOM 5393 C C . GLU B 1 316 ? -36 17.609 9.82 1 98.06 316 GLU B C 1
ATOM 5395 O O . GLU B 1 316 ? -36.594 18.438 9.125 1 98.06 316 GLU B O 1
ATOM 5400 N N . GLN B 1 317 ? -34.812 17.141 9.586 1 98.25 317 GLN B N 1
ATOM 5401 C CA . GLN B 1 317 ? -34.031 17.688 8.461 1 98.25 317 GLN B CA 1
ATOM 5402 C C . GLN B 1 317 ? -34.281 16.859 7.195 1 98.25 317 GLN B C 1
ATOM 5404 O O . GLN B 1 317 ? -33.625 17.109 6.164 1 98.25 317 GLN B O 1
ATOM 5409 N N . LYS B 1 318 ? -35.25 15.914 7.258 1 98.19 318 LYS B N 1
ATOM 5410 C CA . LYS B 1 318 ? -35.625 15.086 6.113 1 98.19 318 LYS B CA 1
ATOM 5411 C C . LYS B 1 318 ? -36.094 15.945 4.949 1 98.19 318 LYS B C 1
ATOM 5413 O O . LYS B 1 318 ? -37 16.781 5.121 1 98.19 318 LYS B O 1
ATOM 5418 N N . GLY B 1 319 ? -35.438 15.805 3.869 1 98 319 GLY B N 1
ATOM 5419 C CA . GLY B 1 319 ? -35.844 16.531 2.682 1 98 319 GLY B CA 1
ATOM 5420 C C . GLY B 1 319 ? -35.344 17.969 2.652 1 98 319 GLY B C 1
ATOM 5421 O O . GLY B 1 319 ? -35.625 18.719 1.723 1 98 319 GLY B O 1
ATOM 5422 N N . ILE B 1 320 ? -34.656 18.375 3.625 1 98.31 320 ILE B N 1
ATOM 5423 C CA . ILE B 1 320 ? -34 19.688 3.689 1 98.31 320 ILE B CA 1
ATOM 5424 C C . ILE B 1 320 ? -32.5 19.531 3.594 1 98.31 320 ILE B C 1
ATOM 5426 O O . ILE B 1 320 ? -31.906 19.797 2.545 1 98.31 320 ILE B O 1
ATOM 5430 N N . HIS B 1 321 ? -31.906 18.922 4.645 1 98.31 321 HIS B N 1
ATOM 5431 C CA . HIS B 1 321 ? -30.469 18.656 4.672 1 98.31 321 HIS B CA 1
ATOM 5432 C C . HIS B 1 321 ? -30.156 17.281 4.07 1 98.31 321 HIS B C 1
ATOM 5434 O O . HIS B 1 321 ? -29.141 17.125 3.387 1 98.31 321 HIS B O 1
ATOM 5440 N N . PHE B 1 322 ? -31.047 16.359 4.309 1 98.69 322 PHE B N 1
ATOM 5441 C CA . PHE B 1 322 ? -30.688 14.977 4.039 1 98.69 322 PHE B CA 1
ATOM 5442 C C . PHE B 1 322 ? -31.641 14.352 3.029 1 98.69 322 PHE B C 1
ATOM 5444 O O . PHE B 1 322 ? -32.812 14.742 2.941 1 98.69 322 PHE B O 1
ATOM 5451 N N . ASP B 1 323 ? -31.188 13.328 2.236 1 98.19 323 ASP B N 1
ATOM 5452 C CA . ASP B 1 323 ? -32 12.453 1.389 1 98.19 323 ASP B CA 1
ATOM 5453 C C . ASP B 1 323 ? -33.125 11.828 2.178 1 98.19 323 ASP B C 1
ATOM 5455 O O . ASP B 1 323 ? -32.906 11.148 3.184 1 98.19 323 ASP B O 1
ATOM 5459 N N . PRO B 1 324 ? -34.344 12.031 1.711 1 98.12 324 PRO B N 1
ATOM 5460 C CA . PRO B 1 324 ? -35.469 11.562 2.482 1 98.12 324 PRO B CA 1
ATOM 5461 C C . PRO B 1 324 ? -35.469 10.047 2.697 1 98.12 324 PRO B C 1
ATOM 5463 O O . PRO B 1 324 ? -35.781 9.57 3.791 1 98.12 324 PRO B O 1
ATOM 5466 N N . VAL B 1 325 ? -35.156 9.312 1.693 1 96.38 325 VAL B N 1
ATOM 5467 C CA . VAL B 1 325 ? -35.156 7.855 1.785 1 96.38 325 VAL B CA 1
ATOM 5468 C C . VAL B 1 325 ? -34.062 7.391 2.752 1 96.38 325 VAL B C 1
ATOM 5470 O O . VAL B 1 325 ? -34.312 6.535 3.607 1 96.38 325 VAL B O 1
ATOM 5473 N N . LEU B 1 326 ? -32.906 7.93 2.641 1 97.19 326 LEU B N 1
ATOM 5474 C CA . LEU B 1 326 ? -31.797 7.574 3.52 1 97.19 326 LEU B CA 1
ATOM 5475 C C . LEU B 1 326 ? -32.094 7.965 4.961 1 97.19 326 LEU B C 1
ATOM 5477 O O . LEU B 1 326 ? -31.688 7.27 5.895 1 97.19 326 LEU B O 1
ATOM 5481 N N . THR B 1 327 ? -32.781 9.125 5.129 1 98.25 327 THR B N 1
ATOM 5482 C CA . THR B 1 327 ? -33.125 9.586 6.465 1 98.25 327 THR B CA 1
ATOM 5483 C C . THR B 1 327 ? -34.062 8.586 7.156 1 98.25 327 THR B C 1
ATOM 5485 O O . THR B 1 327 ? -33.844 8.227 8.312 1 98.25 327 THR B O 1
ATOM 5488 N N . ASP B 1 328 ? -35 8.133 6.41 1 97.31 328 ASP B N 1
ATOM 5489 C CA . ASP B 1 328 ? -35.938 7.145 6.957 1 97.31 328 ASP B CA 1
ATOM 5490 C C . ASP B 1 328 ? -35.219 5.859 7.336 1 97.31 328 ASP B C 1
ATOM 5492 O O . ASP B 1 328 ? -35.438 5.297 8.406 1 97.31 328 ASP B O 1
ATOM 5496 N N . THR B 1 329 ? -34.375 5.469 6.434 1 95.94 329 THR B N 1
ATOM 5497 C CA . THR B 1 329 ? -33.594 4.25 6.668 1 95.94 329 THR B CA 1
ATOM 5498 C C . THR B 1 329 ? -32.719 4.395 7.902 1 95.94 329 THR B C 1
ATOM 5500 O O . THR B 1 329 ? -32.625 3.475 8.719 1 95.94 329 THR B O 1
ATOM 5503 N N . PHE B 1 330 ? -32.062 5.547 8.062 1 97.31 330 PHE B N 1
ATOM 5504 C CA . PHE B 1 330 ? -31.125 5.785 9.148 1 97.31 330 PHE B CA 1
ATOM 5505 C C . PHE B 1 330 ? -31.844 5.855 10.484 1 97.31 330 PHE B C 1
ATOM 5507 O O . PHE B 1 330 ? -31.375 5.281 11.477 1 97.31 330 PHE B O 1
ATOM 5514 N N . VAL B 1 331 ? -32.938 6.539 10.5 1 96.56 331 VAL B N 1
ATOM 5515 C CA . VAL B 1 331 ? -33.719 6.699 11.727 1 96.56 331 VAL B CA 1
ATOM 5516 C C . VAL B 1 331 ? -34.219 5.336 12.203 1 96.56 331 VAL B C 1
ATOM 5518 O O . VAL B 1 331 ? -34.156 5.016 13.391 1 96.56 331 VAL B O 1
ATOM 5521 N N . LYS B 1 332 ? -34.688 4.574 11.305 1 94.44 332 LYS B N 1
ATOM 5522 C CA . LYS B 1 332 ? -35.156 3.229 11.625 1 94.44 332 LYS B CA 1
ATOM 5523 C C . LYS B 1 332 ? -34.031 2.375 12.188 1 94.44 332 LYS B C 1
ATOM 5525 O O . LYS B 1 332 ? -34.219 1.634 13.156 1 94.44 332 LYS B O 1
ATOM 5530 N N . LEU B 1 333 ? -32.906 2.459 11.578 1 93.88 333 LEU B N 1
ATOM 5531 C CA . LEU B 1 333 ? -31.734 1.693 11.961 1 93.88 333 LEU B CA 1
ATOM 5532 C C . LEU B 1 333 ? -31.328 2.004 13.398 1 93.88 333 LEU B C 1
ATOM 5534 O O . LEU B 1 333 ? -31.094 1.091 14.188 1 93.88 333 LEU B O 1
ATOM 5538 N N . ILE B 1 334 ? -31.234 3.277 13.758 1 93.56 334 ILE B N 1
ATOM 5539 C CA . ILE B 1 334 ? -30.75 3.697 15.07 1 93.56 334 ILE B CA 1
ATOM 5540 C C . ILE B 1 334 ? -31.766 3.311 16.141 1 93.56 334 ILE B C 1
ATOM 5542 O O . ILE B 1 334 ? -31.391 2.895 17.234 1 93.56 334 ILE B O 1
ATOM 5546 N N . ARG B 1 335 ? -33 3.424 15.844 1 89.75 335 ARG B N 1
ATOM 5547 C CA . ARG B 1 335 ? -34.031 3.043 16.781 1 89.75 335 ARG B CA 1
ATOM 5548 C C . ARG B 1 335 ? -34.031 1.539 17.047 1 89.75 335 ARG B C 1
ATOM 5550 O O . ARG B 1 335 ? -34.25 1.092 18.172 1 89.75 335 ARG B O 1
ATOM 5557 N N . LYS B 1 336 ? -33.719 0.817 16.031 1 87.19 336 LYS B N 1
ATOM 5558 C CA . LYS B 1 336 ? -33.594 -0.631 16.172 1 87.19 336 LYS B CA 1
ATOM 5559 C C . LYS B 1 336 ? -32.406 -1.002 17.062 1 87.19 336 LYS B C 1
ATOM 5561 O O . LYS B 1 336 ? -32.5 -1.939 17.859 1 87.19 336 LYS B O 1
ATOM 5566 N N . GLU B 1 337 ? -31.281 -0.361 16.859 1 81.38 337 GLU B N 1
ATOM 5567 C CA . GLU B 1 337 ? -30.078 -0.643 17.641 1 81.38 337 GLU B CA 1
ATOM 5568 C C . GLU B 1 337 ? -30.266 -0.278 19.109 1 81.38 337 GLU B C 1
ATOM 5570 O O . GLU B 1 337 ? -29.656 -0.89 19.984 1 81.38 337 GLU B O 1
ATOM 5575 N N . GLN B 1 338 ? -30.969 0.757 19.375 1 74.5 338 GLN B N 1
ATOM 5576 C CA . GLN B 1 338 ? -31.266 1.164 20.75 1 74.5 338 GLN B CA 1
ATOM 5577 C C . GLN B 1 338 ? -32.156 0.134 21.453 1 74.5 338 GLN B C 1
ATOM 5579 O O . GLN B 1 338 ? -32.062 -0.035 22.672 1 74.5 338 GLN B O 1
ATOM 5584 N N . SER B 1 339 ? -32.969 -0.491 20.688 1 66.25 339 SER B N 1
ATOM 5585 C CA . SER B 1 339 ? -33.875 -1.478 21.266 1 66.25 339 SER B CA 1
ATOM 5586 C C . SER B 1 339 ? -33.156 -2.789 21.562 1 66.25 339 SER B C 1
ATOM 5588 O O . SER B 1 339 ? -33.656 -3.646 22.281 1 66.25 339 SER B O 1
ATOM 5590 N N . ARG B 1 340 ? -31.984 -2.953 21 1 57.31 340 ARG B N 1
ATOM 5591 C CA . ARG B 1 340 ? -31.234 -4.164 21.297 1 57.31 340 ARG B CA 1
ATOM 5592 C C . ARG B 1 340 ? -30.609 -4.082 22.688 1 57.31 340 ARG B C 1
ATOM 5594 O O . ARG B 1 340 ? -30.031 -3.053 23.062 1 57.31 340 ARG B O 1
ATOM 5601 N N . PRO B 1 341 ? -30.859 -5.051 23.562 1 51.28 341 PRO B N 1
ATOM 5602 C CA . PRO B 1 341 ? -30.328 -5.027 24.938 1 51.28 341 PRO B CA 1
ATOM 5603 C C . PRO B 1 341 ? -28.812 -4.918 24.969 1 51.28 341 PRO B C 1
ATOM 5605 O O . PRO B 1 341 ? -28.125 -5.52 24.141 1 51.28 341 PRO B O 1
ATOM 5608 N N . LYS B 1 342 ? -28.203 -3.785 25.375 1 47.72 342 LYS B N 1
ATOM 5609 C CA . LYS B 1 342 ? -26.766 -3.67 25.562 1 47.72 342 LYS B CA 1
ATOM 5610 C C . LYS B 1 342 ? -26.188 -4.945 26.156 1 47.72 342 LYS B C 1
ATOM 5612 O O . LYS B 1 342 ? -26.734 -5.496 27.109 1 47.72 342 LYS B O 1
ATOM 5617 N N . PRO B 1 343 ? -25.25 -5.562 25.484 1 36.16 343 PRO B N 1
ATOM 5618 C CA . PRO B 1 343 ? -24.719 -6.695 26.234 1 36.16 343 PRO B CA 1
ATOM 5619 C C . PRO B 1 343 ? -24.359 -6.324 27.672 1 36.16 343 PRO B C 1
ATOM 5621 O O . PRO B 1 343 ? -23.938 -5.195 27.938 1 36.16 343 PRO B O 1
ATOM 5624 N N . GLU B 1 344 ? -25.047 -6.879 28.625 1 32.22 344 GLU B N 1
ATOM 5625 C CA . GLU B 1 344 ? -24.672 -6.789 30.031 1 32.22 344 GLU B CA 1
ATOM 5626 C C . GLU B 1 344 ? -23.156 -6.902 30.219 1 32.22 344 GLU B C 1
ATOM 5628 O O . GLU B 1 344 ? -22.547 -7.855 29.734 1 32.22 344 GLU B O 1
ATOM 5633 N N . ILE B 1 345 ? -22.5 -5.855 30.125 1 29.86 345 ILE B N 1
ATOM 5634 C CA . ILE B 1 345 ? -21.141 -5.949 30.609 1 29.86 345 ILE B CA 1
ATOM 5635 C C . ILE B 1 345 ? -21.109 -6.789 31.891 1 29.86 345 ILE B C 1
ATOM 5637 O O . ILE B 1 345 ? -21.734 -6.43 32.875 1 29.86 345 ILE B O 1
ATOM 5641 N N . ILE B 1 346 ? -20.953 -8.094 31.812 1 26.28 346 ILE B N 1
ATOM 5642 C CA . ILE B 1 346 ? -20.578 -8.836 33 1 26.28 346 ILE B CA 1
ATOM 5643 C C . ILE B 1 346 ? -19.391 -8.141 33.688 1 26.28 346 ILE B C 1
ATOM 5645 O O . ILE B 1 346 ? -18.328 -7.988 33.094 1 26.28 346 ILE B O 1
ATOM 5649 N N . HIS B 1 347 ? -19.672 -7.18 34.5 1 23.03 347 HIS B N 1
ATOM 5650 C CA . HIS B 1 347 ? -18.656 -6.875 35.5 1 23.03 347 HIS B CA 1
ATOM 5651 C C . HIS B 1 347 ? -18.125 -8.148 36.156 1 23.03 347 HIS B C 1
ATOM 5653 O O . HIS B 1 347 ? -18.906 -9.055 36.469 1 23.03 347 HIS B O 1
#

Secondary structure (DSSP, 8-state):
-------------HHHHGGGG-SSEEEEE-TT-BEEEE-HHHHHHH---HHHHTTSBGGGGB-S-S-HHHHHHHHHHHHTT--EEEEEEEE-TTS-EEEEEEEEEEEEETTEEEEEEEEEESTT-SSSEEE-HHHHHHHHHHHHHHHHHHHTTT-TTHHHHHHHHHHHHHHHHHHHHHHHT----HHHHHHHHHHGGGTTGGGGGS-HHHHT-SSPPPHHHHHHHTTHHHHHHHHHHHHHHH---TTS---HHHHHHHHHTT--TTS--SSS---GGGS-HHHHHHHHHHHHHHHHS--SSSPPPPHHHHHHHHHHTBTTTB-HHHHHHHHHHHHHHHHS-------/-------------HHHHGGGGSSSEEEEE-TT-BEEEE-HHHHHHH---HHHHTTSBGGGGB-S-S-HHHHHHHHHHHHTT--EEEEEEEE-TTS-EEEEEEEEEEEEETTEEEEEEEEEESTT-SSSEEE-HHHHHHHHHHHHHHHHHHHTTT-TTHHHHHHHHHHHHHHHHHHHHHHHT----HHHHHHHHHHGGGTTGGGGGS-HHHHT-SSPPPHHHHHHHTTHHHHHHHHHHHHHHT---TTS---HHHHHHHHHTT--TTS--SSS---GGGS-HHHHHHHHHHHHHHHHS-BTTBPPPPHHHHHHHHHHTBTTTB-HHHHHHHHHHHHHHHHS-------

Radius of gyration: 31.53 Å; Cα contacts (8 Å, |Δi|>4): 1086; chains: 2; bounding box: 71×94×81 Å

pLDDT: mean 85.34, std 15.64, range [20.89, 98.69]